Protein AF-0000000087552714 (afdb_homodimer)

Foldseek 3Di:
DPPPPDAFEEEEEDPDLLDFAFVQFVLFFLLVLQVCVVRHAYEYEYELVVLCVQAVVCNVVSVVSSLLVLLVSVLSPHDLVRHAYAYVVLVVVLLVLLLVLLVVQDDLVLLVVLLCVAPNVVDDQVRCVVSNGDSDDDPCSSRCVQRSVLSLCQLVLGAEYTDHPSVVSNLVSNVSSQVSLCVQFVPRDRYHHDYDDGPHTQAFLVRHGDDDVRGGGLQDALVVLLVSLVSRDDVVNLCRQCVSLVNNCVPVPDPPPPDPVVSSVVSSVSSNVSSVSSNPDDDDPVVSVVSNVVNSPVSNVSSVVSSVCCCCRRVVHD/DPPPPDAFEEEEEDPDLLDFAFVQFVLQFLLVLQVCVVRHAYEYEYELVVLCVQAVVCNVVSVVSSLLVLLVSVLSPHDLVRHAYAYVVLVVVLLVLLLVLLVVQDDLVLLVVLLCVAPNVVDDQVRCVVSNGDSDDDPCSSRCVQRRVLSLCQLVLGAEYTDHPNVVSNLVSNVSSQVSLCVQFVPRDRDHHDYDDGPHTQAFLVRHGDDDVRGGGLQDALVVLLVSLVSRDDVVNLCRQCVSLVNNCVPVPDPPPPDSVVSSVVSSVSSNVSSVSSNPDDDDPVVSVVSNVVNSPVSNVSSVVSSVCCCCRRVVHD

pLDDT: mean 87.22, std 11.02, range [27.22, 97.94]

Nearest PDB structures (foldseek):
  2g36-assembly1_A-2  TM=8.167E-01  e=4.643E-13  Thermotoga maritima
  2a4m-assembly2_B  TM=8.431E-01  e=6.402E-12  Deinococcus radiodurans
  3tze-assembly1_B  TM=7.444E-01  e=7.853E-08  Encephalitozoon cuniculi GB-M1
  1r6u-assembly1_B  TM=7.475E-01  e=2.087E-07  Homo sapiens
  3hzr-assembly3_F  TM=6.653E-01  e=6.814E-07  Entamoeba histolytica

Organism: NCBI:txid2305228

InterPro domains:
  IPR002305 Aminoacyl-tRNA synthetase, class Ic [PF00579] (23-236)
  IPR014729 Rossmann-like alpha/beta/alpha sandwich fold [G3DSA:3.40.50.620] (18-231)

Radius of gyration: 29.82 Å; Cα contacts (8 Å, |Δi|>4): 933; chains: 2; bounding box: 66×97×72 Å

Solvent-accessible surface area (backbone atoms only — not comparable to full-atom values): 34413 Å² total; per-residue (Å²): 132,77,84,70,74,81,55,50,28,30,32,36,60,46,72,64,49,73,63,83,61,26,53,46,49,41,65,49,24,50,52,63,50,44,66,42,45,86,62,23,50,34,36,42,33,41,34,49,45,60,35,28,67,58,27,34,92,43,26,70,60,40,57,54,44,53,51,50,53,54,48,47,42,43,57,71,58,44,56,71,86,83,34,44,49,41,56,43,59,84,42,44,59,61,51,40,43,43,30,52,58,49,25,53,38,36,47,31,68,59,48,50,51,50,39,52,72,30,74,75,50,58,51,50,72,68,55,28,50,73,64,50,38,63,93,63,58,23,40,31,64,66,42,43,78,59,31,46,60,38,38,54,38,57,43,68,51,34,27,36,45,38,42,60,78,63,46,58,57,34,44,52,47,44,52,48,31,48,54,48,45,28,75,72,24,74,83,57,73,76,66,70,65,43,66,68,92,70,93,70,80,46,61,13,58,80,61,41,78,46,48,82,91,35,51,54,48,45,57,53,53,62,68,56,53,46,54,54,56,66,64,49,82,49,67,68,37,53,52,50,49,36,38,64,72,70,44,55,61,57,60,73,74,34,60,89,78,54,51,68,65,54,55,46,52,51,48,42,55,51,49,52,58,71,32,38,47,48,58,69,61,81,77,54,67,67,60,53,48,49,56,44,56,71,33,42,66,66,53,48,51,39,44,51,51,42,48,48,48,48,33,43,60,45,42,67,41,134,128,77,85,69,78,83,54,51,30,30,34,38,63,46,72,63,48,74,62,82,62,28,52,47,50,41,66,50,24,48,52,63,50,46,66,42,45,85,61,22,52,35,35,42,33,40,36,48,45,61,34,29,67,58,27,34,91,43,26,70,58,40,57,53,45,52,52,50,52,54,48,47,42,42,56,70,59,44,55,71,86,83,36,44,50,41,56,43,59,83,41,43,58,60,50,41,44,43,31,52,60,48,25,53,40,36,47,32,68,59,48,50,50,50,40,50,72,29,74,75,51,58,52,48,73,67,55,27,52,72,63,52,39,64,92,63,60,24,40,30,64,68,42,43,78,61,31,45,61,37,38,54,38,57,42,68,50,34,27,36,46,38,41,60,76,63,46,58,57,35,45,52,47,42,52,47,33,48,55,48,44,28,75,71,24,71,84,56,73,74,67,69,65,42,68,68,91,71,94,70,82,48,62,13,60,80,63,41,79,47,49,81,91,34,53,54,47,45,58,52,54,63,68,56,54,47,55,55,56,67,64,48,82,50,69,67,40,54,52,50,50,35,37,65,72,70,44,53,62,58,61,74,73,34,60,89,80,52,51,68,64,54,56,46,53,52,49,43,55,51,50,52,57,72,33,40,46,49,57,69,61,79,78,54,65,66,60,54,48,49,55,44,56,72,32,42,63,66,52,47,50,38,45,52,51,41,49,50,50,47,32,41,60,45,41,67,43,133

Structure (mmCIF, N/CA/C/O backbone):
data_AF-0000000087552714-model_v1
#
loop_
_entity.id
_entity.type
_entity.pdbx_description
1 polymer 'Uncharacterized protein'
#
loop_
_atom_site.group_PDB
_atom_site.id
_atom_site.type_symbol
_atom_site.label_atom_id
_atom_site.label_alt_id
_atom_site.label_comp_id
_atom_site.label_asym_id
_atom_site.label_entity_id
_atom_site.label_seq_id
_atom_site.pdbx_PDB_ins_code
_atom_site.Cartn_x
_atom_site.Cartn_y
_atom_site.Cartn_z
_atom_site.occupancy
_atom_site.B_iso_or_equiv
_atom_site.auth_seq_id
_atom_site.auth_comp_id
_atom_site.auth_asym_id
_atom_site.auth_atom_id
_atom_site.pdbx_PDB_model_num
ATOM 1 N N . MET A 1 1 ? -31.031 20.359 31.125 1 28.09 1 MET A N 1
ATOM 2 C CA . MET A 1 1 ? -31.156 19.625 29.859 1 28.09 1 MET A CA 1
ATOM 3 C C . MET A 1 1 ? -29.812 19.578 29.141 1 28.09 1 MET A C 1
ATOM 5 O O . MET A 1 1 ? -29.281 20.609 28.75 1 28.09 1 MET A O 1
ATOM 9 N N . GLU A 1 2 ? -28.875 18.766 29.531 1 33.41 2 GLU A N 1
ATOM 10 C CA . GLU A 1 2 ? -27.453 18.641 29.234 1 33.41 2 GLU A CA 1
ATOM 11 C C . GLU A 1 2 ? -27.219 18.484 27.734 1 33.41 2 GLU A C 1
ATOM 13 O O . GLU A 1 2 ? -27.891 17.688 27.078 1 33.41 2 GLU A O 1
ATOM 18 N N . ASP A 1 3 ? -27.094 19.641 26.984 1 37.34 3 ASP A N 1
ATOM 19 C CA . ASP A 1 3 ? -27.109 19.797 25.531 1 37.34 3 ASP A CA 1
ATOM 20 C C . ASP A 1 3 ? -26.453 18.594 24.859 1 37.34 3 ASP A C 1
ATOM 22 O O . ASP A 1 3 ? -25.234 18.406 24.984 1 37.34 3 ASP A O 1
ATOM 26 N N . ASN A 1 4 ? -27.125 17.406 24.953 1 36.06 4 ASN A N 1
ATOM 27 C CA . ASN A 1 4 ? -26.953 16.062 24.406 1 36.06 4 ASN A CA 1
ATOM 28 C C . ASN A 1 4 ? -26.484 16.125 22.953 1 36.06 4 ASN A C 1
ATOM 30 O O . ASN A 1 4 ? -26.656 15.156 22.203 1 36.06 4 ASN A O 1
ATOM 34 N N . ARG A 1 5 ? -26.828 17.375 22.312 1 38.31 5 ARG A N 1
ATOM 35 C CA . ARG A 1 5 ? -26.547 17.406 20.891 1 38.31 5 ARG A CA 1
ATOM 36 C C . ARG A 1 5 ? -25.281 16.594 20.562 1 38.31 5 ARG A C 1
ATOM 38 O O . ARG A 1 5 ? -24.281 16.703 21.281 1 38.31 5 ARG A O 1
ATOM 45 N N . TYR A 1 6 ? -25.422 15.594 19.797 1 47.47 6 TYR A N 1
ATOM 46 C CA . TYR A 1 6 ? -24.703 14.602 19 1 47.47 6 TYR A CA 1
ATOM 47 C C . TYR A 1 6 ? -23.359 15.156 18.516 1 47.47 6 TYR A C 1
ATOM 49 O O . TYR A 1 6 ? -23.328 16.031 17.641 1 47.47 6 TYR A O 1
ATOM 57 N N . LYS A 1 7 ? -22.188 15.289 19.234 1 67.44 7 LYS A N 1
ATOM 58 C CA . LYS A 1 7 ? -20.766 15.625 19.156 1 67.44 7 LYS A CA 1
ATOM 59 C C . LYS A 1 7 ? -20.109 14.953 17.953 1 67.44 7 LYS A C 1
ATOM 61 O O . LYS A 1 7 ? -20.016 13.727 17.906 1 67.44 7 LYS A O 1
ATOM 66 N N . LEU A 1 8 ? -20.312 15.727 16.719 1 85.12 8 LEU A N 1
ATOM 67 C CA . LEU A 1 8 ? -19.578 15.219 15.578 1 85.12 8 LEU A CA 1
ATOM 68 C C . LEU A 1 8 ? -18.109 14.953 15.945 1 85.12 8 LEU A C 1
ATOM 70 O O . LEU A 1 8 ? -17.609 15.508 16.922 1 85.12 8 LEU A O 1
ATOM 74 N N . LYS A 1 9 ? -17.656 13.984 15.273 1 92.44 9 LYS A N 1
ATOM 75 C CA . LYS A 1 9 ? -16.203 13.805 15.336 1 92.44 9 LYS A CA 1
ATOM 76 C C . LYS A 1 9 ? -15.5 14.609 14.25 1 92.44 9 LYS A C 1
ATOM 78 O O . LYS A 1 9 ? -15.812 14.477 13.07 1 92.44 9 LYS A O 1
ATOM 83 N N . GLN A 1 10 ? -14.648 15.484 14.742 1 91.81 10 GLN A N 1
ATOM 84 C CA . GLN A 1 10 ? -13.883 16.234 13.75 1 91.81 10 GLN A CA 1
ATOM 85 C C . GLN A 1 10 ? -12.43 15.781 13.711 1 91.81 10 GLN A C 1
ATOM 87 O O . GLN A 1 10 ? -11.898 15.305 14.719 1 91.81 10 GLN A O 1
ATOM 92 N N . VAL A 1 11 ? -11.859 16.031 12.531 1 91.62 11 VAL A N 1
ATOM 93 C CA . VAL A 1 11 ? -10.453 15.672 12.375 1 91.62 11 VAL A CA 1
ATOM 94 C C . VAL A 1 11 ? -9.711 16.797 11.664 1 91.62 11 VAL A C 1
ATOM 96 O O . VAL A 1 11 ? -10.258 17.422 10.75 1 91.62 11 VAL A O 1
ATOM 99 N N . CYS A 1 12 ? -8.57 17.109 12.172 1 88.69 12 CYS A N 1
ATOM 100 C CA . CYS A 1 12 ? -7.613 17.984 11.508 1 88.69 12 CYS A CA 1
ATOM 101 C C . CYS A 1 12 ? -6.332 17.234 11.164 1 88.69 12 CYS A C 1
ATOM 103 O O . CYS A 1 12 ? -5.66 16.703 12.047 1 88.69 12 CYS A O 1
ATOM 105 N N . VAL A 1 13 ? -6.047 17.266 9.875 1 81.38 13 VAL A N 1
ATOM 106 C CA . VAL A 1 13 ? -4.887 16.5 9.406 1 81.38 13 VAL A CA 1
ATOM 107 C C . VAL A 1 13 ? -3.742 17.453 9.086 1 81.38 13 VAL A C 1
ATOM 109 O O . VAL A 1 13 ? -3.908 18.406 8.312 1 81.38 13 VAL A O 1
ATOM 112 N N . GLN A 1 14 ? -2.721 17.266 9.773 1 77 14 GLN A N 1
ATOM 113 C CA . GLN A 1 14 ? -1.506 18.031 9.5 1 77 14 GLN A CA 1
ATOM 114 C C . GLN A 1 14 ? -0.555 17.25 8.602 1 77 14 GLN A C 1
ATOM 116 O O . GLN A 1 14 ? 0.186 16.375 9.078 1 77 14 GLN A O 1
ATOM 121 N N . ASN A 1 15 ? -0.75 17.438 7.352 1 70.88 15 ASN A N 1
ATOM 122 C CA . ASN A 1 15 ? 0.059 16.781 6.336 1 70.88 15 ASN A CA 1
ATOM 123 C C . ASN A 1 15 ? 0.396 17.719 5.184 1 70.88 15 ASN A C 1
ATOM 125 O O . ASN A 1 15 ? -0.394 18.609 4.852 1 70.88 15 ASN A O 1
ATOM 129 N N . PRO A 1 16 ? 1.573 17.703 4.938 1 66.69 16 PRO A N 1
ATOM 130 C CA . PRO A 1 16 ? 2.785 16.984 5.336 1 66.69 16 PRO A CA 1
ATOM 131 C C . PRO A 1 16 ? 3.619 17.75 6.359 1 66.69 16 PRO A C 1
ATOM 133 O O . PRO A 1 16 ? 3.518 18.984 6.441 1 66.69 16 PRO A O 1
ATOM 136 N N . ILE A 1 17 ? 4.309 17.094 7.191 1 80.38 17 ILE A N 1
ATOM 137 C CA . ILE A 1 17 ? 5.16 17.766 8.164 1 80.38 17 ILE A CA 1
ATOM 138 C C . ILE A 1 17 ? 6.535 18.031 7.555 1 80.38 17 ILE A C 1
ATOM 140 O O . ILE A 1 17 ? 7.559 17.656 8.133 1 80.38 17 ILE A O 1
ATOM 144 N N . PHE A 1 18 ? 6.508 18.719 6.348 1 74 18 PHE A N 1
ATOM 145 C CA . PHE A 1 18 ? 7.746 18.969 5.621 1 74 18 PHE A CA 1
ATOM 146 C C . PHE A 1 18 ? 8.469 20.188 6.188 1 74 18 PHE A C 1
ATOM 148 O O . PHE A 1 18 ? 9.664 20.375 5.949 1 74 18 PHE A O 1
ATOM 155 N N . GLY A 1 19 ? 7.781 21.016 6.969 1 77.69 19 GLY A N 1
ATOM 156 C CA . GLY A 1 19 ? 8.375 22.219 7.535 1 77.69 19 GLY A CA 1
ATOM 157 C C . GLY A 1 19 ? 7.59 22.766 8.711 1 77.69 19 GLY A C 1
ATOM 158 O O . GLY A 1 19 ? 6.59 22.172 9.125 1 77.69 19 GLY A O 1
ATOM 159 N N . PRO A 1 20 ? 8.125 23.891 9.219 1 86.38 20 PRO A N 1
ATOM 160 C CA . PRO A 1 20 ? 7.414 24.516 10.336 1 86.38 20 PRO A CA 1
ATOM 161 C C . PRO A 1 20 ? 6.051 25.078 9.93 1 86.38 20 PRO A C 1
ATOM 163 O O . PRO A 1 20 ? 5.836 25.406 8.758 1 86.38 20 PRO A O 1
ATOM 166 N N . ARG A 1 21 ? 5.211 25.141 10.922 1 91.06 21 ARG A N 1
ATOM 167 C CA . ARG A 1 21 ? 3.9 25.719 10.656 1 91.06 21 ARG A CA 1
ATOM 168 C C . ARG A 1 21 ? 3.988 27.234 10.516 1 91.06 21 ARG A C 1
ATOM 170 O O . ARG A 1 21 ? 4.77 27.891 11.211 1 91.06 21 ARG A O 1
ATOM 177 N N . ASN A 1 22 ? 3.215 27.719 9.633 1 93.25 22 ASN A N 1
ATOM 178 C CA . ASN A 1 22 ? 3.182 29.156 9.359 1 93.25 22 ASN A CA 1
ATOM 179 C C . ASN A 1 22 ? 1.766 29.719 9.477 1 93.25 22 ASN A C 1
ATOM 181 O O . ASN A 1 22 ? 0.841 29 9.867 1 93.25 22 ASN A O 1
ATOM 185 N N . LEU A 1 23 ? 1.607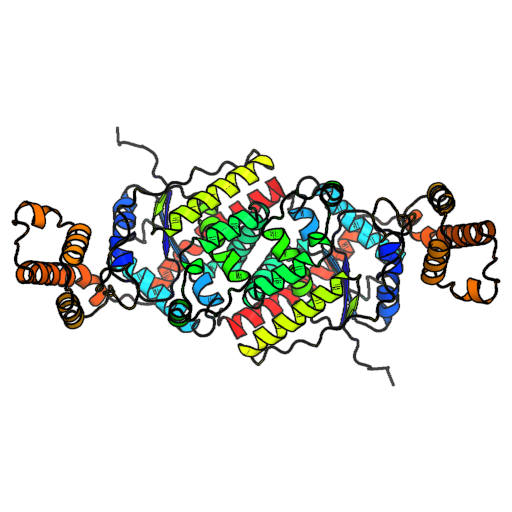 30.953 9.125 1 94.25 23 LEU A N 1
ATOM 186 C CA . LEU A 1 23 ? 0.33 31.641 9.273 1 94.25 23 LEU A CA 1
ATOM 187 C C . LEU A 1 23 ? -0.724 31.031 8.352 1 94.25 23 LEU A C 1
ATOM 189 O O . LEU A 1 23 ? -1.923 31.125 8.625 1 94.25 23 LEU A O 1
ATOM 193 N N . GLY A 1 24 ? -0.328 30.438 7.254 1 89.38 24 GLY A N 1
ATOM 194 C CA . GLY A 1 24 ? -1.266 29.75 6.391 1 89.38 24 GLY A CA 1
ATOM 195 C C . GLY A 1 24 ? -1.949 28.578 7.07 1 89.38 24 GLY A C 1
ATOM 196 O O . GLY A 1 24 ? -3.162 28.391 6.941 1 89.38 24 GLY A O 1
ATOM 197 N N . HIS A 1 25 ? -1.227 27.844 7.824 1 88.62 25 HIS A N 1
ATOM 198 C CA . HIS A 1 25 ? -1.786 26.75 8.602 1 88.62 25 HIS A CA 1
ATOM 199 C C . HIS A 1 25 ? -2.684 27.266 9.719 1 88.62 25 HIS A C 1
ATOM 201 O O . HIS A 1 25 ? -3.775 26.734 9.945 1 88.62 25 HIS A O 1
ATOM 207 N N . TYR A 1 26 ? -2.137 28.266 10.336 1 91.5 26 TYR A N 1
ATOM 208 C CA . TYR A 1 26 ? -2.795 28.828 11.508 1 91.5 26 TYR A CA 1
ATOM 209 C C . TYR A 1 26 ? -4.18 29.359 11.156 1 91.5 26 TYR A C 1
ATOM 211 O O . TYR A 1 26 ? -5.18 28.938 11.742 1 91.5 26 TYR A O 1
ATOM 219 N N . TRP A 1 27 ? -4.223 30.188 10.188 1 90.06 27 TRP A N 1
ATOM 220 C CA . TRP A 1 27 ? -5.477 30.812 9.805 1 90.06 27 TRP A CA 1
ATOM 221 C C . TRP A 1 27 ? -6.297 29.906 8.898 1 90.06 27 TRP A C 1
ATOM 223 O O . TRP A 1 27 ? -7.52 30.047 8.812 1 90.06 27 TRP A O 1
ATOM 233 N N . GLY A 1 28 ? -5.68 29.016 8.312 1 84.69 28 GLY A N 1
ATOM 234 C CA . GLY A 1 28 ? -6.363 28.172 7.348 1 84.69 28 GLY A CA 1
ATOM 235 C C . GLY A 1 28 ? -7.164 27.047 7.992 1 84.69 28 GLY A C 1
ATOM 236 O O . GLY A 1 28 ? -8.234 26.688 7.504 1 84.69 28 GLY A O 1
ATOM 237 N N . SER A 1 29 ? -6.656 26.484 9.102 1 85.94 29 SER A N 1
ATOM 238 C CA . SER A 1 29 ? -7.387 25.328 9.617 1 85.94 29 SER A CA 1
ATOM 239 C C . SER A 1 29 ? -7.227 25.203 11.133 1 85.94 29 SER A C 1
ATOM 241 O O . SER A 1 29 ? -8.156 24.797 11.828 1 85.94 29 SER A O 1
ATOM 243 N N . MET A 1 30 ? -6.117 25.609 11.633 1 90.81 30 MET A N 1
ATOM 244 C CA . MET A 1 30 ? -5.809 25.344 13.031 1 90.81 30 MET A CA 1
ATOM 245 C C . MET A 1 30 ? -6.793 26.062 13.953 1 90.81 30 MET A C 1
ATOM 247 O O . MET A 1 30 ? -7.344 25.453 14.875 1 90.81 30 MET A O 1
ATOM 251 N N . LYS A 1 31 ? -7 27.297 13.719 1 89.31 31 LYS A N 1
ATOM 252 C CA . LYS A 1 31 ? -7.824 28.109 14.609 1 89.31 31 LYS A CA 1
ATOM 253 C C . LYS A 1 31 ? -9.25 27.578 14.672 1 89.31 31 LYS A C 1
ATOM 255 O O . LYS A 1 31 ? -9.805 27.406 15.758 1 89.31 31 LYS A O 1
ATOM 260 N N . ASP A 1 32 ? -9.828 27.328 13.516 1 87.06 32 ASP A N 1
ATOM 261 C CA . ASP A 1 32 ? -11.203 26.844 13.477 1 87.06 32 ASP A CA 1
ATOM 262 C C . ASP A 1 32 ? -11.32 25.453 14.117 1 87.06 32 ASP A C 1
ATOM 264 O O . ASP A 1 32 ? -12.281 25.188 14.836 1 87.06 32 ASP A O 1
ATOM 268 N N . PHE A 1 33 ? -10.414 24.625 13.875 1 92.06 33 PHE A N 1
ATOM 269 C CA . PHE A 1 33 ? -10.375 23.281 14.469 1 92.06 33 PHE A CA 1
ATOM 270 C C . PHE A 1 33 ? -10.367 23.375 15.992 1 92.06 33 PHE A C 1
ATOM 272 O O . PHE A 1 33 ? -11.141 22.688 16.656 1 92.06 33 PHE A O 1
ATOM 279 N N . ILE A 1 34 ? -9.516 24.219 16.469 1 93.19 34 ILE A N 1
ATOM 280 C CA . ILE A 1 34 ? -9.336 24.344 17.906 1 93.19 34 ILE A CA 1
ATOM 281 C C . ILE A 1 34 ? -10.578 24.984 18.531 1 93.19 34 ILE A C 1
ATOM 283 O O . ILE A 1 34 ? -11.047 24.547 19.578 1 93.19 34 ILE A O 1
ATOM 287 N N . LYS A 1 35 ? -11.07 25.953 17.844 1 89.94 35 LYS A N 1
ATOM 288 C CA . LYS A 1 35 ? -12.281 26.609 18.328 1 89.94 35 LYS A CA 1
ATOM 289 C C . LYS A 1 35 ? -13.43 25.609 18.453 1 89.94 35 LYS A C 1
ATOM 291 O O . LYS A 1 35 ? -14.203 25.656 19.406 1 89.94 35 LYS A O 1
ATOM 296 N N . ASN A 1 36 ? -13.523 24.688 17.562 1 90.94 36 ASN A N 1
ATOM 297 C CA . ASN A 1 36 ? -14.641 23.75 17.484 1 90.94 36 ASN A CA 1
ATOM 298 C C . ASN A 1 36 ? -14.43 22.547 18.391 1 90.94 36 ASN A C 1
ATOM 300 O O . ASN A 1 36 ? -15.336 21.734 18.547 1 90.94 36 ASN A O 1
ATOM 304 N N . GLN A 1 37 ? -13.312 22.469 19.094 1 93.62 37 GLN A N 1
ATOM 305 C CA . GLN A 1 37 ? -13.016 21.312 19.906 1 93.62 37 GLN A CA 1
ATOM 306 C C . GLN A 1 37 ? -13.984 21.188 21.078 1 93.62 37 GLN A C 1
ATOM 308 O O . GLN A 1 37 ? -14.148 20.109 21.656 1 93.62 37 GLN A O 1
ATOM 313 N N . HIS A 1 38 ? -14.664 22.25 21.406 1 92.12 38 HIS A N 1
ATOM 314 C CA . HIS A 1 38 ? -15.609 22.266 22.516 1 92.12 38 HIS A CA 1
ATOM 315 C C . HIS A 1 38 ? -16.969 21.719 22.094 1 92.12 38 HIS A C 1
ATOM 317 O O . HIS A 1 38 ? -17.781 21.344 22.938 1 92.12 38 HIS A O 1
ATOM 323 N N . LYS A 1 39 ? -17.203 21.562 20.797 1 90.69 39 LYS A N 1
ATOM 324 C CA . LYS A 1 39 ? -18.469 21.078 20.25 1 90.69 39 LYS A CA 1
ATOM 325 C C . LYS A 1 39 ? -18.312 19.656 19.703 1 90.69 39 LYS A C 1
ATOM 327 O O . LYS A 1 39 ? -19.297 18.922 19.625 1 90.69 39 LYS A O 1
ATOM 332 N N . HIS A 1 40 ? -17.094 19.359 19.391 1 91 40 HIS A N 1
ATOM 333 C CA . HIS A 1 40 ? -16.844 18.109 18.672 1 91 40 HIS A CA 1
ATOM 334 C C . HIS A 1 40 ? -15.766 17.281 19.375 1 91 40 HIS A C 1
ATOM 336 O O . HIS A 1 40 ? -14.844 17.844 19.969 1 91 40 HIS A O 1
ATOM 342 N N . GLU A 1 41 ? -15.961 15.938 19.312 1 93.5 41 GLU A N 1
ATOM 343 C CA . GLU A 1 41 ? -14.797 15.102 19.594 1 93.5 41 GLU A CA 1
ATOM 344 C C . GLU A 1 41 ? -13.711 15.305 18.531 1 93.5 41 GLU A C 1
ATOM 346 O O . GLU A 1 41 ? -13.953 15.102 17.344 1 93.5 41 GLU A O 1
ATOM 351 N N . SER A 1 42 ? -12.523 15.711 19.016 1 95.62 42 SER A N 1
ATOM 352 C CA . SER A 1 42 ? -11.539 16.203 18.047 1 95.62 42 SER A CA 1
ATOM 353 C C . SER A 1 42 ? -10.32 15.297 18 1 95.62 42 SER A C 1
ATOM 355 O O . SER A 1 42 ? -9.82 14.844 19.031 1 95.62 42 SER A O 1
ATOM 357 N N . TYR A 1 43 ? -9.898 15.039 16.781 1 96.25 43 TYR A N 1
ATOM 358 C CA . TYR A 1 43 ? -8.703 14.266 16.484 1 96.25 43 TYR A CA 1
ATOM 359 C C . TYR A 1 43 ? -7.676 15.102 15.734 1 96.25 43 TYR A C 1
ATOM 361 O O . TYR A 1 43 ? -7.898 15.469 14.578 1 96.25 43 TYR A O 1
ATOM 369 N N . LEU A 1 44 ? -6.582 15.391 16.391 1 96.12 44 LEU A N 1
ATOM 370 C CA . LEU A 1 44 ? -5.434 15.961 15.688 1 96.12 44 LEU A CA 1
ATOM 371 C C . LEU A 1 44 ? -4.547 14.852 15.117 1 96.12 44 LEU A C 1
ATOM 373 O O . LEU A 1 44 ? -3.906 14.117 15.867 1 96.12 44 LEU A O 1
ATOM 377 N N . VAL A 1 45 ? -4.496 14.781 13.805 1 94.44 45 VAL A N 1
ATOM 378 C CA . VAL A 1 45 ? -3.689 13.766 13.141 1 94.44 45 VAL A CA 1
ATOM 379 C C . VAL A 1 45 ? -2.41 14.391 12.594 1 94.44 45 VAL A C 1
ATOM 381 O O . VAL A 1 45 ? -2.461 15.25 11.703 1 94.44 45 VAL A O 1
ATOM 384 N N . ILE A 1 46 ? -1.331 13.984 13.148 1 93.56 46 ILE A N 1
ATOM 385 C CA . ILE A 1 46 ? -0.018 14.383 12.648 1 93.56 46 ILE A CA 1
ATOM 386 C C . ILE A 1 46 ? 0.549 13.281 11.758 1 93.56 46 ILE A C 1
ATOM 388 O O . ILE A 1 46 ? 0.932 12.211 12.242 1 93.56 46 ILE A O 1
ATOM 392 N N . ASP A 1 47 ? 0.568 13.586 10.5 1 91.31 47 ASP A N 1
ATOM 393 C CA . ASP A 1 47 ? 0.969 12.578 9.531 1 91.31 47 ASP A CA 1
ATOM 394 C C . ASP A 1 47 ? 2.473 12.633 9.273 1 91.31 47 ASP A C 1
ATOM 396 O O . ASP A 1 47 ? 2.916 13.242 8.297 1 91.31 47 ASP A O 1
ATOM 400 N N . ASP A 1 48 ? 3.203 11.883 10.023 1 90.25 48 ASP A N 1
ATOM 401 C CA . ASP A 1 48 ? 4.652 11.867 9.852 1 90.25 48 ASP A CA 1
ATOM 402 C C . ASP A 1 48 ? 5.09 10.719 8.953 1 90.25 48 ASP A C 1
ATOM 404 O O . ASP A 1 48 ? 6.254 10.633 8.555 1 90.25 48 ASP A O 1
ATOM 408 N N . ILE A 1 49 ? 4.191 9.844 8.562 1 89.25 49 ILE A N 1
ATOM 409 C CA . ILE A 1 49 ? 4.516 8.758 7.641 1 89.25 49 ILE A CA 1
ATOM 410 C C . ILE A 1 49 ? 4.934 9.344 6.293 1 89.25 49 ILE A C 1
ATOM 412 O O . ILE A 1 49 ? 5.98 8.984 5.75 1 89.25 49 ILE A O 1
ATOM 416 N N . MET A 1 50 ? 4.141 10.156 5.832 1 86.25 50 MET A N 1
ATOM 417 C CA . MET A 1 50 ? 4.395 10.734 4.52 1 86.25 50 MET A CA 1
ATOM 418 C C . MET A 1 50 ? 5.746 11.438 4.488 1 86.25 50 MET A C 1
ATOM 420 O O . MET A 1 50 ? 6.535 11.242 3.562 1 86.25 50 MET A O 1
ATOM 424 N N . ALA A 1 51 ? 5.953 12.242 5.473 1 85.19 51 ALA A N 1
ATOM 425 C CA . ALA A 1 51 ? 7.195 13.008 5.527 1 85.19 51 ALA A CA 1
ATOM 426 C C . ALA A 1 51 ? 8.406 12.086 5.602 1 85.19 51 ALA A C 1
ATOM 428 O O . ALA A 1 51 ? 9.406 12.305 4.91 1 85.19 51 ALA A O 1
ATOM 429 N N . ILE A 1 52 ? 8.312 11.055 6.363 1 84.69 52 ILE A N 1
ATOM 430 C CA . ILE A 1 52 ? 9.43 10.141 6.586 1 84.69 52 ILE A CA 1
ATOM 431 C C . ILE A 1 52 ? 9.688 9.328 5.32 1 84.69 52 ILE A C 1
ATOM 433 O O . ILE A 1 52 ? 10.836 9.195 4.887 1 84.69 52 ILE A O 1
ATOM 437 N N . LEU A 1 53 ? 8.664 8.828 4.734 1 82.44 53 LEU A N 1
ATOM 438 C CA . LEU A 1 53 ? 8.82 7.93 3.596 1 82.44 53 LEU A CA 1
ATOM 439 C C . LEU A 1 53 ? 9.234 8.703 2.348 1 82.44 53 LEU A C 1
ATOM 441 O O . LEU A 1 53 ? 9.977 8.188 1.508 1 82.44 53 LEU A O 1
ATOM 445 N N . MET A 1 54 ? 8.812 9.859 2.281 1 80.62 54 MET A N 1
ATOM 446 C CA . MET A 1 54 ? 9.133 10.633 1.083 1 80.62 54 MET A CA 1
ATOM 447 C C . MET A 1 54 ? 10.484 11.328 1.226 1 80.62 54 MET A C 1
ATOM 449 O O . MET A 1 54 ? 11.078 11.75 0.231 1 80.62 54 MET A O 1
ATOM 453 N N . ASN A 1 55 ? 10.922 11.516 2.445 1 79.38 55 ASN A N 1
ATOM 454 C CA . ASN A 1 55 ? 12.219 12.133 2.699 1 79.38 55 ASN A CA 1
ATOM 455 C C . ASN A 1 55 ? 12.984 11.406 3.803 1 79.38 55 ASN A C 1
ATOM 457 O O . ASN A 1 55 ? 13.281 11.992 4.844 1 79.38 55 ASN A O 1
ATOM 461 N N . PRO A 1 56 ? 13.422 10.211 3.422 1 75.81 56 PRO A N 1
ATOM 462 C CA . PRO A 1 56 ? 14.031 9.398 4.48 1 75.81 56 PRO A CA 1
ATOM 463 C C . PRO A 1 56 ? 15.32 10.016 5.027 1 75.81 56 PRO A C 1
ATOM 465 O O . PRO A 1 56 ? 15.672 9.781 6.188 1 75.81 56 PRO A O 1
ATOM 468 N N . LYS A 1 57 ? 15.992 10.859 4.328 1 77.25 57 LYS A N 1
ATOM 469 C CA . LYS A 1 57 ? 17.234 11.492 4.766 1 77.25 57 LYS A CA 1
ATOM 470 C C . LYS A 1 57 ? 16.969 12.453 5.922 1 77.25 57 LYS A C 1
ATOM 472 O O . LYS A 1 57 ? 17.875 12.75 6.707 1 77.25 57 LYS A O 1
ATOM 477 N N . GLU A 1 58 ? 15.75 12.844 6.039 1 79.19 58 GLU A N 1
ATOM 478 C CA . GLU A 1 58 ? 15.398 13.82 7.066 1 79.19 58 GLU A CA 1
ATOM 479 C C . GLU A 1 58 ? 14.602 13.172 8.195 1 79.19 58 GLU A C 1
ATOM 481 O O . GLU A 1 58 ? 13.906 13.867 8.953 1 79.19 58 GLU A O 1
ATOM 486 N N . ALA A 1 59 ? 14.703 11.883 8.289 1 77.88 59 ALA A N 1
ATOM 487 C CA . ALA A 1 59 ? 13.867 11.148 9.227 1 77.88 59 ALA A CA 1
ATOM 488 C C . ALA A 1 59 ? 14.016 11.695 10.641 1 77.88 59 ALA A C 1
ATOM 490 O O . ALA A 1 59 ? 13.023 11.898 11.344 1 77.88 59 ALA A O 1
ATOM 491 N N . HIS A 1 60 ? 15.18 12 11.094 1 79.75 60 HIS A N 1
ATOM 492 C CA . HIS A 1 60 ? 15.406 12.531 12.438 1 79.75 60 HIS A CA 1
ATOM 493 C C . HIS A 1 60 ? 14.797 13.922 12.586 1 79.75 60 HIS A C 1
ATOM 495 O O . HIS A 1 60 ? 14.164 14.219 13.609 1 79.75 60 HIS A O 1
ATOM 501 N N . ALA A 1 61 ? 14.953 14.719 11.633 1 83.31 61 ALA A N 1
ATOM 502 C CA . ALA A 1 61 ? 14.391 16.062 11.656 1 83.31 61 ALA A CA 1
ATOM 503 C C . ALA A 1 61 ? 12.859 16.016 11.703 1 83.31 61 ALA A C 1
ATOM 505 O O . ALA A 1 61 ? 12.227 16.844 12.352 1 83.31 61 ALA A O 1
ATOM 506 N N . ILE A 1 62 ? 12.344 15.039 11.07 1 84.38 62 ILE A N 1
ATOM 507 C CA . ILE A 1 62 ? 10.891 14.914 10.992 1 84.38 62 ILE A CA 1
ATOM 508 C C . ILE A 1 62 ? 10.336 14.57 12.375 1 84.38 62 ILE A C 1
ATOM 510 O O . ILE A 1 62 ? 9.273 15.062 12.758 1 84.38 62 ILE A O 1
ATOM 514 N N . LYS A 1 63 ? 11.023 13.758 13.094 1 82.81 63 LYS A N 1
ATOM 515 C CA . LYS A 1 63 ? 10.594 13.453 14.461 1 82.81 63 LYS A CA 1
ATOM 516 C C . LYS A 1 63 ? 10.508 14.727 15.305 1 82.81 63 LYS A C 1
ATOM 518 O O . LYS A 1 63 ? 9.531 14.93 16.031 1 82.81 63 LYS A O 1
ATOM 523 N N . ASN A 1 64 ? 11.453 15.531 15.203 1 87.38 64 ASN A N 1
ATOM 524 C CA . ASN A 1 64 ? 11.445 16.797 15.922 1 87.38 64 ASN A CA 1
ATOM 525 C C . ASN A 1 64 ? 10.305 17.703 15.461 1 87.38 64 ASN A C 1
ATOM 527 O O . ASN A 1 64 ? 9.664 18.375 16.281 1 87.38 64 ASN A O 1
ATOM 531 N N . ARG A 1 65 ? 10.094 17.703 14.242 1 88.62 65 ARG A N 1
ATOM 532 C CA . ARG A 1 65 ? 9.031 18.531 13.688 1 88.62 65 ARG A CA 1
ATOM 533 C C . ARG A 1 65 ? 7.664 18.094 14.203 1 88.62 65 ARG A C 1
ATOM 535 O O . ARG A 1 65 ? 6.777 18.922 14.406 1 88.62 65 ARG A O 1
ATOM 542 N N . THR A 1 66 ? 7.566 16.828 14.383 1 91 66 THR A N 1
ATOM 543 C CA . THR A 1 66 ? 6.312 16.297 14.914 1 91 66 THR A CA 1
ATOM 544 C C . THR A 1 66 ? 6.02 16.891 16.281 1 91 66 THR A C 1
ATOM 546 O O . THR A 1 66 ? 4.879 17.266 16.578 1 91 66 THR A O 1
ATOM 549 N N . TYR A 1 67 ? 6.996 17.062 17.094 1 92.56 67 TYR A N 1
ATOM 550 C CA . TYR A 1 67 ? 6.828 17.656 18.422 1 92.56 67 TYR A CA 1
ATOM 551 C C . TYR A 1 67 ? 6.496 19.141 18.312 1 92.56 67 TYR A C 1
ATOM 553 O O . TYR A 1 67 ? 5.672 19.641 19.078 1 92.56 67 TYR A O 1
ATOM 561 N N . PHE A 1 68 ? 7.102 19.734 17.375 1 92.75 68 PHE A N 1
ATOM 562 C CA . PHE A 1 68 ? 6.832 21.156 17.188 1 92.75 68 PHE A CA 1
ATOM 563 C C . PHE A 1 68 ? 5.387 21.375 16.75 1 92.75 68 PHE A C 1
ATOM 565 O O . PHE A 1 68 ? 4.738 22.328 17.203 1 92.75 68 PHE A O 1
ATOM 572 N N . VAL A 1 69 ? 4.922 20.547 15.906 1 94.25 69 VAL A N 1
ATOM 573 C CA . VAL A 1 69 ? 3.541 20.672 15.453 1 94.25 69 VAL A CA 1
ATOM 574 C C . VAL A 1 69 ? 2.588 20.484 16.625 1 94.25 69 VAL A C 1
ATOM 576 O O . VAL A 1 69 ? 1.662 21.266 16.828 1 94.25 69 VAL A O 1
ATOM 579 N N . LEU A 1 70 ? 2.828 19.438 17.406 1 95.69 70 LEU A N 1
ATOM 580 C CA . LEU A 1 70 ? 1.986 19.203 18.578 1 95.69 70 LEU A CA 1
ATOM 581 C C . LEU A 1 70 ? 2.045 20.375 19.547 1 95.69 70 LEU A C 1
ATOM 583 O O . LEU A 1 70 ? 1.01 20.828 20.031 1 95.69 70 LEU A O 1
ATOM 587 N N . GLN A 1 71 ? 3.234 20.859 19.797 1 96.44 71 GLN A N 1
ATOM 588 C CA . GLN A 1 71 ? 3.412 22.016 20.656 1 96.44 71 GLN A CA 1
ATOM 589 C C . GLN A 1 71 ? 2.635 23.219 20.125 1 96.44 71 GLN A C 1
ATOM 591 O O . GLN A 1 71 ? 1.996 23.938 20.906 1 96.44 71 GLN A O 1
ATOM 596 N N . ASP A 1 72 ? 2.691 23.438 18.844 1 96 72 ASP A N 1
ATOM 597 C CA . ASP A 1 72 ? 1.99 24.562 18.234 1 96 72 ASP A CA 1
ATOM 598 C C . ASP A 1 72 ? 0.485 24.453 18.469 1 96 72 ASP A C 1
ATOM 600 O O . ASP A 1 72 ? -0.168 25.469 18.766 1 96 72 ASP A O 1
ATOM 604 N N . PHE A 1 73 ? -0.05 23.328 18.375 1 96.5 73 PHE A N 1
ATOM 605 C CA . PHE A 1 73 ? -1.48 23.141 18.594 1 96.5 73 PHE A CA 1
ATOM 606 C C . PHE A 1 73 ? -1.836 23.391 20.062 1 96.5 73 PHE A C 1
ATOM 608 O O . PHE A 1 73 ? -2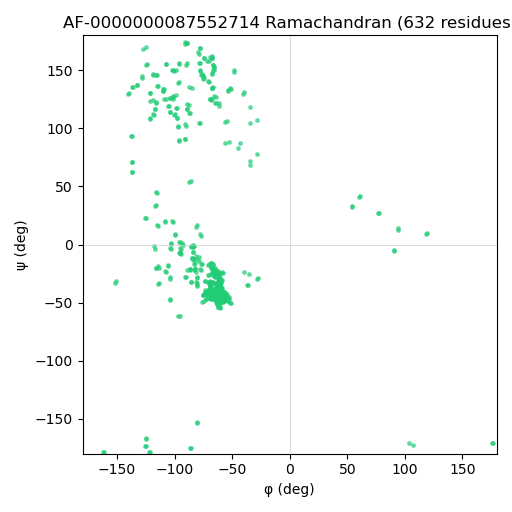.844 24.031 20.359 1 96.5 73 PHE A O 1
ATOM 615 N N . ILE A 1 74 ? -0.997 22.875 20.953 1 97 74 ILE A N 1
ATOM 616 C CA . ILE A 1 74 ? -1.229 23.094 22.375 1 97 74 ILE A CA 1
ATOM 617 C C . ILE A 1 74 ? -1.151 24.578 22.688 1 97 74 ILE A C 1
ATOM 619 O O . ILE A 1 74 ? -2.021 25.125 23.375 1 97 74 ILE A O 1
ATOM 623 N N . ASN A 1 75 ? -0.125 25.219 22.125 1 96 75 ASN A N 1
ATOM 624 C CA . ASN A 1 75 ? 0.058 26.656 22.344 1 96 75 ASN A CA 1
ATOM 625 C C . ASN A 1 75 ? -1.091 27.469 21.766 1 96 75 ASN A C 1
ATOM 627 O O . ASN A 1 75 ? -1.359 28.578 22.203 1 96 75 ASN A O 1
ATOM 631 N N . CYS A 1 76 ? -1.743 26.906 20.781 1 94.31 76 CYS A N 1
ATOM 632 C CA . CYS A 1 76 ? -2.889 27.562 20.156 1 94.31 76 CYS A CA 1
ATOM 633 C C . CYS A 1 76 ? -4.168 27.266 20.938 1 94.31 76 CYS A C 1
ATOM 635 O O . CYS A 1 76 ? -5.223 27.828 20.625 1 94.31 76 CYS A O 1
ATOM 637 N N . GLY A 1 77 ? -4.129 26.328 21.859 1 95.44 77 GLY A N 1
ATOM 638 C CA . GLY A 1 77 ? -5.273 26.125 22.734 1 95.44 77 GLY A CA 1
ATOM 639 C C . GLY A 1 77 ? -5.879 24.75 22.625 1 95.44 77 GLY A C 1
ATOM 640 O O . GLY A 1 77 ? -6.957 24.484 23.156 1 95.44 77 GLY A O 1
ATOM 641 N N . TYR A 1 78 ? -5.254 23.859 21.953 1 96.56 78 TYR A N 1
ATOM 642 C CA . TYR A 1 78 ? -5.773 22.5 21.844 1 96.56 78 TYR A CA 1
ATOM 643 C C . TYR A 1 78 ? -5.695 21.781 23.188 1 96.56 78 TYR A C 1
ATOM 645 O O . TYR A 1 78 ? -4.625 21.703 23.797 1 96.56 78 TYR A O 1
ATOM 653 N N . ASP A 1 79 ? -6.801 21.297 23.625 1 96.69 79 ASP A N 1
ATOM 654 C CA . ASP A 1 79 ? -6.875 20.609 24.922 1 96.69 79 ASP A CA 1
ATOM 655 C C . ASP A 1 79 ? -6.629 19.125 24.766 1 96.69 79 ASP A C 1
ATOM 657 O O . ASP A 1 79 ? -7.539 18.359 24.406 1 96.69 79 ASP A O 1
ATOM 661 N N . THR A 1 80 ? -5.422 18.656 25.109 1 96 80 THR A N 1
ATOM 662 C CA . THR A 1 80 ? -5.027 17.266 24.891 1 96 80 THR A CA 1
ATOM 663 C C . THR A 1 80 ? -5.605 16.359 25.953 1 96 80 THR A C 1
ATOM 665 O O . THR A 1 80 ? -5.543 15.125 25.844 1 96 80 THR A O 1
ATOM 668 N N . GLU A 1 81 ? -6.133 16.859 26.938 1 94.62 81 GLU A N 1
ATOM 669 C CA . GLU A 1 81 ? -6.777 16.047 27.969 1 94.62 81 GLU A CA 1
ATOM 670 C C . GLU A 1 81 ? -8.18 15.625 27.547 1 94.62 81 GLU A C 1
ATOM 672 O O . GLU A 1 81 ? -8.664 14.57 27.953 1 94.62 81 GLU A O 1
ATOM 677 N N . LYS A 1 82 ? -8.781 16.453 26.734 1 94.44 82 LYS A N 1
ATOM 678 C CA . LYS A 1 82 ? -10.172 16.203 26.344 1 94.44 82 LYS A CA 1
ATOM 679 C C . LYS A 1 82 ? -10.25 15.688 24.906 1 94.44 82 LYS A C 1
ATOM 681 O O . LYS A 1 82 ? -11.297 15.18 24.484 1 94.44 82 LYS A O 1
ATOM 686 N N . ASN A 1 83 ? -9.227 15.891 24.188 1 95.81 83 ASN A N 1
ATOM 687 C CA . ASN A 1 83 ? -9.211 15.539 22.781 1 95.81 83 ASN A CA 1
ATOM 688 C C . ASN A 1 83 ? -8.086 14.555 22.453 1 95.81 83 ASN A C 1
ATOM 690 O O . ASN A 1 83 ? -7.406 14.07 23.359 1 95.81 83 ASN A O 1
ATOM 694 N N . HIS A 1 84 ? -7.961 14.188 21.188 1 96.69 84 HIS A N 1
ATOM 695 C CA . HIS A 1 84 ? -7.074 13.086 20.828 1 96.69 84 HIS A CA 1
ATOM 696 C C . HIS A 1 84 ? -5.977 13.547 19.891 1 96.69 84 HIS A C 1
ATOM 698 O O . HIS A 1 84 ? -6.188 14.461 19.078 1 96.69 84 HIS A O 1
ATOM 704 N N . VAL A 1 85 ? -4.809 12.922 20.047 1 96.88 85 VAL A N 1
ATOM 705 C CA . VAL A 1 85 ? -3.678 13.141 19.156 1 96.88 85 VAL A CA 1
ATOM 706 C C . VAL A 1 85 ? -3.26 11.812 18.516 1 96.88 85 VAL A C 1
ATOM 708 O O . VAL A 1 85 ? -3.096 10.812 19.219 1 96.88 85 VAL A O 1
ATOM 711 N N . VAL A 1 86 ? -3.125 11.852 17.234 1 96.19 86 VAL A N 1
ATOM 712 C CA . VAL A 1 86 ? -2.746 10.656 16.484 1 96.19 86 VAL A CA 1
ATOM 713 C C . VAL A 1 86 ? -1.453 10.914 15.719 1 96.19 86 VAL A C 1
ATOM 715 O O . VAL A 1 86 ? -1.44 11.688 14.758 1 96.19 86 VAL A O 1
ATOM 718 N N . LEU A 1 87 ? -0.409 10.328 16.156 1 95.5 87 LEU A N 1
ATOM 719 C CA . LEU A 1 87 ? 0.803 10.273 15.352 1 95.5 87 LEU A CA 1
ATOM 720 C C . LEU A 1 87 ? 0.8 9.047 14.453 1 95.5 87 LEU A C 1
ATOM 722 O O . LEU A 1 87 ? 0.914 7.914 14.93 1 95.5 87 LEU A O 1
ATOM 726 N N . THR A 1 88 ? 0.791 9.203 13.156 1 94 88 THR A N 1
ATOM 727 C CA . THR A 1 88 ? 0.456 8.133 12.234 1 94 88 THR A CA 1
ATOM 728 C C . THR A 1 88 ? 1.541 7.059 12.234 1 94 88 THR A C 1
ATOM 730 O O . THR A 1 88 ? 1.246 5.867 12.094 1 94 88 THR A O 1
ATOM 733 N N . SER A 1 89 ? 2.812 7.445 12.398 1 91.25 89 SER A N 1
ATOM 734 C CA . SER A 1 89 ? 3.896 6.469 12.352 1 91.25 89 SER A CA 1
ATOM 735 C C . SER A 1 89 ? 3.764 5.438 13.461 1 91.25 89 SER A C 1
ATOM 737 O O . SER A 1 89 ? 4.23 4.305 13.328 1 91.25 89 SER A O 1
ATOM 739 N N . SER A 1 90 ? 3.078 5.805 14.547 1 92.81 90 SER A N 1
ATOM 740 C CA . SER A 1 90 ? 2.852 4.887 15.664 1 92.81 90 SER A CA 1
ATOM 741 C C . SER A 1 90 ? 1.918 3.752 15.258 1 92.81 90 SER A C 1
ATOM 743 O O . SER A 1 90 ? 1.854 2.725 15.938 1 92.81 90 SER A O 1
ATOM 745 N N . TYR A 1 91 ? 1.236 3.924 14.172 1 94.88 91 TYR A N 1
ATOM 746 C CA . TYR A 1 91 ? 0.211 2.973 13.75 1 94.88 91 TYR A CA 1
ATOM 747 C C . TYR A 1 91 ? 0.469 2.479 12.336 1 94.88 91 TYR A C 1
ATOM 749 O O . TYR A 1 91 ? -0.456 2.045 11.641 1 94.88 91 TYR A O 1
ATOM 757 N N . LEU A 1 92 ? 1.69 2.561 11.898 1 92.38 92 LEU A N 1
ATOM 758 C CA . LEU A 1 92 ? 2.102 2.367 10.516 1 92.38 92 LEU A CA 1
ATOM 759 C C . LEU A 1 92 ? 1.551 1.058 9.961 1 92.38 92 LEU A C 1
ATOM 761 O O . LEU A 1 92 ? 0.896 1.047 8.914 1 92.38 92 LEU A O 1
ATOM 765 N N . PRO A 1 93 ? 1.697 -0.135 10.641 1 91.31 93 PRO A N 1
ATOM 766 C CA . PRO A 1 93 ? 1.22 -1.389 10.055 1 91.31 93 PRO A CA 1
ATOM 767 C C . PRO A 1 93 ? -0.292 -1.401 9.836 1 91.31 93 PRO A C 1
ATOM 769 O O . PRO A 1 93 ? -0.772 -1.933 8.836 1 91.31 93 PRO A O 1
ATOM 772 N N . TYR A 1 94 ? -1.034 -0.792 10.75 1 95.44 94 TYR A N 1
ATOM 773 C CA . TYR A 1 94 ? -2.49 -0.779 10.656 1 95.44 94 TYR A CA 1
ATOM 774 C C . TYR A 1 94 ? -2.955 0.15 9.539 1 95.44 94 TYR A C 1
ATOM 776 O O . TYR A 1 94 ? -3.836 -0.206 8.758 1 95.44 94 TYR A O 1
ATOM 784 N N . ILE A 1 95 ? -2.326 1.298 9.469 1 95 95 ILE A N 1
ATOM 785 C CA . ILE A 1 95 ? -2.699 2.285 8.461 1 95 95 ILE A CA 1
ATOM 786 C C . ILE A 1 95 ? -2.396 1.742 7.066 1 95 95 ILE A C 1
ATOM 788 O O . ILE A 1 95 ? -3.213 1.871 6.152 1 95 95 ILE A O 1
ATOM 792 N N . MET A 1 96 ? -1.283 1.083 6.914 1 92.81 96 MET A N 1
ATOM 793 C CA . MET A 1 96 ? -0.903 0.547 5.609 1 92.81 96 MET A CA 1
ATOM 794 C C . MET A 1 96 ? -1.875 -0.54 5.164 1 92.81 96 MET A C 1
ATOM 796 O O . MET A 1 96 ? -2.211 -0.632 3.98 1 92.81 96 MET A O 1
ATOM 800 N N . GLU A 1 97 ? -2.266 -1.351 6.066 1 92.62 97 GLU A N 1
ATOM 801 C CA . GLU A 1 97 ? -3.254 -2.373 5.734 1 92.62 97 GLU A CA 1
ATOM 802 C C . GLU A 1 97 ? -4.555 -1.744 5.246 1 92.62 97 GLU A C 1
ATOM 804 O O . GLU A 1 97 ? -5.121 -2.178 4.238 1 92.62 97 GLU A O 1
ATOM 809 N N . ILE A 1 98 ? -5 -0.725 5.91 1 95 98 ILE A N 1
ATOM 810 C CA . ILE A 1 98 ? -6.234 -0.05 5.531 1 95 98 ILE A CA 1
ATOM 811 C C . ILE A 1 98 ? -6.066 0.607 4.164 1 95 98 ILE A C 1
ATOM 813 O O . ILE A 1 98 ? -6.961 0.542 3.318 1 95 98 ILE A O 1
ATOM 817 N N . VAL A 1 99 ? -4.934 1.237 3.99 1 94.31 99 VAL A N 1
ATOM 818 C CA . VAL A 1 99 ? -4.652 1.905 2.725 1 94.31 99 VAL A CA 1
ATOM 819 C C . VAL A 1 99 ? -4.754 0.903 1.577 1 94.31 99 VAL A C 1
ATOM 821 O O . VAL A 1 99 ? -5.363 1.192 0.544 1 94.31 99 VAL A O 1
ATOM 824 N N . ILE A 1 100 ? -4.23 -0.253 1.745 1 91.12 100 ILE A N 1
ATOM 825 C CA . ILE A 1 100 ? -4.238 -1.257 0.686 1 91.12 100 ILE A CA 1
ATOM 826 C C . ILE A 1 100 ? -5.664 -1.752 0.455 1 91.12 100 ILE A C 1
ATOM 828 O O . ILE A 1 100 ? -6.082 -1.944 -0.689 1 91.12 100 ILE A O 1
ATOM 832 N N . PHE A 1 101 ? -6.418 -1.979 1.521 1 91.69 101 PHE A N 1
ATOM 833 C CA . PHE A 1 101 ? -7.816 -2.355 1.362 1 91.69 101 PHE A CA 1
ATOM 834 C C . PHE A 1 101 ? -8.578 -1.296 0.569 1 91.69 101 PHE A C 1
ATOM 836 O O . PHE A 1 101 ? -9.312 -1.621 -0.36 1 91.69 101 PHE A O 1
ATOM 843 N N . TYR A 1 102 ? -8.336 -0.07 0.893 1 92.44 102 TYR A N 1
ATOM 844 C CA . TYR A 1 102 ? -9.039 1.021 0.23 1 92.44 102 TYR A CA 1
ATOM 845 C C . TYR A 1 102 ? -8.594 1.151 -1.224 1 92.44 102 TYR A C 1
ATOM 847 O O . TYR A 1 102 ? -9.383 1.559 -2.082 1 92.44 102 TYR A O 1
ATOM 855 N N . ALA A 1 103 ? -7.367 0.829 -1.449 1 91.62 103 ALA A N 1
ATOM 856 C CA . ALA A 1 103 ? -6.84 0.892 -2.809 1 91.62 103 ALA A CA 1
ATOM 857 C C . ALA A 1 103 ? -7.648 0.007 -3.754 1 91.62 103 ALA A C 1
ATOM 859 O O . ALA A 1 103 ? -7.676 0.239 -4.965 1 91.62 103 ALA A O 1
ATOM 860 N N . ASP A 1 104 ? -8.289 -0.974 -3.232 1 89.38 104 ASP A N 1
ATOM 861 C CA . ASP A 1 104 ? -9.117 -1.875 -4.035 1 89.38 104 ASP A CA 1
ATOM 862 C C . ASP A 1 104 ? -10.438 -1.218 -4.41 1 89.38 104 ASP A C 1
ATOM 864 O O . ASP A 1 104 ? -11.148 -1.701 -5.293 1 89.38 104 ASP A O 1
ATOM 868 N N . PHE A 1 105 ? -10.82 -0.168 -3.76 1 90.62 105 PHE A N 1
ATOM 869 C CA . PHE A 1 105 ? -12.156 0.393 -3.914 1 90.62 105 PHE A CA 1
ATOM 870 C C . PHE A 1 105 ? -12.086 1.785 -4.531 1 90.62 105 PHE A C 1
ATOM 872 O O . PHE A 1 105 ? -13.047 2.559 -4.43 1 90.62 105 PHE A O 1
ATOM 879 N N . ILE A 1 106 ? -11.031 2.082 -5.074 1 91 106 ILE A N 1
ATOM 880 C CA . ILE A 1 106 ? -10.93 3.338 -5.809 1 91 106 ILE A CA 1
ATOM 881 C C . ILE A 1 106 ? -10.289 3.088 -7.172 1 91 106 ILE A C 1
ATOM 883 O O . ILE A 1 106 ? -9.312 2.34 -7.273 1 91 106 ILE A O 1
ATOM 887 N N . ASP A 1 107 ? -10.852 3.717 -8.125 1 89.81 107 ASP A N 1
ATOM 888 C CA . ASP A 1 107 ? -10.367 3.605 -9.5 1 89.81 107 ASP A CA 1
ATOM 889 C C . ASP A 1 107 ? -9.031 4.32 -9.664 1 89.81 107 ASP A C 1
ATOM 891 O O . ASP A 1 107 ? -8.844 5.426 -9.156 1 89.81 107 ASP A O 1
ATOM 895 N N . TYR A 1 108 ? -8.211 3.67 -10.438 1 87.12 108 TYR A N 1
ATOM 896 C CA . TYR A 1 108 ? -6.871 4.215 -10.617 1 87.12 108 TYR A CA 1
ATOM 897 C C . TYR A 1 108 ? -6.926 5.559 -11.336 1 87.12 108 TYR A C 1
ATOM 899 O O . TYR A 1 108 ? -6.227 6.504 -10.961 1 87.12 108 TYR A O 1
ATOM 907 N N . LYS A 1 109 ? -7.625 5.629 -12.359 1 85.56 109 LYS A N 1
ATOM 908 C CA . LYS A 1 109 ? -7.695 6.863 -13.141 1 85.56 109 LYS A CA 1
ATOM 909 C C . LYS A 1 109 ? -8.25 8.008 -12.297 1 85.56 109 LYS A C 1
ATOM 911 O O . LYS A 1 109 ? -7.777 9.148 -12.398 1 85.56 109 LYS A O 1
ATOM 916 N N . PHE A 1 110 ? -9.227 7.672 -11.523 1 88.12 110 PHE A N 1
ATOM 917 C CA . PHE A 1 110 ? -9.812 8.672 -10.633 1 88.12 110 PHE A CA 1
ATOM 918 C C . PHE A 1 110 ? -8.789 9.148 -9.609 1 88.12 110 PHE A C 1
ATOM 920 O O . PHE A 1 110 ? -8.656 10.352 -9.367 1 88.12 110 PHE A O 1
ATOM 927 N N . CYS A 1 111 ? -8.109 8.227 -9.07 1 86.75 111 CYS A N 1
ATOM 928 C CA . CYS A 1 111 ? -7.094 8.562 -8.078 1 86.75 111 CYS A CA 1
ATOM 929 C C . CYS A 1 111 ? -5.984 9.406 -8.695 1 86.75 111 CYS A C 1
ATOM 931 O O . CYS A 1 111 ? -5.523 10.375 -8.094 1 86.75 111 CYS A O 1
ATOM 933 N N . ASN A 1 112 ? -5.59 9.031 -9.844 1 84.94 112 ASN A N 1
ATOM 934 C CA . ASN A 1 112 ? -4.562 9.781 -10.555 1 84.94 112 ASN A CA 1
ATOM 935 C C . ASN A 1 112 ? -5.027 11.203 -10.867 1 84.94 112 ASN A C 1
ATOM 937 O O . ASN A 1 112 ? -4.246 12.156 -10.75 1 84.94 112 ASN A O 1
ATOM 941 N N . TYR A 1 113 ? -6.215 11.297 -11.227 1 87.75 113 TYR A N 1
ATOM 942 C CA . TYR A 1 113 ? -6.797 12.609 -11.484 1 87.75 113 TYR A CA 1
ATOM 943 C C . TYR A 1 113 ? -6.758 13.477 -10.234 1 87.75 113 TYR A C 1
ATOM 945 O O . TYR A 1 113 ? -6.363 14.648 -10.289 1 87.75 113 TYR A O 1
ATOM 953 N N . LEU A 1 114 ? -7.145 12.938 -9.164 1 84.12 114 LEU A N 1
ATOM 954 C CA . LEU A 1 114 ? -7.141 13.68 -7.906 1 84.12 114 LEU A CA 1
ATOM 955 C C . LEU A 1 114 ? -5.723 14.062 -7.5 1 84.12 114 LEU A C 1
ATOM 957 O O . LEU A 1 114 ? -5.492 15.164 -7.004 1 84.12 114 LEU A O 1
ATOM 961 N N . TYR A 1 115 ? -4.82 13.172 -7.734 1 84.12 115 TYR A N 1
ATOM 962 C CA . TYR A 1 115 ? -3.422 13.453 -7.438 1 84.12 115 TYR A CA 1
ATOM 963 C C . TYR A 1 115 ? -2.912 14.617 -8.281 1 84.12 115 TYR A C 1
ATOM 965 O O . TYR A 1 115 ? -2.305 15.555 -7.75 1 84.12 115 TYR A O 1
ATOM 973 N N . GLU A 1 116 ? -3.172 14.555 -9.477 1 84.44 116 GLU A N 1
ATOM 974 C CA . GLU A 1 116 ? -2.686 15.578 -10.391 1 84.44 116 GLU A CA 1
ATOM 975 C C . GLU A 1 116 ? -3.248 16.953 -10.031 1 84.44 116 GLU A C 1
ATOM 977 O O . GLU A 1 116 ? -2.605 17.984 -10.273 1 84.44 116 GLU A O 1
ATOM 982 N N . ASN A 1 117 ? -4.387 16.906 -9.438 1 81.31 117 ASN A N 1
ATOM 983 C CA . ASN A 1 117 ? -5.031 18.172 -9.07 1 81.31 117 ASN A CA 1
ATOM 984 C C . ASN A 1 117 ? -4.816 18.5 -7.602 1 81.31 117 ASN A C 1
ATOM 986 O O . ASN A 1 117 ? -5.445 19.422 -7.074 1 81.31 117 ASN A O 1
ATOM 990 N N . SER A 1 118 ? -4.012 17.766 -7.027 1 78.69 118 SER A N 1
ATOM 991 C CA . SER A 1 118 ? -3.682 18.016 -5.629 1 78.69 118 SER A CA 1
ATOM 992 C C . SER A 1 118 ? -2.473 18.938 -5.508 1 78.69 118 SER A C 1
ATOM 994 O O . SER A 1 118 ? -1.858 19.297 -6.512 1 78.69 118 SER A O 1
ATOM 996 N N . PHE A 1 119 ? -2.217 19.344 -4.223 1 73.25 119 PHE A N 1
ATOM 997 C CA . PHE A 1 119 ? -1.046 20.156 -3.92 1 73.25 119 PHE A CA 1
ATOM 998 C C . PHE A 1 119 ? 0.23 19.469 -4.383 1 73.25 119 PHE A C 1
ATOM 1000 O O . PHE A 1 119 ? 1.049 20.062 -5.082 1 73.25 119 PHE A O 1
ATOM 1007 N N . LEU A 1 120 ? 0.399 18.219 -4.219 1 77.69 120 LEU A N 1
ATOM 1008 C CA . LEU A 1 120 ? 1.612 17.484 -4.539 1 77.69 120 LEU A CA 1
ATOM 1009 C C . LEU A 1 120 ? 1.754 17.297 -6.047 1 77.69 120 LEU A C 1
ATOM 1011 O O . LEU A 1 120 ? 2.854 17.422 -6.594 1 77.69 120 LEU A O 1
ATOM 1015 N N . GLY A 1 121 ? 0.734 17 -6.629 1 80.62 121 GLY A N 1
ATOM 1016 C CA . GLY A 1 121 ? 0.753 16.781 -8.062 1 80.62 121 GLY A CA 1
ATOM 1017 C C . GLY A 1 121 ? 1.042 18.047 -8.852 1 80.62 121 GLY A C 1
ATOM 1018 O O . GLY A 1 121 ? 1.534 17.984 -9.984 1 80.62 121 GLY A O 1
ATOM 1019 N N . GLY A 1 122 ? 0.713 19.156 -8.219 1 78.81 122 GLY A N 1
ATOM 1020 C CA . GLY A 1 122 ? 0.877 20.438 -8.898 1 78.81 122 GLY A CA 1
ATOM 1021 C C . GLY A 1 122 ? 2.211 21.094 -8.602 1 78.81 122 GLY A C 1
ATOM 1022 O O . GLY A 1 122 ? 2.504 22.172 -9.133 1 78.81 122 GLY A O 1
ATOM 1023 N N . LEU A 1 123 ? 2.979 20.406 -7.824 1 80.44 123 LEU A N 1
ATOM 1024 C CA . LEU A 1 123 ? 4.258 21 -7.461 1 80.44 123 LEU A CA 1
ATOM 1025 C C . LEU A 1 123 ? 5.18 21.094 -8.672 1 80.44 123 LEU A C 1
ATOM 1027 O O . LEU A 1 123 ? 5.266 20.156 -9.461 1 80.44 123 LEU A O 1
ATOM 1031 N N . LYS A 1 124 ? 5.82 22.328 -8.766 1 80.69 124 LYS A N 1
ATOM 1032 C CA . LYS A 1 124 ? 6.875 22.5 -9.758 1 80.69 124 LYS A CA 1
ATOM 1033 C C . LYS A 1 124 ? 8.188 21.891 -9.281 1 80.69 124 LYS A C 1
ATOM 1035 O O . LYS A 1 124 ? 8.336 21.562 -8.102 1 80.69 124 LYS A O 1
ATOM 1040 N N . SER A 1 125 ? 9.102 21.688 -10.156 1 81.81 125 SER A N 1
ATOM 1041 C CA . SER A 1 125 ? 10.375 21.031 -9.867 1 81.81 125 SER A CA 1
ATOM 1042 C C . SER A 1 125 ? 11.086 21.688 -8.695 1 81.81 125 SER A C 1
ATOM 1044 O O . SER A 1 125 ? 11.57 21 -7.789 1 81.81 125 SER A O 1
ATOM 1046 N N . TYR A 1 126 ? 11.109 22.969 -8.703 1 80.81 126 TYR A N 1
ATOM 1047 C CA . TYR A 1 126 ? 11.836 23.672 -7.656 1 80.81 126 TYR A CA 1
ATOM 1048 C C . TYR A 1 126 ? 11.133 23.531 -6.312 1 80.81 126 TYR A C 1
ATOM 1050 O O . TYR A 1 126 ? 11.789 23.469 -5.266 1 80.81 126 TYR A O 1
ATOM 1058 N N . GLN A 1 127 ? 9.805 23.469 -6.273 1 77.38 127 GLN A N 1
ATOM 1059 C CA . GLN A 1 127 ? 9.031 23.266 -5.055 1 77.38 127 GLN A CA 1
ATOM 1060 C C . GLN A 1 127 ? 9.273 21.875 -4.477 1 77.38 127 GLN A C 1
ATOM 1062 O O . GLN A 1 127 ? 9.367 21.703 -3.258 1 77.38 127 GLN A O 1
ATOM 1067 N N . ARG A 1 128 ? 9.352 20.938 -5.398 1 79.81 128 ARG A N 1
ATOM 1068 C CA . ARG A 1 128 ? 9.656 19.578 -4.957 1 79.81 128 ARG A CA 1
ATOM 1069 C C . ARG A 1 128 ? 11.031 19.5 -4.297 1 79.81 128 ARG A C 1
ATOM 1071 O O . ARG A 1 128 ? 11.188 18.891 -3.244 1 79.81 128 ARG A O 1
ATOM 1078 N N . GLU A 1 129 ? 11.922 20.203 -4.906 1 79 129 GLU A N 1
ATOM 1079 C CA . GLU A 1 129 ? 13.266 20.266 -4.34 1 79 129 GLU A CA 1
ATOM 1080 C C . GLU A 1 129 ? 13.258 20.922 -2.965 1 79 129 GLU A C 1
ATOM 1082 O O . GLU A 1 129 ? 13.898 20.438 -2.031 1 79 129 GLU A O 1
ATOM 1087 N N . GLU A 1 130 ? 12.523 21.969 -2.898 1 74.94 130 GLU A N 1
ATOM 1088 C CA . GLU A 1 130 ? 12.414 22.688 -1.639 1 74.94 130 GLU A CA 1
ATOM 1089 C C . GLU A 1 130 ? 11.859 21.797 -0.53 1 74.94 130 GLU A C 1
ATOM 1091 O O . GLU A 1 130 ? 12.234 21.938 0.635 1 74.94 130 GLU A O 1
ATOM 1096 N N . LEU A 1 131 ? 11.07 20.938 -0.969 1 73.94 131 LEU A N 1
ATOM 1097 C CA . LEU A 1 131 ? 10.422 20.062 0.005 1 73.94 131 LEU A CA 1
ATOM 1098 C C . LEU A 1 131 ? 11.195 18.766 0.178 1 73.94 131 LEU A C 1
ATOM 1100 O O . LEU A 1 131 ? 10.789 17.891 0.953 1 73.94 131 LEU A O 1
ATOM 1104 N N . GLY A 1 132 ? 12.297 18.625 -0.659 1 74.06 132 GLY A N 1
ATOM 1105 C CA . GLY A 1 132 ? 13.125 17.438 -0.556 1 74.06 132 GLY A CA 1
ATOM 1106 C C . GLY A 1 132 ? 12.508 16.219 -1.214 1 74.06 132 GLY A C 1
ATOM 1107 O O . GLY A 1 132 ? 12.773 15.078 -0.807 1 74.06 132 GLY A O 1
ATOM 1108 N N . LEU A 1 133 ? 11.695 16.453 -2.182 1 77.62 133 LEU A N 1
ATOM 1109 C CA . LEU A 1 133 ? 11.016 15.367 -2.875 1 77.62 133 LEU A CA 1
ATOM 1110 C C . LEU A 1 133 ? 11.758 14.984 -4.148 1 77.62 133 LEU A C 1
ATOM 1112 O O . LEU A 1 133 ? 12.492 15.797 -4.711 1 77.62 133 LEU A O 1
ATOM 1116 N N . ASN A 1 134 ? 11.523 13.742 -4.555 1 77.94 134 ASN A N 1
ATOM 1117 C CA . ASN A 1 134 ? 12.078 13.297 -5.832 1 77.94 134 ASN A CA 1
ATOM 1118 C C . ASN A 1 134 ? 11.445 14.039 -7.004 1 77.94 134 ASN A C 1
ATOM 1120 O O . ASN A 1 134 ? 10.289 14.469 -6.926 1 77.94 134 ASN A O 1
ATOM 1124 N N . LEU A 1 135 ? 12.312 14.141 -8.031 1 78.31 135 LEU A N 1
ATOM 1125 C CA . LEU A 1 135 ? 11.844 14.82 -9.234 1 78.31 135 LEU A CA 1
ATOM 1126 C C . LEU A 1 135 ? 10.664 14.07 -9.852 1 78.31 135 LEU A C 1
ATOM 1128 O O . LEU A 1 135 ? 9.703 14.695 -10.32 1 78.31 135 LEU A O 1
ATOM 1132 N N . TYR A 1 136 ? 10.797 12.719 -9.781 1 82 136 TYR A N 1
ATOM 1133 C CA . TYR A 1 136 ? 9.711 11.898 -10.305 1 82 136 TYR A CA 1
ATOM 1134 C C . TYR A 1 136 ? 8.961 11.195 -9.18 1 82 136 TYR A C 1
ATOM 1136 O O . TYR A 1 136 ? 9.57 10.641 -8.266 1 82 136 TYR A O 1
ATOM 1144 N N . PRO A 1 137 ? 7.609 11.273 -9.297 1 87.25 137 PRO A N 1
ATOM 1145 C CA . PRO A 1 137 ? 6.824 10.688 -8.211 1 87.25 137 PRO A CA 1
ATOM 1146 C C . PRO A 1 137 ? 6.945 9.164 -8.156 1 87.25 137 PRO A C 1
ATOM 1148 O O . PRO A 1 137 ? 6.953 8.5 -9.195 1 87.25 137 PRO A O 1
ATOM 1151 N N . SER A 1 138 ? 7.129 8.711 -6.977 1 89.75 138 SER A N 1
ATOM 1152 C CA . SER A 1 138 ? 7.105 7.273 -6.742 1 89.75 138 SER A CA 1
ATOM 1153 C C . SER A 1 138 ? 5.676 6.742 -6.695 1 89.75 138 SER A C 1
ATOM 1155 O O . SER A 1 138 ? 4.719 7.52 -6.66 1 89.75 138 SER A O 1
ATOM 1157 N N . VAL A 1 139 ? 5.547 5.445 -6.707 1 89.81 139 VAL A N 1
ATOM 1158 C CA . VAL A 1 139 ? 4.238 4.82 -6.539 1 89.81 139 VAL A CA 1
ATOM 1159 C C . VAL A 1 139 ? 3.652 5.207 -5.184 1 89.81 139 VAL A C 1
ATOM 1161 O O . VAL A 1 139 ? 2.449 5.445 -5.066 1 89.81 139 VAL A O 1
ATOM 1164 N N . PHE A 1 140 ? 4.473 5.371 -4.199 1 91 140 PHE A N 1
ATOM 1165 C CA . PHE A 1 140 ? 4.043 5.77 -2.865 1 91 140 PHE A CA 1
ATOM 1166 C C . PHE A 1 140 ? 3.357 7.133 -2.904 1 91 140 PHE A C 1
ATOM 1168 O O . PHE A 1 140 ? 2.33 7.336 -2.254 1 91 140 PHE A O 1
ATOM 1175 N N . GLU A 1 141 ? 3.896 7.996 -3.617 1 88.25 141 GLU A N 1
ATOM 1176 C CA . GLU A 1 141 ? 3.385 9.359 -3.688 1 88.25 141 GLU A CA 1
ATOM 1177 C C . GLU A 1 141 ? 1.99 9.398 -4.305 1 88.25 141 GLU A C 1
ATOM 1179 O O . GLU A 1 141 ? 1.188 10.273 -3.992 1 88.25 141 GLU A O 1
ATOM 1184 N N . LEU A 1 142 ? 1.704 8.5 -5.105 1 84.88 142 LEU A N 1
ATOM 1185 C CA . LEU A 1 142 ? 0.377 8.422 -5.707 1 84.88 142 LEU A CA 1
ATOM 1186 C C . LEU A 1 142 ? -0.613 7.75 -4.762 1 84.88 142 LEU A C 1
ATOM 1188 O O . LEU A 1 142 ? -1.824 7.945 -4.883 1 84.88 142 LEU A O 1
ATOM 1192 N N . LEU A 1 143 ? -0.097 7.008 -3.928 1 89.38 143 LEU A N 1
ATOM 1193 C CA . LEU A 1 143 ? -0.936 6.16 -3.084 1 89.38 143 LEU A CA 1
ATOM 1194 C C . LEU A 1 143 ? -1.214 6.836 -1.745 1 89.38 143 LEU A C 1
ATOM 1196 O O . LEU A 1 143 ? -2.33 7.297 -1.498 1 89.38 143 LEU A O 1
ATOM 1200 N N . TYR A 1 144 ? -0.266 7.086 -1.021 1 88.94 144 TYR A N 1
ATOM 1201 C CA . TYR A 1 144 ? -0.427 7.367 0.401 1 88.94 144 TYR A CA 1
ATOM 1202 C C . TYR A 1 144 ? -0.987 8.766 0.62 1 88.94 144 TYR A C 1
ATOM 1204 O O . TYR A 1 144 ? -1.894 8.961 1.434 1 88.94 144 TYR A O 1
ATOM 1212 N N . PRO A 1 145 ? -0.503 9.719 -0.078 1 86.5 145 PRO A N 1
ATOM 1213 C CA . PRO A 1 145 ? -1.06 11.047 0.177 1 86.5 145 PRO A CA 1
ATOM 1214 C C . PRO A 1 145 ? -2.561 11.117 -0.089 1 86.5 145 PRO A C 1
ATOM 1216 O O . PRO A 1 145 ? -3.264 11.922 0.531 1 86.5 145 PRO A O 1
ATOM 1219 N N . GLN A 1 146 ? -2.99 10.258 -0.921 1 87.88 146 GLN A N 1
ATOM 1220 C CA . GLN A 1 146 ? -4.406 10.273 -1.277 1 87.88 146 GLN A CA 1
ATOM 1221 C C . GLN A 1 146 ? -5.219 9.383 -0.341 1 87.88 146 GLN A C 1
ATOM 1223 O O . GLN A 1 146 ? -6.395 9.648 -0.092 1 87.88 146 GLN A O 1
ATOM 1228 N N . LEU A 1 147 ? -4.566 8.422 0.151 1 91.94 147 LEU A N 1
ATOM 1229 C CA . LEU A 1 147 ? -5.375 7.41 0.828 1 91.94 147 LEU A CA 1
ATOM 1230 C C . LEU A 1 147 ? -5.039 7.352 2.314 1 91.94 147 LEU A C 1
ATOM 1232 O O . LEU A 1 147 ? -5.812 6.809 3.107 1 91.94 147 LEU A O 1
ATOM 1236 N N . GLY A 1 148 ? -3.893 7.836 2.715 1 91.19 148 GLY A N 1
ATOM 1237 C CA . GLY A 1 148 ? -3.455 7.734 4.098 1 91.19 148 GLY A CA 1
ATOM 1238 C C . GLY A 1 148 ? -4.391 8.43 5.07 1 91.19 148 GLY A C 1
ATOM 1239 O O . GLY A 1 148 ? -4.902 7.801 6 1 91.19 148 GLY A O 1
ATOM 1240 N N . MET A 1 149 ? -4.703 9.656 4.766 1 88.44 149 MET A N 1
ATOM 1241 C CA . MET A 1 149 ? -5.555 10.445 5.648 1 88.44 149 MET A CA 1
ATOM 1242 C C . MET A 1 149 ? -6.996 9.961 5.594 1 88.44 149 MET A C 1
ATOM 1244 O O . MET A 1 149 ? -7.648 9.812 6.629 1 88.44 149 MET A O 1
ATOM 1248 N N . PRO A 1 150 ? -7.414 9.664 4.414 1 90.5 150 PRO A N 1
ATOM 1249 C CA . PRO A 1 150 ? -8.742 9.047 4.352 1 90.5 150 PRO A CA 1
ATOM 1250 C C . PRO A 1 150 ? -8.828 7.75 5.152 1 90.5 150 PRO A C 1
ATOM 1252 O O . PRO A 1 150 ? -9.844 7.492 5.809 1 90.5 150 PRO A O 1
ATOM 1255 N N . ALA A 1 151 ? -7.82 6.945 5.098 1 92.31 151 ALA A N 1
ATOM 1256 C CA . ALA A 1 151 ? -7.801 5.676 5.82 1 92.31 151 ALA A CA 1
ATOM 1257 C C . ALA A 1 151 ? -7.945 5.898 7.324 1 92.31 151 ALA A C 1
ATOM 1259 O O . ALA A 1 151 ? -8.773 5.266 7.977 1 92.31 151 ALA A O 1
ATOM 1260 N N . VAL A 1 152 ? -7.184 6.824 7.859 1 93.38 152 VAL A N 1
ATOM 1261 C CA . VAL A 1 152 ? -7.207 7.109 9.289 1 93.38 152 VAL A CA 1
ATOM 1262 C C . VAL A 1 152 ? -8.547 7.738 9.672 1 93.38 152 VAL A C 1
ATOM 1264 O O . VAL A 1 152 ? -9.18 7.32 10.641 1 93.38 152 VAL A O 1
ATOM 1267 N N . SER A 1 153 ? -9.016 8.633 8.914 1 92.31 153 SER A N 1
ATOM 1268 C CA . SER A 1 153 ? -10.227 9.391 9.227 1 92.31 153 SER A CA 1
ATOM 1269 C C . SER A 1 153 ? -11.469 8.508 9.172 1 92.31 153 SER A C 1
ATOM 1271 O O . SER A 1 153 ? -12.328 8.586 10.055 1 92.31 153 SER A O 1
ATOM 1273 N N . LEU A 1 154 ? -11.555 7.699 8.18 1 91.5 154 LEU A N 1
ATOM 1274 C CA . LEU A 1 154 ? -12.695 6.801 8.07 1 91.5 154 LEU A CA 1
ATOM 1275 C C . LEU A 1 154 ? -12.695 5.773 9.203 1 91.5 154 LEU A C 1
ATOM 1277 O O . LEU A 1 154 ? -13.75 5.441 9.75 1 91.5 154 LEU A O 1
ATOM 1281 N N . ALA A 1 155 ? -11.508 5.277 9.516 1 94 155 ALA A N 1
ATOM 1282 C CA . ALA A 1 155 ? -11.406 4.312 10.602 1 94 155 ALA A CA 1
ATOM 1283 C C . ALA A 1 155 ? -11.828 4.938 11.93 1 94 155 ALA A C 1
ATOM 1285 O O . ALA A 1 155 ? -12.375 4.254 12.797 1 94 155 ALA A O 1
ATOM 1286 N N . LEU A 1 156 ? -11.555 6.234 12.094 1 94.12 156 LEU A N 1
ATOM 1287 C CA . LEU A 1 156 ? -11.93 6.953 13.305 1 94.12 156 LEU A CA 1
ATOM 1288 C C . LEU A 1 156 ? -13.375 7.426 13.234 1 94.12 156 LEU A C 1
ATOM 1290 O O . LEU A 1 156 ? -13.891 8.016 14.188 1 94.12 156 LEU A O 1
ATOM 1294 N N . GLU A 1 157 ? -14.023 7.25 12.055 1 92.5 157 GLU A N 1
ATOM 1295 C CA . GLU A 1 157 ? -15.414 7.617 11.812 1 92.5 157 GLU A CA 1
ATOM 1296 C C . GLU A 1 157 ? -15.633 9.117 12.008 1 92.5 157 GLU A C 1
ATOM 1298 O O . GLU A 1 157 ? -16.578 9.531 12.664 1 92.5 157 GLU A O 1
ATOM 1303 N N . THR A 1 158 ? -14.664 9.828 11.5 1 91.25 158 THR A N 1
ATOM 1304 C CA . THR A 1 158 ? -14.773 11.281 11.586 1 91.25 158 THR A CA 1
ATOM 1305 C C . THR A 1 158 ? -15.742 11.805 10.531 1 91.25 158 THR A C 1
ATOM 1307 O O . THR A 1 158 ? -15.852 11.242 9.438 1 91.25 158 THR A O 1
ATOM 1310 N N . GLU A 1 159 ? -16.375 12.875 10.875 1 90.38 159 GLU A N 1
ATOM 1311 C CA . GLU A 1 159 ? -17.438 13.414 10.031 1 90.38 159 GLU A CA 1
ATOM 1312 C C . GLU A 1 159 ? -17.031 14.766 9.438 1 90.38 159 GLU A C 1
ATOM 1314 O O . GLU A 1 159 ? -17.422 15.094 8.32 1 90.38 159 GLU A O 1
ATOM 1319 N N . LEU A 1 160 ? -16.266 15.492 10.195 1 89.5 160 LEU A N 1
ATOM 1320 C CA . LEU A 1 160 ? -15.891 16.844 9.781 1 89.5 160 LEU A CA 1
ATOM 1321 C C . LEU A 1 160 ? -14.383 16.938 9.594 1 89.5 160 LEU A C 1
ATOM 1323 O O . LEU A 1 160 ? -13.617 16.766 10.547 1 89.5 160 LEU A O 1
ATOM 1327 N N . PHE A 1 161 ? -14 17.188 8.406 1 87.94 161 PHE A N 1
ATOM 1328 C CA . PHE A 1 161 ? -12.594 17.312 8.062 1 87.94 161 PHE A CA 1
ATOM 1329 C C . PHE A 1 161 ? -12.172 18.781 8.016 1 87.94 161 PHE A C 1
ATOM 1331 O O . PHE A 1 161 ? -12.703 19.562 7.211 1 87.94 161 PHE A O 1
ATOM 1338 N N . GLN A 1 162 ? -11.25 19.078 8.914 1 84.94 162 GLN A N 1
ATOM 1339 C CA . GLN A 1 162 ? -10.703 20.422 8.953 1 84.94 162 GLN A CA 1
ATOM 1340 C C . GLN A 1 162 ? -9.328 20.484 8.281 1 84.94 162 GLN A C 1
ATOM 1342 O O . GLN A 1 162 ? -8.484 19.625 8.516 1 84.94 162 GLN A O 1
ATOM 1347 N N . GLY A 1 163 ? -9.156 21.344 7.371 1 79.25 163 GLY A N 1
ATOM 1348 C CA . GLY A 1 163 ? -7.883 21.484 6.68 1 79.25 163 GLY A CA 1
ATOM 1349 C C . GLY A 1 163 ? -7.93 22.5 5.547 1 79.25 163 GLY A C 1
ATOM 1350 O O . GLY A 1 163 ? -8.875 23.281 5.449 1 79.25 163 GLY A O 1
ATOM 1351 N N . GLY A 1 164 ? -6.832 22.484 4.805 1 73.88 164 GLY A N 1
ATOM 1352 C CA . GLY A 1 164 ? -6.789 23.359 3.641 1 73.88 164 GLY A CA 1
ATOM 1353 C C . GLY A 1 164 ? -7.523 22.781 2.441 1 73.88 164 GLY A C 1
ATOM 1354 O O . GLY A 1 164 ? -8.484 22.031 2.598 1 73.88 164 GLY A O 1
ATOM 1355 N N . GLU A 1 165 ? -7.125 23.172 1.262 1 69.88 165 GLU A N 1
ATOM 1356 C CA . GLU A 1 165 ? -7.805 22.812 0.02 1 69.88 165 GLU A CA 1
ATOM 1357 C C . GLU A 1 165 ? -7.707 21.312 -0.25 1 69.88 165 GLU A C 1
ATOM 1359 O O . GLU A 1 165 ? -8.586 20.734 -0.889 1 69.88 165 GLU A O 1
ATOM 1364 N N . GLU A 1 166 ? -6.738 20.672 0.341 1 74.31 166 GLU A N 1
ATOM 1365 C CA . GLU A 1 166 ? -6.535 19.25 0.072 1 74.31 166 GLU A CA 1
ATOM 1366 C C . GLU A 1 166 ? -7.684 18.422 0.63 1 74.31 166 GLU A C 1
ATOM 1368 O O . GLU A 1 166 ? -7.926 17.297 0.165 1 74.31 166 GLU A O 1
ATOM 1373 N N . ILE A 1 167 ? -8.43 18.938 1.549 1 80.25 167 ILE A N 1
ATOM 1374 C CA . ILE A 1 167 ? -9.477 18.156 2.219 1 80.25 167 ILE A CA 1
ATOM 1375 C C . ILE A 1 167 ? -10.617 17.891 1.246 1 80.25 167 ILE A C 1
ATOM 1377 O O . ILE A 1 167 ? -11.352 16.906 1.406 1 80.25 167 ILE A O 1
ATOM 1381 N N . ILE A 1 168 ? -10.719 18.828 0.271 1 81.56 168 ILE A N 1
ATOM 1382 C CA . ILE A 1 168 ? -11.758 18.609 -0.736 1 81.56 168 ILE A CA 1
ATOM 1383 C C . ILE A 1 168 ? -11.523 17.266 -1.44 1 81.56 168 ILE A C 1
ATOM 1385 O O . ILE A 1 168 ? -12.438 16.453 -1.546 1 81.56 168 ILE A O 1
ATOM 1389 N N . GLY A 1 169 ? -10.281 17.031 -1.834 1 83.88 169 GLY A N 1
ATOM 1390 C CA . GLY A 1 169 ? -9.93 15.766 -2.447 1 83.88 169 GLY A CA 1
ATOM 1391 C C . GLY A 1 169 ? -10.125 14.586 -1.518 1 83.88 169 GLY A C 1
ATOM 1392 O O . GLY A 1 169 ? -10.641 13.539 -1.931 1 83.88 169 GLY A O 1
ATOM 1393 N N . TYR A 1 170 ? -9.836 14.758 -0.276 1 87.44 170 TYR A N 1
ATOM 1394 C CA . TYR A 1 170 ? -9.984 13.688 0.708 1 87.44 170 TYR A CA 1
ATOM 1395 C C . TYR A 1 170 ? -11.445 13.312 0.9 1 87.44 170 TYR A C 1
ATOM 1397 O O . TYR A 1 170 ? -11.789 12.133 1.013 1 87.44 170 TYR A O 1
ATOM 1405 N N . THR A 1 171 ? -12.242 14.344 0.922 1 88.62 171 THR A N 1
ATOM 1406 C CA . THR A 1 171 ? -13.664 14.086 1.124 1 88.62 171 THR A CA 1
ATOM 1407 C C . THR A 1 171 ? -14.25 13.312 -0.056 1 88.62 171 THR A C 1
ATOM 1409 O O . THR A 1 171 ? -15.031 12.375 0.132 1 88.62 171 THR A O 1
ATOM 1412 N N . TYR A 1 172 ? -13.812 13.656 -1.27 1 87.75 172 TYR A N 1
ATOM 1413 C CA . TYR A 1 172 ? -14.258 12.938 -2.457 1 87.75 172 TYR A CA 1
ATOM 1414 C C . TYR A 1 172 ? -13.781 11.492 -2.428 1 87.75 172 TYR A C 1
ATOM 1416 O O . TYR A 1 172 ? -14.562 10.57 -2.701 1 87.75 172 TYR A O 1
ATOM 1424 N N . ILE A 1 173 ? -12.594 11.312 -2.033 1 90.62 173 ILE A N 1
ATOM 1425 C CA . ILE A 1 173 ? -12 9.977 -1.985 1 90.62 173 ILE A CA 1
ATOM 1426 C C . ILE A 1 173 ? -12.734 9.125 -0.947 1 90.62 173 ILE A C 1
ATOM 1428 O O . ILE A 1 173 ? -13.109 7.988 -1.224 1 90.62 173 ILE A O 1
ATOM 1432 N N . MET A 1 174 ? -12.953 9.68 0.188 1 91.38 174 MET A N 1
ATOM 1433 C CA . MET A 1 174 ? -13.594 8.938 1.271 1 91.38 174 MET A CA 1
ATOM 1434 C C . MET A 1 174 ? -15.016 8.555 0.899 1 91.38 174 MET A C 1
ATOM 1436 O O . MET A 1 174 ? -15.438 7.418 1.105 1 91.38 174 MET A O 1
ATOM 1440 N N . ASN A 1 175 ? -15.719 9.492 0.323 1 90.31 175 ASN A N 1
ATOM 1441 C CA . ASN A 1 175 ? -17.094 9.188 -0.075 1 90.31 175 ASN A CA 1
ATOM 1442 C C . ASN A 1 175 ? -17.125 8.156 -1.202 1 90.31 175 ASN A C 1
ATOM 1444 O O . ASN A 1 175 ? -18 7.281 -1.217 1 90.31 175 ASN A O 1
ATOM 1448 N N . ASN A 1 176 ? -16.203 8.289 -2.121 1 90.75 176 ASN A N 1
ATOM 1449 C CA . ASN A 1 176 ? -16.109 7.309 -3.199 1 90.75 176 ASN A CA 1
ATOM 1450 C C . ASN A 1 176 ? -15.812 5.91 -2.662 1 90.75 176 ASN A C 1
ATOM 1452 O O . ASN A 1 176 ? -16.484 4.945 -3.039 1 90.75 176 ASN A O 1
ATOM 1456 N N . ILE A 1 177 ? -14.906 5.797 -1.79 1 92 177 ILE A N 1
ATOM 1457 C CA . ILE A 1 177 ? -14.516 4.52 -1.207 1 92 177 ILE A CA 1
ATOM 1458 C C . ILE A 1 177 ? -15.68 3.936 -0.41 1 92 177 ILE A C 1
ATOM 1460 O O . ILE A 1 177 ? -16 2.752 -0.543 1 92 177 ILE A O 1
ATOM 1464 N N . LYS A 1 178 ? -16.281 4.781 0.352 1 91.12 178 LYS A N 1
ATOM 1465 C CA . LYS A 1 178 ? -17.438 4.348 1.13 1 91.12 178 LYS A CA 1
ATOM 1466 C C . LYS A 1 178 ? -18.531 3.771 0.225 1 91.12 178 LYS A C 1
ATOM 1468 O O . LYS A 1 178 ? -19.078 2.701 0.504 1 91.12 178 LYS A O 1
ATOM 1473 N N . ASN A 1 179 ? -18.844 4.449 -0.786 1 90.56 179 ASN A N 1
ATOM 1474 C CA . ASN A 1 179 ? -19.875 4.016 -1.723 1 90.56 179 ASN A CA 1
ATOM 1475 C C . ASN A 1 179 ? -19.5 2.693 -2.389 1 90.56 179 ASN A C 1
ATOM 1477 O O . ASN A 1 179 ? -20.359 1.818 -2.557 1 90.56 179 ASN A O 1
ATOM 1481 N N . ASN A 1 180 ? -18.281 2.57 -2.777 1 88.38 180 ASN A N 1
ATOM 1482 C CA . ASN A 1 180 ? -17.844 1.352 -3.447 1 88.38 180 ASN A CA 1
ATOM 1483 C C . ASN A 1 180 ? -17.828 0.162 -2.492 1 88.38 180 ASN A C 1
ATOM 1485 O O . ASN A 1 180 ? -18.156 -0.958 -2.883 1 88.38 180 ASN A O 1
ATOM 1489 N N . ILE A 1 181 ? -17.438 0.389 -1.259 1 89.44 181 ILE A N 1
ATOM 1490 C CA . ILE A 1 181 ? -17.453 -0.672 -0.258 1 89.44 181 ILE A CA 1
ATOM 1491 C C . ILE A 1 181 ? -18.891 -1.107 0.013 1 89.44 181 ILE A C 1
ATOM 1493 O O . ILE A 1 181 ? -19.172 -2.303 0.131 1 89.44 181 ILE A O 1
ATOM 1497 N N . LYS A 1 182 ? -19.734 -0.166 0.089 1 89 182 LYS A N 1
ATOM 1498 C CA . LYS A 1 182 ? -21.141 -0.454 0.362 1 89 182 LYS A CA 1
ATOM 1499 C C . LYS A 1 182 ? -21.734 -1.372 -0.704 1 89 182 LYS A C 1
ATOM 1501 O O . LYS A 1 182 ? -22.625 -2.178 -0.414 1 89 182 LYS A O 1
ATOM 1506 N N . LYS A 1 183 ? -21.281 -1.306 -1.879 1 84.88 183 LYS A N 1
ATOM 1507 C CA . LYS A 1 183 ? -21.766 -2.137 -2.979 1 84.88 183 LYS A CA 1
ATOM 1508 C C . LYS A 1 183 ? -21.469 -3.611 -2.725 1 84.88 183 LYS A C 1
ATOM 1510 O O . LYS A 1 183 ? -22.188 -4.488 -3.207 1 84.88 183 LYS A O 1
ATOM 1515 N N . VAL A 1 184 ? -20.469 -3.881 -1.956 1 83.31 184 VAL A N 1
ATOM 1516 C CA . VAL A 1 184 ? -20.062 -5.273 -1.788 1 83.31 184 VAL A CA 1
ATOM 1517 C C . VAL A 1 184 ? -20.328 -5.715 -0.347 1 83.31 184 VAL A C 1
ATOM 1519 O O . VAL A 1 184 ? -20.359 -6.91 -0.055 1 83.31 184 VAL A O 1
ATOM 1522 N N . TYR A 1 185 ? -20.453 -4.754 0.501 1 87.25 185 TYR A N 1
ATOM 1523 C CA . TYR A 1 185 ? -20.75 -4.977 1.913 1 87.25 185 TYR A CA 1
ATOM 1524 C C . TYR A 1 185 ? -21.781 -3.99 2.422 1 87.25 185 TYR A C 1
ATOM 1526 O O . TYR A 1 185 ? -21.438 -2.953 2.994 1 87.25 185 TYR A O 1
ATOM 1534 N N . ASP A 1 186 ? -22.906 -4.363 2.371 1 87.06 186 ASP A N 1
ATOM 1535 C CA . ASP A 1 186 ? -24.047 -3.482 2.605 1 87.06 186 ASP A CA 1
ATOM 1536 C C . ASP A 1 186 ? -24.047 -2.949 4.035 1 87.06 186 ASP A C 1
ATOM 1538 O O . ASP A 1 186 ? -24.516 -1.841 4.293 1 87.06 186 ASP A O 1
ATOM 1542 N N . ASP A 1 187 ? -23.438 -3.689 4.902 1 87.56 187 ASP A N 1
ATOM 1543 C CA . ASP A 1 187 ? -23.469 -3.303 6.309 1 87.56 187 ASP A CA 1
ATOM 1544 C C . ASP A 1 187 ? -22.391 -2.279 6.625 1 87.56 187 ASP A C 1
ATOM 1546 O O . ASP A 1 187 ? -22.297 -1.779 7.75 1 87.56 187 ASP A O 1
ATOM 1550 N N . TYR A 1 188 ? -21.625 -1.966 5.617 1 87.81 188 TYR A N 1
ATOM 1551 C CA . TYR A 1 188 ? -20.625 -0.922 5.805 1 87.81 188 TYR A CA 1
ATOM 1552 C C . TYR A 1 188 ? -21.266 0.461 5.75 1 87.81 188 TYR A C 1
ATOM 1554 O O . TYR A 1 188 ? -21.594 0.953 4.668 1 87.81 188 TYR A O 1
ATOM 1562 N N . ASN A 1 189 ? -21.453 1.132 6.914 1 84.94 189 ASN A N 1
ATOM 1563 C CA . ASN A 1 189 ? -22.219 2.375 6.977 1 84.94 189 ASN A CA 1
ATOM 1564 C C . ASN A 1 189 ? -21.531 3.408 7.863 1 84.94 189 ASN A C 1
ATOM 1566 O O . ASN A 1 189 ? -22.125 3.895 8.828 1 84.94 189 ASN A O 1
ATOM 1570 N N . PRO A 1 190 ? -20.328 3.826 7.48 1 84.19 190 PRO A N 1
ATOM 1571 C CA . PRO A 1 190 ? -19.75 4.957 8.203 1 84.19 190 PRO A CA 1
ATOM 1572 C C . PRO A 1 190 ? -20.5 6.262 7.977 1 84.19 190 PRO A C 1
ATOM 1574 O O . PRO A 1 190 ? -21.266 6.379 7.012 1 84.19 190 PRO A O 1
ATOM 1577 N N . PRO A 1 191 ? -20.297 7.238 8.891 1 84.56 191 PRO A N 1
ATOM 1578 C CA . PRO A 1 191 ? -21 8.508 8.719 1 84.56 191 PRO A CA 1
ATOM 1579 C C . PRO A 1 191 ? -20.531 9.289 7.492 1 84.56 191 PRO A C 1
ATOM 1581 O O . PRO A 1 191 ? -19.422 9.055 6.996 1 84.56 191 PRO A O 1
ATOM 1584 N N . PRO A 1 192 ? -21.344 10.203 7.059 1 80.25 192 PRO A N 1
ATOM 1585 C CA . PRO A 1 192 ? -20.906 11.062 5.957 1 80.25 192 PRO A CA 1
ATOM 1586 C C . PRO A 1 192 ? -19.734 11.969 6.34 1 80.25 192 PRO A C 1
ATOM 1588 O O . PRO A 1 192 ? -19.547 12.281 7.52 1 80.25 192 PRO A O 1
ATOM 1591 N N . VAL A 1 193 ? -19 12.305 5.398 1 85.12 193 VAL A N 1
ATOM 1592 C CA . VAL A 1 193 ? -17.844 13.164 5.609 1 85.12 193 VAL A CA 1
ATOM 1593 C C . VAL A 1 193 ? -18.094 14.531 4.984 1 85.12 193 VAL A C 1
ATOM 1595 O O . VAL A 1 193 ? -18.5 14.625 3.824 1 85.12 193 VAL A O 1
ATOM 1598 N N . TYR A 1 194 ? -17.797 15.57 5.82 1 82.44 194 TYR A N 1
ATOM 1599 C CA . TYR A 1 194 ? -18.031 16.953 5.391 1 82.44 194 TYR A CA 1
ATOM 1600 C C . TYR A 1 194 ? -16.766 17.781 5.5 1 82.44 194 TYR A C 1
ATOM 1602 O O . TYR A 1 194 ? -15.805 17.375 6.172 1 82.44 194 TYR A O 1
ATOM 1610 N N . GLU A 1 195 ? -16.734 18.781 4.699 1 79.06 195 GLU A N 1
ATOM 1611 C CA . GLU A 1 195 ? -15.727 19.828 4.883 1 79.06 195 GLU A CA 1
ATOM 1612 C C . GLU A 1 195 ? -16.359 21.156 5.246 1 79.06 195 GLU A C 1
ATOM 1614 O O . GLU A 1 195 ? -17.5 21.438 4.852 1 79.06 195 GLU A O 1
ATOM 1619 N N . PRO A 1 196 ? -15.602 21.875 6.078 1 71.94 196 PRO A N 1
ATOM 1620 C CA . PRO A 1 196 ? -16.156 23.188 6.395 1 71.94 196 PRO A CA 1
ATOM 1621 C C . PRO A 1 196 ? -16.078 24.156 5.211 1 71.94 196 PRO A C 1
ATOM 1623 O O . PRO A 1 196 ? -15.344 23.906 4.25 1 71.94 196 PRO A O 1
ATOM 1626 N N . SER A 1 197 ? -16.984 25.141 5.359 1 63.5 197 SER A N 1
ATOM 1627 C CA . SER A 1 197 ? -16.891 26.203 4.379 1 63.5 197 SER A CA 1
ATOM 1628 C C . SER A 1 197 ? -15.547 26.906 4.457 1 63.5 197 SER A C 1
ATOM 1630 O O . SER A 1 197 ? -15.016 27.125 5.551 1 63.5 197 SER A O 1
ATOM 1632 N N . ARG A 1 198 ? -14.836 26.891 3.334 1 64.19 198 ARG A N 1
ATOM 1633 C CA . ARG A 1 198 ? -13.508 27.5 3.314 1 64.19 198 ARG A CA 1
ATOM 1634 C C . ARG A 1 198 ? -13.547 28.875 2.656 1 64.19 198 ARG A C 1
ATOM 1636 O O . ARG A 1 198 ? -14.32 29.094 1.724 1 64.19 198 ARG A O 1
ATOM 1643 N N . ASN A 1 199 ? -13.039 29.875 3.291 1 57.97 199 ASN A N 1
ATOM 1644 C CA . ASN A 1 199 ? -12.977 31.203 2.668 1 57.97 199 ASN A CA 1
ATOM 1645 C C . ASN A 1 199 ? -11.789 31.312 1.718 1 57.97 199 ASN A C 1
ATOM 1647 O O . ASN A 1 199 ? -11.406 32.406 1.323 1 57.97 199 ASN A O 1
ATOM 1651 N N . GLY A 1 200 ? -11.148 30.234 1.257 1 64.19 200 GLY A N 1
ATOM 1652 C CA . GLY A 1 200 ? -10.039 30.344 0.323 1 64.19 200 GLY A CA 1
ATOM 1653 C C . GLY A 1 200 ? -8.688 30.141 0.976 1 64.19 200 GLY A C 1
ATOM 1654 O O . GLY A 1 200 ? -8.609 29.656 2.107 1 64.19 200 GLY A O 1
ATOM 1655 N N . TYR A 1 201 ? -7.586 30.406 0.223 1 76.88 201 TYR A N 1
ATOM 1656 C CA . TYR A 1 201 ? -6.207 30.297 0.695 1 76.88 201 TYR A CA 1
ATOM 1657 C C . TYR A 1 201 ? -5.746 31.609 1.31 1 76.88 201 TYR A C 1
ATOM 1659 O O . TYR A 1 201 ? -6.352 32.656 1.075 1 76.88 201 TYR A O 1
ATOM 1667 N N . VAL A 1 202 ? -4.797 31.531 2.146 1 88.56 202 VAL A N 1
ATOM 1668 C CA . VAL A 1 202 ? -4.172 32.719 2.734 1 88.56 202 VAL A CA 1
ATOM 1669 C C . VAL A 1 202 ? -3.041 33.188 1.833 1 88.56 202 VAL A C 1
ATOM 1671 O O . VAL A 1 202 ? -2.232 32.406 1.354 1 88.56 202 VAL A O 1
ATOM 1674 N N . LEU A 1 203 ? -3.033 34.531 1.636 1 92.5 203 LEU A N 1
ATOM 1675 C CA . LEU A 1 203 ? -2.002 35.094 0.771 1 92.5 203 LEU A CA 1
ATOM 1676 C C . LEU A 1 203 ? -0.656 35.125 1.488 1 92.5 203 LEU A C 1
ATOM 1678 O O . LEU A 1 203 ? -0.596 35.406 2.688 1 92.5 203 LEU A O 1
ATOM 1682 N N . GLY A 1 204 ? 0.343 34.906 0.663 1 94.75 204 GLY A N 1
ATOM 1683 C CA . GLY A 1 204 ? 1.689 35.094 1.184 1 94.75 204 GLY A CA 1
ATOM 1684 C C . GLY A 1 204 ? 2.189 36.5 1.086 1 94.75 204 GLY A C 1
ATOM 1685 O O . GLY A 1 204 ? 1.455 37.406 0.66 1 94.75 204 GLY A O 1
ATOM 1686 N N . LEU A 1 205 ? 3.465 36.688 1.468 1 96.69 205 LEU A N 1
ATOM 1687 C CA . LEU A 1 205 ? 4.105 38 1.477 1 96.69 205 LEU A CA 1
ATOM 1688 C C . LEU A 1 205 ? 4.18 38.562 0.068 1 96.69 205 LEU A C 1
ATOM 1690 O O . LEU A 1 205 ? 4.277 39.781 -0.103 1 96.69 205 LEU A O 1
ATOM 1694 N N . ASP A 1 206 ? 4.129 37.688 -0.921 1 94.62 206 ASP A N 1
ATOM 1695 C CA . ASP A 1 206 ? 4.246 38.094 -2.314 1 94.62 206 ASP A CA 1
ATOM 1696 C C . ASP A 1 206 ? 2.881 38.094 -3 1 94.62 206 ASP A C 1
ATOM 1698 O O . ASP A 1 206 ? 2.789 38.344 -4.211 1 94.62 206 ASP A O 1
ATOM 1702 N N . GLY A 1 207 ? 1.875 37.781 -2.283 1 92.62 207 GLY A N 1
ATOM 1703 C CA . GLY A 1 207 ? 0.529 37.844 -2.834 1 92.62 207 GLY A CA 1
ATOM 1704 C C . GLY A 1 207 ? 0.098 36.531 -3.459 1 92.62 207 GLY A C 1
ATOM 1705 O O . GLY A 1 207 ? -1.051 36.375 -3.883 1 92.62 207 GLY A O 1
ATOM 1706 N N . GLU A 1 208 ? 1.038 35.625 -3.488 1 88.81 208 GLU A N 1
ATOM 1707 C CA . GLU A 1 208 ? 0.706 34.312 -3.967 1 88.81 208 GLU A CA 1
ATOM 1708 C C . GLU A 1 208 ? 0.216 33.406 -2.826 1 88.81 208 GLU A C 1
ATOM 1710 O O . GLU A 1 208 ? 0.167 33.844 -1.674 1 88.81 208 GLU A O 1
ATOM 1715 N N . TYR A 1 209 ? -0.224 32.25 -3.229 1 83.69 209 TYR A N 1
ATOM 1716 C CA . TYR A 1 209 ? -0.578 31.266 -2.201 1 83.69 209 TYR A CA 1
ATOM 1717 C C . TYR A 1 209 ? 0.555 31.094 -1.196 1 83.69 209 TYR A C 1
ATOM 1719 O O . TYR A 1 209 ? 1.725 31.031 -1.577 1 83.69 209 TYR A O 1
ATOM 1727 N N . MET A 1 210 ? 0.238 31.094 0.089 1 86.31 210 MET A N 1
ATOM 1728 C CA . MET A 1 210 ? 1.268 31.047 1.124 1 86.31 210 MET A CA 1
ATOM 1729 C C . MET A 1 210 ? 1.963 29.688 1.137 1 86.31 210 MET A C 1
ATOM 1731 O O . MET A 1 210 ? 1.304 28.656 1.208 1 86.31 210 MET A O 1
ATOM 1735 N N . PHE A 1 211 ? 3.27 29.766 1.018 1 82.75 211 PHE A N 1
ATOM 1736 C CA . PHE A 1 211 ? 4.191 28.641 1.154 1 82.75 211 PHE A CA 1
ATOM 1737 C C . PHE A 1 211 ? 5.246 28.938 2.217 1 82.75 211 PHE A C 1
ATOM 1739 O O . PHE A 1 211 ? 5.07 29.844 3.041 1 82.75 211 PHE A O 1
ATOM 1746 N N . GLN A 1 212 ? 6.266 28.141 2.225 1 84.75 212 GLN A N 1
ATOM 1747 C CA . GLN A 1 212 ? 7.277 28.312 3.262 1 84.75 212 GLN A CA 1
ATOM 1748 C C . GLN A 1 212 ? 8.094 29.578 3.029 1 84.75 212 GLN A C 1
ATOM 1750 O O . GLN A 1 212 ? 8.359 30.328 3.967 1 84.75 212 GLN A O 1
ATOM 1755 N N . HIS A 1 213 ? 8.438 29.875 1.798 1 87.75 213 HIS A N 1
ATOM 1756 C CA . HIS A 1 213 ? 9.375 30.953 1.499 1 87.75 213 HIS A CA 1
ATOM 1757 C C . HIS A 1 213 ? 8.695 32.312 1.604 1 87.75 213 HIS A C 1
ATOM 1759 O O . HIS A 1 213 ? 9.367 33.344 1.732 1 87.75 213 HIS A O 1
ATOM 1765 N N . ASN A 1 214 ? 7.43 32.375 1.52 1 93.06 214 ASN A N 1
ATOM 1766 C CA . ASN A 1 214 ? 6.711 33.656 1.524 1 93.06 214 ASN A CA 1
ATOM 1767 C C . ASN A 1 214 ? 5.785 33.781 2.73 1 93.06 214 ASN A C 1
ATOM 1769 O O . ASN A 1 214 ? 4.688 34.312 2.627 1 93.06 214 ASN A O 1
ATOM 1773 N N . SER A 1 215 ? 6.207 33.188 3.828 1 94.56 215 SER A N 1
ATOM 1774 C CA . SER A 1 215 ? 5.324 33.094 4.984 1 94.56 215 SER A CA 1
ATOM 1775 C C . SER A 1 215 ? 5.996 33.688 6.234 1 94.56 215 SER A C 1
ATOM 1777 O O . SER A 1 215 ? 7.152 34.094 6.191 1 94.56 215 SER A O 1
ATOM 1779 N N . ILE A 1 216 ? 5.238 33.844 7.27 1 97.12 216 ILE A N 1
ATOM 1780 C CA . ILE A 1 216 ? 5.703 34.031 8.641 1 97.12 216 ILE A CA 1
ATOM 1781 C C . ILE A 1 216 ? 5.406 32.781 9.453 1 97.12 216 ILE A C 1
ATOM 1783 O O . ILE A 1 216 ? 4.254 32.344 9.539 1 97.12 216 ILE A O 1
ATOM 1787 N N . PHE A 1 217 ? 6.445 32.25 10.062 1 95.5 217 PHE A N 1
ATOM 1788 C CA . PHE A 1 217 ? 6.285 31.031 10.867 1 95.5 217 PHE A CA 1
ATOM 1789 C C . PHE A 1 217 ? 5.684 31.359 12.227 1 95.5 217 PHE A C 1
ATOM 1791 O O . PHE A 1 217 ? 5.84 32.5 12.719 1 95.5 217 PHE A O 1
ATOM 1798 N N . LEU A 1 218 ? 5.066 30.422 12.828 1 96 218 LEU A N 1
ATOM 1799 C CA . LEU A 1 218 ? 4.34 30.656 14.07 1 96 218 LEU A CA 1
ATOM 1800 C C . LEU A 1 218 ? 5.301 31.016 15.203 1 96 218 LEU A C 1
ATOM 1802 O O . LEU A 1 218 ? 4.961 31.812 16.078 1 96 218 LEU A O 1
ATOM 1806 N N . SER A 1 219 ? 6.492 30.453 15.141 1 94.56 219 SER A N 1
ATOM 1807 C CA . SER A 1 219 ? 7.453 30.688 16.219 1 94.56 219 SER A CA 1
ATOM 1808 C C . SER A 1 219 ? 8.5 31.703 15.805 1 94.56 219 SER A C 1
ATOM 1810 O O . SER A 1 219 ? 9.586 31.766 16.391 1 94.56 219 SER A O 1
ATOM 1812 N N . GLU A 1 220 ? 8.203 32.438 14.867 1 94.94 220 GLU A N 1
ATOM 1813 C CA . GLU A 1 220 ? 9.148 33.438 14.375 1 94.94 220 GLU A CA 1
ATOM 1814 C C . GLU A 1 220 ? 9.375 34.531 15.414 1 94.94 220 GLU A C 1
ATOM 1816 O O . GLU A 1 220 ? 8.445 34.938 16.125 1 94.94 220 GLU A O 1
ATOM 1821 N N . ASP A 1 221 ? 10.648 35.062 15.398 1 96.06 221 ASP A N 1
ATOM 1822 C CA . ASP A 1 221 ? 10.945 36.094 16.375 1 96.06 221 ASP A CA 1
ATOM 1823 C C . ASP A 1 221 ? 10.289 37.438 15.977 1 96.06 221 ASP A C 1
ATOM 1825 O O . ASP A 1 221 ? 9.984 37.656 14.805 1 96.06 221 ASP A O 1
ATOM 1829 N N . GLU A 1 222 ? 10.141 38.312 16.953 1 96.94 222 GLU A N 1
ATOM 1830 C CA . GLU A 1 222 ? 9.422 39.594 16.781 1 96.94 222 GLU A CA 1
ATOM 1831 C C . GLU A 1 222 ? 10.055 40.438 15.672 1 96.94 222 GLU A C 1
ATOM 1833 O O . GLU A 1 222 ? 9.352 40.969 14.812 1 96.94 222 GLU A O 1
ATOM 1838 N N . ASP A 1 223 ? 11.398 40.531 15.703 1 97.62 223 ASP A N 1
ATOM 1839 C CA . ASP A 1 223 ? 12.094 41.344 14.727 1 97.62 223 ASP A CA 1
ATOM 1840 C C . ASP A 1 223 ? 11.867 40.844 13.305 1 97.62 223 ASP A C 1
ATOM 1842 O O . ASP A 1 223 ? 11.641 41.625 12.383 1 97.62 223 ASP A O 1
ATOM 1846 N N . SER A 1 224 ? 11.906 39.625 13.227 1 97.5 224 SER A N 1
ATOM 1847 C CA . SER A 1 224 ? 11.703 39 11.922 1 97.5 224 SER A CA 1
ATOM 1848 C C . SER A 1 224 ? 10.281 39.25 11.414 1 97.5 224 SER A C 1
ATOM 1850 O O . SER A 1 224 ? 10.078 39.531 10.234 1 97.5 224 SER A O 1
ATOM 1852 N N . ILE A 1 225 ? 9.273 39.062 12.258 1 97.94 225 ILE A N 1
ATOM 1853 C CA . ILE A 1 225 ? 7.879 39.312 11.914 1 97.94 225 ILE A CA 1
ATOM 1854 C C . ILE A 1 225 ? 7.723 40.75 11.383 1 97.94 225 ILE A C 1
ATOM 1856 O O . ILE A 1 225 ? 7.148 40.969 10.312 1 97.94 225 ILE A O 1
ATOM 1860 N N . ILE A 1 226 ? 8.305 41.656 12.07 1 97.56 226 ILE A N 1
ATOM 1861 C CA . ILE A 1 226 ? 8.188 43.094 11.742 1 97.56 226 ILE A CA 1
ATOM 1862 C C . ILE A 1 226 ? 8.852 43.344 10.391 1 97.56 226 ILE A C 1
ATOM 1864 O O . ILE A 1 226 ? 8.273 44.031 9.531 1 97.56 226 ILE A O 1
ATOM 1868 N N . GLU A 1 227 ? 10.047 42.812 10.219 1 97.62 227 GLU A N 1
ATOM 1869 C CA . GLU A 1 227 ? 10.781 43 8.969 1 97.62 227 GLU A CA 1
ATOM 1870 C C . GLU A 1 227 ? 10.008 42.438 7.777 1 97.62 227 GLU A C 1
ATOM 1872 O O . GLU A 1 227 ? 9.93 43.094 6.73 1 97.62 227 GLU A O 1
ATOM 1877 N N . LYS A 1 228 ? 9.43 41.312 7.945 1 97.81 228 LYS A N 1
ATOM 1878 C CA . LYS A 1 228 ? 8.703 40.688 6.844 1 97.81 228 LYS A CA 1
ATOM 1879 C C . LYS A 1 228 ? 7.426 41.469 6.516 1 97.81 228 LYS A C 1
ATOM 1881 O O . LYS A 1 228 ? 7.078 41.625 5.344 1 97.81 228 LYS A O 1
ATOM 1886 N N . ILE A 1 229 ? 6.723 41.906 7.496 1 97.06 229 ILE A N 1
ATOM 1887 C CA . ILE A 1 229 ? 5.508 42.688 7.258 1 97.06 229 ILE A CA 1
ATOM 1888 C C . ILE A 1 229 ? 5.852 43.969 6.488 1 97.06 229 ILE A C 1
ATOM 1890 O O . ILE A 1 229 ? 5.086 44.406 5.621 1 97.06 229 ILE A O 1
ATOM 1894 N N . GLU A 1 230 ? 7.055 44.5 6.695 1 95.94 230 GLU A N 1
ATOM 1895 C CA . GLU A 1 230 ? 7.488 45.719 6.016 1 95.94 230 GLU A CA 1
ATOM 1896 C C . GLU A 1 230 ? 7.656 45.469 4.52 1 95.94 230 GLU A C 1
ATOM 1898 O O . GLU A 1 230 ? 7.539 46.406 3.721 1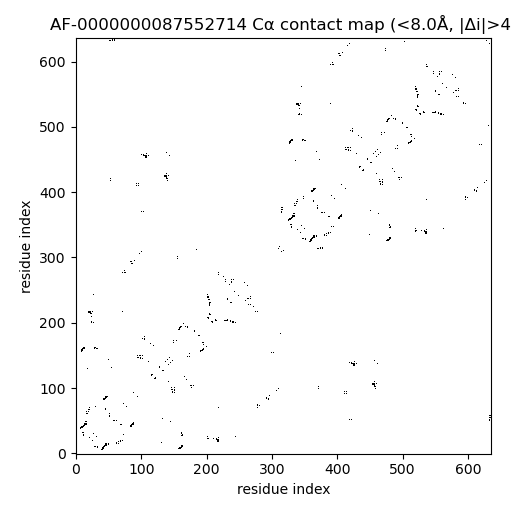 95.94 230 GLU A O 1
ATOM 1903 N N . THR A 1 231 ? 7.887 44.281 4.18 1 95.81 231 THR A N 1
ATOM 1904 C CA . THR A 1 231 ? 8.141 43.969 2.777 1 95.81 231 THR A CA 1
ATOM 1905 C C . THR A 1 231 ? 6.832 43.906 1.994 1 95.81 231 THR A C 1
ATOM 1907 O O . THR A 1 231 ? 6.844 43.844 0.763 1 95.81 231 THR A O 1
ATOM 1910 N N . ILE A 1 232 ? 5.691 43.844 2.701 1 95.38 232 ILE A N 1
ATOM 1911 C CA . ILE A 1 232 ? 4.41 43.75 2.014 1 95.38 232 ILE A CA 1
ATOM 1912 C C . ILE A 1 232 ? 4.156 45 1.192 1 95.38 232 ILE A C 1
ATOM 1914 O O . ILE A 1 232 ? 4.211 46.125 1.721 1 95.38 232 ILE A O 1
ATOM 1918 N N . GLU A 1 233 ? 3.855 44.781 -0.098 1 90 233 GLU A N 1
ATOM 1919 C CA . GLU A 1 233 ? 3.695 45.906 -0.996 1 90 233 GLU A CA 1
ATOM 1920 C C . GLU A 1 233 ? 2.277 46 -1.558 1 90 233 GLU A C 1
ATOM 1922 O O . GLU A 1 233 ? 1.931 46.938 -2.271 1 90 233 GLU A O 1
ATOM 1927 N N . ASN A 1 234 ? 1.476 45.062 -1.232 1 89.81 234 ASN A N 1
ATOM 1928 C CA . ASN A 1 234 ? 0.132 44.938 -1.79 1 89.81 234 ASN A CA 1
ATOM 1929 C C . ASN A 1 234 ? -0.935 45.031 -0.702 1 89.81 234 ASN A C 1
ATOM 1931 O O . ASN A 1 234 ? -0.94 44.219 0.226 1 89.81 234 ASN A O 1
ATOM 1935 N N . LYS A 1 235 ? -1.814 45.938 -0.877 1 88.62 235 LYS A N 1
ATOM 1936 C CA . LYS A 1 235 ? -2.85 46.156 0.126 1 88.62 235 LYS A CA 1
ATOM 1937 C C . LYS A 1 235 ? -3.766 44.938 0.255 1 88.62 235 LYS A C 1
ATOM 1939 O O . LYS A 1 235 ? -4.367 44.719 1.309 1 88.62 235 LYS A O 1
ATOM 1944 N N . ASN A 1 236 ? -3.871 44.25 -0.776 1 91 236 ASN A N 1
ATOM 1945 C CA . ASN A 1 236 ? -4.703 43.031 -0.743 1 91 236 ASN A CA 1
ATOM 1946 C C . ASN A 1 236 ? -4.18 42.031 0.268 1 91 236 ASN A C 1
ATOM 1948 O O . ASN A 1 236 ? -4.961 41.281 0.875 1 91 236 ASN A O 1
ATOM 1952 N N . ILE A 1 237 ? -2.908 41.969 0.433 1 94.38 237 ILE A N 1
ATOM 1953 C CA . ILE A 1 237 ? -2.301 41.062 1.399 1 94.38 237 ILE A CA 1
ATOM 1954 C C . ILE A 1 237 ? -2.664 41.5 2.816 1 94.38 237 ILE A C 1
ATOM 1956 O O . ILE A 1 237 ? -3.051 40.656 3.646 1 94.38 237 ILE A O 1
ATOM 1960 N N . LEU A 1 238 ? -2.594 42.781 3.004 1 92.69 238 LEU A N 1
ATOM 1961 C CA . LEU A 1 238 ? -2.932 43.312 4.32 1 92.69 238 LEU A CA 1
ATOM 1962 C C . LEU A 1 238 ? -4.402 43.094 4.645 1 92.69 238 LEU A C 1
ATOM 1964 O O . LEU A 1 238 ? -4.746 42.75 5.777 1 92.69 238 LEU A O 1
ATOM 1968 N N . LYS A 1 239 ? -5.203 43.281 3.686 1 90.69 239 LYS A N 1
ATOM 1969 C CA . LYS A 1 239 ? -6.629 43 3.871 1 90.69 239 LYS A CA 1
ATOM 1970 C C . LYS A 1 239 ? -6.879 41.562 4.207 1 90.69 239 LYS A C 1
ATOM 1972 O O . LYS A 1 239 ? -7.633 41.25 5.133 1 90.69 239 LYS A O 1
ATOM 1977 N N . ASP A 1 240 ? -6.273 40.688 3.484 1 92.44 240 ASP A N 1
ATOM 1978 C CA . ASP A 1 240 ? -6.41 39.25 3.711 1 92.44 240 ASP A CA 1
ATOM 1979 C C . ASP A 1 240 ? -5.934 38.875 5.109 1 92.44 240 ASP A C 1
ATOM 1981 O O . ASP A 1 240 ? -6.621 38.156 5.828 1 92.44 240 ASP A O 1
ATOM 1985 N N . TRP A 1 241 ? -4.816 39.406 5.508 1 94.56 241 TRP A N 1
ATOM 1986 C CA . TRP A 1 241 ? -4.207 39.031 6.777 1 94.56 241 TRP A CA 1
ATOM 1987 C C . TRP A 1 241 ? -4.996 39.594 7.949 1 94.56 241 TRP A C 1
ATOM 1989 O O . TRP A 1 241 ? -5.227 38.906 8.945 1 94.56 241 TRP A O 1
ATOM 1999 N N . LEU A 1 242 ? -5.406 40.812 7.828 1 92.94 242 LEU A N 1
ATOM 2000 C CA . LEU A 1 242 ? -6.191 41.438 8.898 1 92.94 242 LEU A CA 1
ATOM 2001 C C . LEU A 1 242 ? -7.547 40.75 9.031 1 92.94 242 LEU A C 1
ATOM 2003 O O . LEU A 1 242 ? -8.039 40.531 10.148 1 92.94 242 LEU A O 1
ATOM 2007 N N . THR A 1 243 ? -8.117 40.375 7.957 1 91 243 THR A N 1
ATOM 2008 C CA . THR A 1 243 ? -9.359 39.625 7.988 1 91 243 THR A CA 1
ATOM 2009 C C . THR A 1 243 ? -9.141 38.25 8.656 1 91 243 THR A C 1
ATOM 2011 O O . THR A 1 243 ? -9.93 37.844 9.516 1 91 243 THR A O 1
ATOM 2014 N N . SER A 1 244 ? -8.094 37.562 8.289 1 91.12 244 SER A N 1
ATOM 2015 C CA . SER A 1 244 ? -7.762 36.281 8.852 1 91.12 244 SER A CA 1
ATOM 2016 C C . SER A 1 244 ? -7.504 36.375 10.352 1 91.12 244 SER A C 1
ATOM 2018 O O . SER A 1 244 ? -7.789 35.438 11.094 1 91.12 244 SER A O 1
ATOM 2020 N N . ALA A 1 245 ? -7.004 37.562 10.758 1 92.06 245 ALA A N 1
ATOM 2021 C CA . ALA A 1 245 ? -6.707 37.781 12.164 1 92.06 245 ALA A CA 1
ATOM 2022 C C . ALA A 1 245 ? -7.953 38.219 12.93 1 92.06 245 ALA A C 1
ATOM 2024 O O . ALA A 1 245 ? -7.895 38.469 14.133 1 92.06 245 ALA A O 1
ATOM 2025 N N . GLY A 1 246 ? -9.078 38.344 12.18 1 88.69 246 GLY A N 1
ATOM 2026 C CA . GLY A 1 246 ? -10.336 38.656 12.836 1 88.69 246 GLY A CA 1
ATOM 2027 C C . GLY A 1 246 ? -10.625 40.156 12.852 1 88.69 246 GLY A C 1
ATOM 2028 O O . GLY A 1 246 ? -11.461 40.625 13.633 1 88.69 246 GLY A O 1
ATOM 2029 N N . HIS A 1 247 ? -9.883 40.906 12.031 1 88.94 247 HIS A N 1
ATOM 2030 C CA . HIS A 1 247 ? -10.039 42.375 12.047 1 88.94 247 HIS A CA 1
ATOM 2031 C C . HIS A 1 247 ? -10.562 42.875 10.711 1 88.94 247 HIS A C 1
ATOM 2033 O O . HIS A 1 247 ? -10.047 43.844 10.164 1 88.94 247 HIS A O 1
ATOM 2039 N N . LYS A 1 248 ? -11.516 42.219 10.227 1 83.81 248 LYS A N 1
ATOM 2040 C CA . LYS A 1 248 ? -12.125 42.625 8.953 1 83.81 248 LYS A CA 1
ATOM 2041 C C . LYS A 1 248 ? -12.719 44 9.023 1 83.81 248 LYS A C 1
ATOM 2043 O O . LYS A 1 248 ? -12.734 44.75 8.031 1 83.81 248 LYS A O 1
ATOM 2048 N N . ASN A 1 249 ? -13.125 44.406 10.172 1 82.62 249 ASN A N 1
ATOM 2049 C CA . ASN A 1 249 ? -13.852 45.656 10.383 1 82.62 249 ASN A CA 1
ATOM 2050 C C . ASN A 1 249 ? -12.953 46.875 10.188 1 82.62 249 ASN A C 1
ATOM 2052 O O . ASN A 1 249 ? -13.445 48 10.023 1 82.62 249 ASN A O 1
ATOM 2056 N N . VAL A 1 250 ? -11.688 46.656 10.219 1 82.12 250 VAL A N 1
ATOM 2057 C CA . VAL A 1 250 ? -10.742 47.75 10.07 1 82.12 250 VAL A CA 1
ATOM 2058 C C . VAL A 1 250 ? -10.938 48.438 8.719 1 82.12 250 VAL A C 1
ATOM 2060 O O . VAL A 1 250 ? -10.75 49.625 8.586 1 82.12 250 VAL A O 1
ATOM 2063 N N . PHE A 1 251 ? -11.383 47.719 7.754 1 78.38 251 PHE A N 1
ATOM 2064 C CA . PHE A 1 251 ? -11.523 48.25 6.402 1 78.38 251 PHE A CA 1
ATOM 2065 C C . PHE A 1 251 ? -12.883 48.938 6.227 1 78.38 251 PHE A C 1
ATOM 2067 O O . PHE A 1 251 ? -13.094 49.656 5.258 1 78.38 251 PHE A O 1
ATOM 2074 N N . GLU A 1 252 ? -13.797 48.594 7.066 1 73.56 252 GLU A N 1
ATOM 2075 C CA . GLU A 1 252 ? -15.086 49.25 7.031 1 73.56 252 GLU A CA 1
ATOM 2076 C C . GLU A 1 252 ? -14.977 50.688 7.578 1 73.56 252 GLU A C 1
ATOM 2078 O O . GLU A 1 252 ? -15.711 51.562 7.156 1 73.56 252 GLU A O 1
ATOM 2083 N N . PHE A 1 253 ? -14.258 50.844 8.578 1 66.69 253 PHE A N 1
ATOM 2084 C CA . PHE A 1 253 ? -14.164 52.125 9.266 1 66.69 253 PHE A CA 1
ATOM 2085 C C . PHE A 1 253 ? -13.125 53 8.609 1 66.69 253 PHE A C 1
ATOM 2087 O O . PHE A 1 253 ? -13.211 54.25 8.688 1 66.69 253 PHE A O 1
ATOM 2094 N N . TYR A 1 254 ? -12.188 52.312 8.133 1 59.06 254 TYR A N 1
ATOM 2095 C CA . TYR A 1 254 ? -11.117 53.125 7.578 1 59.06 254 TYR A CA 1
ATOM 2096 C C . TYR A 1 254 ? -11.227 53.219 6.059 1 59.06 254 TYR A C 1
ATOM 2098 O O . TYR A 1 254 ? -11.531 52.219 5.402 1 59.06 254 TYR A O 1
ATOM 2106 N N . SER A 1 255 ? -11.523 54.344 5.527 1 55.38 255 SER A N 1
ATOM 2107 C CA . SER A 1 255 ? -11.539 54.562 4.082 1 55.38 255 SER A CA 1
ATOM 2108 C C . SER A 1 255 ? -10.367 53.875 3.408 1 55.38 255 SER A C 1
ATOM 2110 O O . SER A 1 255 ? -9.312 53.656 4.023 1 55.38 255 SER A O 1
ATOM 2112 N N . ILE A 1 256 ? -10.609 53.062 2.318 1 52.34 256 ILE A N 1
ATOM 2113 C CA . ILE A 1 256 ? -9.688 52.344 1.444 1 52.34 256 ILE A CA 1
ATOM 2114 C C . ILE A 1 256 ? -8.344 53.062 1.395 1 52.34 256 ILE A C 1
ATOM 2116 O O . ILE A 1 256 ? -7.312 52.469 1.108 1 52.34 256 ILE A O 1
ATOM 2120 N N . ASP A 1 257 ? -8.477 54.375 1.59 1 55.25 257 ASP A N 1
ATOM 2121 C CA . ASP A 1 257 ? -7.246 55.156 1.51 1 55.25 257 ASP A CA 1
ATOM 2122 C C . ASP A 1 257 ? -6.418 55 2.785 1 55.25 257 ASP A C 1
ATOM 2124 O O . ASP A 1 257 ? -5.605 55.875 3.107 1 55.25 257 ASP A O 1
ATOM 2128 N N . THR A 1 258 ? -6.883 54.125 3.566 1 60.03 258 THR A N 1
ATOM 2129 C CA . THR A 1 258 ? -6.113 53.938 4.793 1 60.03 258 THR A CA 1
ATOM 2130 C C . THR A 1 258 ? -4.645 53.656 4.473 1 60.03 258 THR A C 1
ATOM 2132 O O . THR A 1 258 ? -4.328 52.875 3.588 1 60.03 258 THR A O 1
ATOM 2135 N N . ASP A 1 259 ? -3.742 54.406 5.195 1 78.25 259 ASP A N 1
ATOM 2136 C CA . ASP A 1 259 ? -2.287 54.469 5.137 1 78.25 259 ASP A CA 1
ATOM 2137 C C . ASP A 1 259 ? -1.647 53.094 5.293 1 78.25 259 ASP A C 1
ATOM 2139 O O . ASP A 1 259 ? -1.913 52.406 6.266 1 78.25 259 ASP A O 1
ATOM 2143 N N . PHE A 1 260 ? -1.223 52.75 4.164 1 85.5 260 PHE A N 1
ATOM 2144 C CA . PHE A 1 260 ? -0.45 51.5 4.066 1 85.5 260 PHE A CA 1
ATOM 2145 C C . PHE A 1 260 ? 0.442 51.344 5.289 1 85.5 260 PHE A C 1
ATOM 2147 O O . PHE A 1 260 ? 0.53 50.25 5.844 1 85.5 260 PHE A O 1
ATOM 2154 N N . THR A 1 261 ? 0.905 52.406 5.738 1 87.81 261 THR A N 1
ATOM 2155 C CA . THR A 1 261 ? 1.811 52.406 6.879 1 87.81 261 THR A CA 1
ATOM 2156 C C . THR A 1 261 ? 1.052 52.094 8.164 1 87.81 261 THR A C 1
ATOM 2158 O O . THR A 1 261 ? 1.535 51.344 9.008 1 87.81 261 THR A O 1
ATOM 2161 N N . TYR A 1 262 ? -0.049 52.656 8.281 1 88.62 262 TYR A N 1
ATOM 2162 C CA . TYR A 1 262 ? -0.868 52.406 9.461 1 88.62 262 TYR A CA 1
ATOM 2163 C C . TYR A 1 262 ? -1.288 50.938 9.523 1 88.62 262 TYR A C 1
ATOM 2165 O O . TYR A 1 262 ? -1.213 50.312 10.586 1 88.62 262 TYR A O 1
ATOM 2173 N N . LEU A 1 263 ? -1.802 50.438 8.453 1 91.62 263 LEU A N 1
ATOM 2174 C CA . LEU A 1 263 ? -2.256 49.031 8.406 1 91.62 263 LEU A CA 1
ATOM 2175 C C . LEU A 1 263 ? -1.118 48.094 8.758 1 91.62 263 LEU A C 1
ATOM 2177 O O . LEU A 1 263 ? -1.329 47.094 9.453 1 91.62 263 LEU A O 1
ATOM 2181 N N . LYS A 1 264 ? 0.059 48.375 8.273 1 94.19 264 LYS A N 1
ATOM 2182 C CA . LYS A 1 264 ? 1.219 47.531 8.586 1 94.19 264 LYS A CA 1
ATOM 2183 C C . LYS A 1 264 ? 1.537 47.562 10.078 1 94.19 264 LYS A C 1
ATOM 2185 O O . LYS A 1 264 ? 1.825 46.531 10.688 1 94.19 264 LYS A O 1
ATOM 2190 N N . THR A 1 265 ? 1.513 48.75 10.578 1 94.06 265 THR A N 1
ATOM 2191 C CA . THR A 1 265 ? 1.795 48.906 12.008 1 94.06 265 THR A CA 1
ATOM 2192 C C . THR A 1 265 ? 0.782 48.125 12.844 1 94.06 265 THR A C 1
ATOM 2194 O O . THR A 1 265 ? 1.152 47.438 13.789 1 94.06 265 THR A O 1
ATOM 2197 N N . LEU A 1 266 ? -0.48 48.312 12.469 1 93.75 266 LEU A N 1
ATOM 2198 C CA . LEU A 1 266 ? -1.536 47.562 13.156 1 93.75 266 LEU A CA 1
ATOM 2199 C C . LEU A 1 266 ? -1.301 46.062 13.055 1 93.75 266 LEU A C 1
ATOM 2201 O O . LEU A 1 266 ? -1.418 45.344 14.047 1 93.75 266 LEU A O 1
ATOM 2205 N N . LEU A 1 267 ? -1.038 45.594 11.914 1 95.88 267 LEU A N 1
ATOM 2206 C CA . LEU A 1 267 ? -0.805 44.188 11.688 1 95.88 267 LEU A CA 1
ATOM 2207 C C . LEU A 1 267 ? 0.382 43.688 12.508 1 95.88 267 LEU A C 1
ATOM 2209 O O . LEU A 1 267 ? 0.343 42.594 13.07 1 95.88 267 LEU A O 1
ATOM 2213 N N . LYS A 1 268 ? 1.512 44.5 12.547 1 97.31 268 LYS A N 1
ATOM 2214 C CA . LYS A 1 268 ? 2.676 44.125 13.352 1 97.31 268 LYS A CA 1
ATOM 2215 C C . LYS A 1 268 ? 2.285 43.906 14.812 1 97.31 268 LYS A C 1
ATOM 2217 O O . LYS A 1 268 ? 2.643 42.875 15.398 1 97.31 268 LYS A O 1
ATOM 2222 N N . ASP A 1 269 ? 1.524 44.781 15.32 1 96.62 269 ASP A N 1
ATOM 2223 C CA . ASP A 1 269 ? 1.109 44.688 16.719 1 96.62 269 ASP A CA 1
ATOM 2224 C C . ASP A 1 269 ? 0.255 43.438 16.953 1 96.62 269 ASP A C 1
ATOM 2226 O O . ASP A 1 269 ? 0.466 42.719 17.922 1 96.62 269 ASP A O 1
ATOM 2230 N N . ILE A 1 270 ? -0.672 43.25 16.094 1 96.31 270 ILE A N 1
ATOM 2231 C CA . ILE A 1 270 ? -1.583 42.125 16.219 1 96.31 270 ILE A CA 1
ATOM 2232 C C . ILE A 1 270 ? -0.791 40.812 16.172 1 96.31 270 ILE A C 1
ATOM 2234 O O . ILE A 1 270 ? -0.939 39.969 17.047 1 96.31 270 ILE A O 1
ATOM 2238 N N . LEU A 1 271 ? 0.085 40.625 15.211 1 97.44 271 LEU A N 1
ATOM 2239 C CA . LEU A 1 271 ? 0.768 39.375 14.977 1 97.44 271 LEU A CA 1
ATOM 2240 C C . LEU A 1 271 ? 1.817 39.094 16.047 1 97.44 271 LEU A C 1
ATOM 2242 O O . LEU A 1 271 ? 2.002 37.969 16.484 1 97.44 271 LEU A O 1
ATOM 2246 N N . VAL A 1 272 ? 2.58 40.156 16.453 1 97.44 272 VAL A N 1
ATOM 2247 C CA . VAL A 1 272 ? 3.576 40 17.5 1 97.44 272 VAL A CA 1
ATOM 2248 C C . VAL A 1 272 ? 2.902 39.469 18.781 1 97.44 272 VAL A C 1
ATOM 2250 O O . VAL A 1 272 ? 3.43 38.594 19.453 1 97.44 272 VAL A O 1
ATOM 2253 N N . ASN A 1 273 ? 1.743 40.031 19.047 1 96.62 273 ASN A N 1
ATOM 2254 C CA . ASN A 1 273 ? 1.021 39.625 20.25 1 96.62 273 ASN A CA 1
ATOM 2255 C C . ASN A 1 273 ? 0.399 38.25 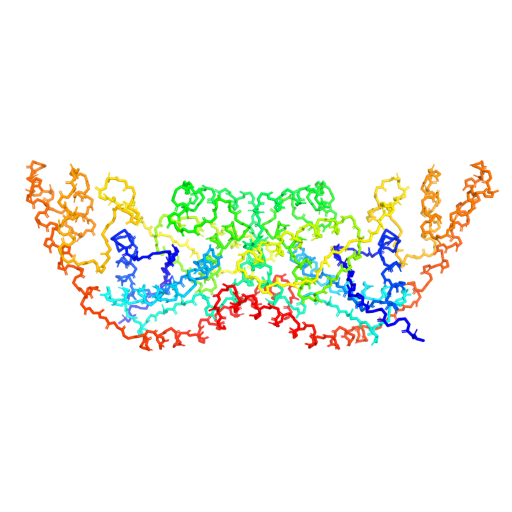20.078 1 96.62 273 ASN A C 1
ATOM 2257 O O . ASN A 1 273 ? 0.494 37.406 20.969 1 96.62 273 ASN A O 1
ATOM 2261 N N . GLU A 1 274 ? -0.274 38 19.016 1 95.44 274 GLU A N 1
ATOM 2262 C CA . GLU A 1 274 ? -0.984 36.75 18.781 1 95.44 274 GLU A CA 1
ATOM 2263 C C . GLU A 1 274 ? -0.021 35.562 18.75 1 95.44 274 GLU A C 1
ATOM 2265 O O . GLU A 1 274 ? -0.374 34.469 19.156 1 95.44 274 GLU A O 1
ATOM 2270 N N . LEU A 1 275 ? 1.226 35.75 18.297 1 97.06 275 LEU A N 1
ATOM 2271 C CA . LEU A 1 275 ? 2.156 34.656 18.109 1 97.06 275 LEU A CA 1
ATOM 2272 C C . LEU A 1 275 ? 3.074 34.5 19.312 1 97.06 275 LEU A C 1
ATOM 2274 O O . LEU A 1 275 ? 3.914 33.594 19.344 1 97.06 275 LEU A O 1
ATOM 2278 N N . LYS A 1 276 ? 2.873 35.312 20.312 1 96.5 276 LYS A N 1
ATOM 2279 C CA . LYS A 1 276 ? 3.713 35.312 21.5 1 96.5 276 LYS A CA 1
ATOM 2280 C C . LYS A 1 276 ? 3.756 33.938 22.156 1 96.5 276 LYS A C 1
ATOM 2282 O O . LYS A 1 276 ? 4.832 33.406 22.484 1 96.5 276 LYS A O 1
ATOM 2287 N N . PRO A 1 277 ? 2.613 33.219 22.297 1 95.5 277 PRO A N 1
ATOM 2288 C CA . PRO A 1 277 ? 2.662 31.922 22.953 1 95.5 277 PRO A CA 1
ATOM 2289 C C . PRO A 1 277 ? 3.537 30.922 22.203 1 95.5 277 PRO A C 1
ATOM 2291 O O . PRO A 1 277 ? 4.168 30.062 22.812 1 95.5 277 PRO A O 1
ATOM 2294 N N . PHE A 1 278 ? 3.562 30.969 20.922 1 96.19 278 PHE A N 1
ATOM 2295 C CA . PHE A 1 278 ? 4.363 30.047 20.125 1 96.19 278 PHE A CA 1
ATOM 2296 C C . PHE A 1 278 ? 5.852 30.281 20.359 1 96.19 278 PHE A C 1
ATOM 2298 O O . PHE A 1 278 ? 6.648 29.328 20.297 1 96.19 278 PHE A O 1
ATOM 2305 N N . ARG A 1 279 ? 6.223 31.516 20.594 1 93.56 279 ARG A N 1
ATOM 2306 C CA . ARG A 1 279 ? 7.617 31.891 20.797 1 93.56 279 ARG A CA 1
ATOM 2307 C C . ARG A 1 279 ? 8.062 31.594 22.234 1 93.56 279 ARG A C 1
ATOM 2309 O O . ARG A 1 279 ? 9.203 31.188 22.469 1 93.56 279 ARG A O 1
ATOM 2316 N N . GLU A 1 280 ? 7.211 31.703 23.156 1 94.25 280 GLU A N 1
ATOM 2317 C CA . GLU A 1 280 ? 7.633 31.734 24.547 1 94.25 280 GLU A CA 1
ATOM 2318 C C . GLU A 1 280 ? 7.363 30.406 25.25 1 94.25 280 GLU A C 1
ATOM 2320 O O . GLU A 1 280 ? 8.023 30.062 26.234 1 94.25 280 GLU A O 1
ATOM 2325 N N . ASN A 1 281 ? 6.406 29.703 24.812 1 93.81 281 ASN A N 1
ATOM 2326 C CA . ASN A 1 281 ? 6.031 28.469 25.5 1 93.81 281 ASN A CA 1
ATOM 2327 C C . ASN A 1 281 ? 6.652 27.25 24.844 1 93.81 281 ASN A C 1
ATOM 2329 O O . ASN A 1 281 ? 6.129 26.734 23.859 1 93.81 281 ASN A O 1
ATOM 2333 N N . GLN A 1 282 ? 7.684 26.812 25.469 1 93.19 282 GLN A N 1
ATOM 2334 C CA . GLN A 1 282 ? 8.352 25.594 25.016 1 93.19 282 GLN A CA 1
ATOM 2335 C C . GLN A 1 282 ? 8.008 24.406 25.922 1 93.19 282 GLN A C 1
ATOM 2337 O O . GLN A 1 282 ? 8.211 24.469 27.141 1 93.19 282 GLN A O 1
ATOM 2342 N N . LEU A 1 283 ? 7.547 23.406 25.281 1 95.69 283 LEU A N 1
ATOM 2343 C CA . LEU A 1 283 ? 7.152 22.219 26.031 1 95.69 283 LEU A CA 1
ATOM 2344 C C . LEU A 1 283 ? 8.211 21.125 25.922 1 95.69 283 LEU A C 1
ATOM 2346 O O . LEU A 1 283 ? 8.867 21 24.875 1 95.69 283 LEU A O 1
ATOM 2350 N N . GLY A 1 284 ? 8.336 20.297 26.922 1 94.75 284 GLY A N 1
ATOM 2351 C CA . GLY A 1 284 ? 9.305 19.219 26.938 1 94.75 284 GLY A CA 1
ATOM 2352 C C . GLY A 1 284 ? 8.898 18.031 26.094 1 94.75 284 GLY A C 1
ATOM 2353 O O . GLY A 1 284 ? 7.723 17.688 26.031 1 94.75 284 GLY A O 1
ATOM 2354 N N . ILE A 1 285 ? 9.93 17.469 25.562 1 94.06 285 ILE A N 1
ATOM 2355 C CA . ILE A 1 285 ? 9.719 16.328 24.672 1 94.06 285 ILE A CA 1
ATOM 2356 C C . ILE A 1 285 ? 9.031 15.203 25.438 1 94.06 285 ILE A C 1
ATOM 2358 O O . ILE A 1 285 ? 8.133 14.539 24.906 1 94.06 285 ILE A O 1
ATOM 2362 N N . ASP A 1 286 ? 9.414 14.969 26.625 1 95.62 286 ASP A N 1
ATOM 2363 C CA . ASP A 1 286 ? 8.82 13.906 27.438 1 95.62 286 ASP A CA 1
ATOM 2364 C C . ASP A 1 286 ? 7.324 14.133 27.625 1 95.62 286 ASP A C 1
ATOM 2366 O O . ASP A 1 286 ? 6.539 13.18 27.578 1 95.62 286 ASP A O 1
ATOM 2370 N N . TYR A 1 287 ? 7.039 15.328 27.906 1 96.69 287 TYR A N 1
ATOM 2371 C CA . TYR A 1 287 ? 5.633 15.68 28.062 1 96.69 287 TYR A CA 1
ATOM 2372 C C . TYR A 1 287 ? 4.855 15.438 26.781 1 96.69 287 TYR A C 1
ATOM 2374 O O . TYR A 1 287 ? 3.797 14.797 26.797 1 96.69 287 TYR A O 1
ATOM 2382 N N . LEU A 1 288 ? 5.395 15.883 25.703 1 96.62 288 LEU A N 1
ATOM 2383 C CA . LEU A 1 288 ? 4.75 15.711 24.406 1 96.62 288 LEU A CA 1
ATOM 2384 C C . LEU A 1 288 ? 4.617 14.234 24.062 1 96.62 288 LEU A C 1
ATOM 2386 O O . LEU A 1 288 ? 3.578 13.797 23.562 1 96.62 288 LEU A O 1
ATOM 2390 N N . ASP A 1 289 ? 5.613 13.477 24.344 1 94.88 289 ASP A N 1
ATOM 2391 C CA . ASP A 1 289 ? 5.582 12.031 24.125 1 94.88 289 ASP A CA 1
ATOM 2392 C C . ASP A 1 289 ? 4.484 11.375 24.953 1 94.88 289 ASP A C 1
ATOM 2394 O O . ASP A 1 289 ? 3.824 10.438 24.484 1 94.88 289 ASP A O 1
ATOM 2398 N N . SER A 1 290 ? 4.395 11.805 26.109 1 96.88 290 SER A N 1
ATOM 2399 C CA . SER A 1 290 ? 3.387 11.219 27 1 96.88 290 SER A CA 1
ATOM 2400 C C . SER A 1 290 ? 1.98 11.438 26.453 1 96.88 290 SER A C 1
ATOM 2402 O O . SER A 1 290 ? 1.107 10.578 26.609 1 96.88 290 SER A O 1
ATOM 2404 N N . ILE A 1 291 ? 1.753 12.578 25.828 1 96.38 291 ILE A N 1
ATOM 2405 C CA . ILE A 1 291 ? 0.458 12.875 25.234 1 96.38 291 ILE A CA 1
ATOM 2406 C C . ILE A 1 291 ? 0.193 11.906 24.078 1 96.38 291 ILE A C 1
ATOM 2408 O O . ILE A 1 291 ? -0.893 11.328 23.984 1 96.38 291 ILE A O 1
ATOM 2412 N N . ILE A 1 292 ? 1.186 11.703 23.266 1 95.12 292 ILE A N 1
ATOM 2413 C CA . ILE A 1 292 ? 1.073 10.805 22.125 1 95.12 292 ILE A CA 1
ATOM 2414 C C . ILE A 1 292 ? 0.804 9.383 22.609 1 95.12 292 ILE A C 1
ATOM 2416 O O . ILE A 1 292 ? -0.098 8.703 22.094 1 95.12 292 ILE A O 1
ATOM 2420 N N . LEU A 1 293 ? 1.508 8.961 23.609 1 95.44 293 LEU A N 1
ATOM 2421 C CA . LEU A 1 293 ? 1.428 7.602 24.125 1 95.44 293 LEU A CA 1
ATOM 2422 C C . LEU A 1 293 ? 0.084 7.355 24.812 1 95.44 293 LEU A C 1
ATOM 2424 O O . LEU A 1 293 ? -0.446 6.242 24.75 1 95.44 293 LEU A O 1
ATOM 2428 N N . SER A 1 294 ? -0.404 8.352 25.406 1 96.12 294 SER A N 1
ATOM 2429 C CA . SER A 1 294 ? -1.647 8.203 26.156 1 96.12 294 SER A CA 1
ATOM 2430 C C . SER A 1 294 ? -2.814 7.879 25.234 1 96.12 294 SER A C 1
ATOM 2432 O O . SER A 1 294 ? -3.834 7.344 25.672 1 96.12 294 SER A O 1
ATOM 2434 N N . ASN A 1 295 ? -2.688 8.188 23.969 1 95.5 295 ASN A N 1
ATOM 2435 C CA . ASN A 1 295 ? -3.754 7.965 22.984 1 95.5 295 ASN A CA 1
ATOM 2436 C C . ASN A 1 295 ? -3.582 6.637 22.266 1 95.5 295 ASN A C 1
ATOM 2438 O O . ASN A 1 295 ? -4.496 6.176 21.578 1 95.5 295 ASN A O 1
ATOM 2442 N N . TYR A 1 296 ? -2.543 5.977 22.453 1 96.31 296 TYR A N 1
ATOM 2443 C CA . TYR A 1 296 ? -2.098 4.887 21.594 1 96.31 296 TYR A CA 1
ATOM 2444 C C . TYR A 1 296 ? -3.107 3.746 21.594 1 96.31 296 TYR A C 1
ATOM 2446 O O . TYR A 1 296 ? -3.57 3.322 20.531 1 96.31 296 TYR A O 1
ATOM 2454 N N . GLU A 1 297 ? -3.463 3.248 22.734 1 97.19 297 GLU A N 1
ATOM 2455 C CA . GLU A 1 297 ? -4.297 2.051 22.812 1 97.19 297 GLU A CA 1
ATOM 2456 C C . GLU A 1 297 ? -5.684 2.305 22.234 1 97.19 297 GLU A C 1
ATOM 2458 O O . GLU A 1 297 ? -6.215 1.47 21.5 1 97.19 297 GLU A O 1
ATOM 2463 N N . LYS A 1 298 ? -6.223 3.406 22.578 1 95.44 298 LYS A N 1
ATOM 2464 C CA . LYS A 1 298 ? -7.562 3.74 22.094 1 95.44 298 LYS A CA 1
ATOM 2465 C C . LYS A 1 298 ? -7.594 3.816 20.578 1 95.44 298 LYS A C 1
ATOM 2467 O O . LYS A 1 298 ? -8.484 3.248 19.938 1 95.44 298 LYS A O 1
ATOM 2472 N N . ILE A 1 299 ? -6.641 4.516 20 1 97.12 299 ILE A N 1
ATOM 2473 C CA . ILE A 1 299 ? -6.574 4.691 18.547 1 97.12 299 ILE A CA 1
ATOM 2474 C C . ILE A 1 299 ? -6.285 3.352 17.875 1 97.12 299 ILE A C 1
ATOM 2476 O O . ILE A 1 299 ? -6.918 3.004 16.875 1 97.12 299 ILE A O 1
ATOM 2480 N N . LYS A 1 300 ? -5.352 2.635 18.406 1 97.5 300 LYS A N 1
ATOM 2481 C CA . LYS A 1 300 ? -5.035 1.307 17.891 1 97.5 300 LYS A CA 1
ATOM 2482 C C . LYS A 1 300 ? -6.285 0.43 17.828 1 97.5 300 LYS A C 1
ATOM 2484 O O . LYS A 1 300 ? -6.543 -0.219 16.812 1 97.5 300 LYS A O 1
ATOM 2489 N N . ASP A 1 301 ? -7.004 0.404 18.875 1 97.5 301 ASP A N 1
ATOM 2490 C CA . ASP A 1 301 ? -8.203 -0.422 18.953 1 97.5 301 ASP A CA 1
ATOM 2491 C C . ASP A 1 301 ? -9.195 -0.04 17.844 1 97.5 301 ASP A C 1
ATOM 2493 O O . ASP A 1 301 ? -9.82 -0.911 17.234 1 97.5 301 ASP A O 1
ATOM 2497 N N . GLN A 1 302 ? -9.344 1.222 17.625 1 95.94 302 GLN A N 1
ATOM 2498 C CA . GLN A 1 302 ? -10.25 1.687 16.578 1 95.94 302 GLN A CA 1
ATOM 2499 C C . GLN A 1 302 ? -9.789 1.236 15.203 1 95.94 302 GLN A C 1
ATOM 2501 O O . GLN A 1 302 ? -10.594 0.798 14.383 1 95.94 302 GLN A O 1
ATOM 2506 N N . LEU A 1 303 ? -8.484 1.354 14.938 1 96.94 303 LEU A N 1
ATOM 2507 C CA . LEU A 1 303 ? -7.93 0.941 13.656 1 96.94 303 LEU A CA 1
ATOM 2508 C C . LEU A 1 303 ? -8.07 -0.565 13.461 1 96.94 303 LEU A C 1
ATOM 2510 O O . LEU A 1 303 ? -8.477 -1.022 12.391 1 96.94 303 LEU A O 1
ATOM 2514 N N . VAL A 1 304 ? -7.789 -1.301 14.508 1 96.31 304 VAL A N 1
ATOM 2515 C CA . VAL A 1 304 ? -7.855 -2.758 14.461 1 96.31 304 VAL A CA 1
ATOM 2516 C C . VAL A 1 304 ? -9.297 -3.199 14.227 1 96.31 304 VAL A C 1
ATOM 2518 O O . VAL A 1 304 ? -9.555 -4.102 13.422 1 96.31 304 VAL A O 1
ATOM 2521 N N . ASN A 1 305 ? -10.195 -2.582 14.93 1 95.12 305 ASN A N 1
ATOM 2522 C CA . ASN A 1 305 ? -11.602 -2.9 14.75 1 95.12 305 ASN A CA 1
ATOM 2523 C C . ASN A 1 305 ? -12.062 -2.617 13.32 1 95.12 305 ASN A C 1
ATOM 2525 O O . ASN A 1 305 ? -12.82 -3.395 12.742 1 95.12 305 ASN A O 1
ATOM 2529 N N . HIS A 1 306 ? -11.633 -1.5 12.789 1 94.81 306 HIS A N 1
ATOM 2530 C CA . HIS A 1 306 ? -11.977 -1.145 11.414 1 94.81 306 HIS A CA 1
ATOM 2531 C C . HIS A 1 306 ? -11.43 -2.172 10.43 1 94.81 306 HIS A C 1
ATOM 2533 O O . HIS A 1 306 ? -12.148 -2.619 9.531 1 94.81 306 HIS A O 1
ATOM 2539 N N . ILE A 1 307 ? -10.203 -2.58 10.594 1 94.56 307 ILE A N 1
ATOM 2540 C CA . ILE A 1 307 ? -9.578 -3.609 9.773 1 94.56 307 ILE A CA 1
ATOM 2541 C C . ILE A 1 307 ? -10.383 -4.898 9.859 1 94.56 307 ILE A C 1
ATOM 2543 O O . ILE A 1 307 ? -10.672 -5.527 8.836 1 94.56 307 ILE A O 1
ATOM 2547 N N . GLY A 1 308 ? -10.711 -5.266 11.07 1 92.81 308 GLY A N 1
ATOM 2548 C CA . GLY A 1 308 ? -11.5 -6.469 11.273 1 92.81 308 GLY A CA 1
ATOM 2549 C C . GLY A 1 308 ? -12.828 -6.438 10.539 1 92.81 308 GLY A C 1
ATOM 2550 O O . GLY A 1 308 ? -13.242 -7.441 9.953 1 92.81 308 GLY A O 1
ATOM 2551 N N . THR A 1 309 ? -13.477 -5.328 10.547 1 91.38 309 THR A N 1
ATOM 2552 C CA . THR A 1 309 ? -14.75 -5.152 9.875 1 91.38 309 THR A CA 1
ATOM 2553 C C . THR A 1 309 ? -14.602 -5.375 8.367 1 91.38 309 THR A C 1
ATOM 2555 O O . THR A 1 309 ? -15.422 -6.062 7.754 1 91.38 309 THR A O 1
ATOM 2558 N N . ILE A 1 310 ? -13.594 -4.82 7.793 1 89.56 310 ILE A N 1
ATOM 2559 C CA . ILE A 1 310 ? -13.367 -4.941 6.359 1 89.56 310 ILE A CA 1
ATOM 2560 C C . ILE A 1 310 ? -13 -6.379 6.012 1 89.56 310 ILE A C 1
ATOM 2562 O O . ILE A 1 310 ? -13.547 -6.961 5.074 1 89.56 310 ILE A O 1
ATOM 2566 N N . LYS A 1 311 ? -12.109 -6.953 6.738 1 89.62 311 LYS A N 1
ATOM 2567 C CA . LYS A 1 311 ? -11.648 -8.312 6.477 1 89.62 311 LYS A CA 1
ATOM 2568 C C . LYS A 1 311 ? -12.789 -9.312 6.574 1 89.62 311 LYS A C 1
ATOM 2570 O O . LYS A 1 311 ? -12.953 -10.164 5.703 1 89.62 311 LYS A O 1
ATOM 2575 N N . LYS A 1 312 ? -13.547 -9.195 7.613 1 87.75 312 LYS A N 1
ATOM 2576 C CA . LYS A 1 312 ? -14.656 -10.117 7.828 1 87.75 312 LYS A CA 1
ATOM 2577 C C . LYS A 1 312 ? -15.797 -9.836 6.855 1 87.75 312 LYS A C 1
ATOM 2579 O O . LYS A 1 312 ? -16.359 -10.766 6.262 1 87.75 312 LYS A O 1
ATOM 2584 N N . GLY A 1 313 ? -16.125 -8.625 6.738 1 86.5 313 GLY A N 1
ATOM 2585 C CA . GLY A 1 313 ? -17.281 -8.234 5.949 1 86.5 313 GLY A CA 1
ATOM 2586 C C . GLY A 1 313 ? -17.062 -8.398 4.457 1 86.5 313 GLY A C 1
ATOM 2587 O O . GLY A 1 313 ? -17.969 -8.82 3.738 1 86.5 313 GLY A O 1
ATOM 2588 N N . ILE A 1 314 ? -15.898 -8.078 4.027 1 84.81 314 ILE A N 1
ATOM 2589 C CA . ILE A 1 314 ? -15.664 -8.008 2.59 1 84.81 314 ILE A CA 1
ATOM 2590 C C . ILE A 1 314 ? -14.883 -9.234 2.135 1 84.81 314 ILE A C 1
ATOM 2592 O O . ILE A 1 314 ? -15.281 -9.922 1.193 1 84.81 314 ILE A O 1
ATOM 2596 N N . TYR A 1 315 ? -13.852 -9.57 2.818 1 81.19 315 TYR A N 1
ATOM 2597 C CA . TYR A 1 315 ? -12.906 -10.562 2.311 1 81.19 315 TYR A CA 1
ATOM 2598 C C . TYR A 1 315 ? -13.102 -11.906 3 1 81.19 315 TYR A C 1
ATOM 2600 O O . TYR A 1 315 ? -12.406 -12.875 2.686 1 81.19 315 TYR A O 1
ATOM 2608 N N . LYS A 1 316 ? -13.984 -11.992 3.953 1 80 316 LYS A N 1
ATOM 2609 C CA . LYS A 1 316 ? -14.289 -13.227 4.672 1 80 316 LYS A CA 1
ATOM 2610 C C . LYS A 1 316 ? -13.031 -13.844 5.266 1 80 316 LYS A C 1
ATOM 2612 O O . LYS A 1 316 ? -12.852 -15.062 5.219 1 80 316 LYS A O 1
ATOM 2617 N N . MET A 1 317 ? -12.188 -12.961 5.613 1 75 317 MET A N 1
ATOM 2618 C CA . MET A 1 317 ? -10.945 -13.375 6.262 1 75 317 MET A CA 1
ATOM 2619 C C . MET A 1 317 ? -11.062 -13.281 7.777 1 75 317 MET A C 1
ATOM 2621 O O . MET A 1 317 ? -11.797 -12.438 8.297 1 75 317 MET A O 1
ATOM 2625 N N . SER A 1 318 ? -10.461 -14.344 8.422 1 67.12 318 SER A N 1
ATOM 2626 C CA . SER A 1 318 ? -10.477 -14.297 9.883 1 67.12 318 SER A CA 1
ATOM 2627 C C . SER A 1 318 ? -9.289 -13.5 10.422 1 67.12 318 SER A C 1
ATOM 2629 O O . SER A 1 318 ? -8.25 -13.406 9.773 1 67.12 318 SER A O 1
ATOM 2631 N N . MET B 1 1 ? 35.188 -34.688 -2.445 1 27.22 1 MET B N 1
ATOM 2632 C CA . MET B 1 1 ? 34.938 -33.281 -2.176 1 27.22 1 MET B CA 1
ATOM 2633 C C . MET B 1 1 ? 33.531 -32.844 -2.59 1 27.22 1 MET B C 1
ATOM 2635 O O . MET B 1 1 ? 33.188 -32.938 -3.768 1 27.22 1 MET B O 1
ATOM 2639 N N . GLU B 1 2 ? 32.531 -33.219 -1.844 1 33.81 2 GLU B N 1
ATOM 2640 C CA . GLU B 1 2 ? 31.078 -33.219 -2.07 1 33.81 2 GLU B CA 1
ATOM 2641 C C . GLU B 1 2 ? 30.594 -31.844 -2.504 1 33.81 2 GLU B C 1
ATOM 2643 O O . GLU B 1 2 ? 30.969 -30.828 -1.91 1 33.81 2 GLU B O 1
ATOM 2648 N N . ASP B 1 3 ? 30.609 -31.562 -3.889 1 37.31 3 ASP B N 1
ATOM 2649 C CA . ASP B 1 3 ? 30.469 -30.281 -4.582 1 37.31 3 ASP B CA 1
ATOM 2650 C C . ASP B 1 3 ? 29.5 -29.359 -3.848 1 37.31 3 ASP B C 1
ATOM 2652 O O . ASP B 1 3 ? 28.312 -29.672 -3.729 1 37.31 3 ASP B O 1
ATOM 2656 N N . ASN B 1 4 ? 29.938 -28.812 -2.656 1 35.5 4 ASN B N 1
ATOM 2657 C CA . ASN B 1 4 ? 29.516 -27.828 -1.661 1 35.5 4 ASN B CA 1
ATOM 2658 C C . ASN B 1 4 ? 28.797 -26.656 -2.307 1 35.5 4 ASN B C 1
ATOM 2660 O O . ASN B 1 4 ? 28.734 -25.562 -1.728 1 35.5 4 ASN B O 1
ATOM 2664 N N . ARG B 1 5 ? 29.172 -26.469 -3.627 1 37.94 5 ARG B N 1
ATOM 2665 C CA . ARG B 1 5 ? 28.578 -25.281 -4.219 1 37.94 5 ARG B CA 1
ATOM 2666 C C . ARG B 1 5 ? 27.188 -25.031 -3.676 1 37.94 5 ARG B C 1
ATOM 2668 O O . ARG B 1 5 ? 26.328 -25.906 -3.744 1 37.94 5 ARG B O 1
ATOM 2675 N N . TYR B 1 6 ? 27.062 -24.094 -2.838 1 45.88 6 TYR B N 1
ATOM 2676 C CA . TYR B 1 6 ? 26.078 -23.234 -2.174 1 45.88 6 TYR B CA 1
ATOM 2677 C C . TYR B 1 6 ? 24.844 -23.031 -3.045 1 45.88 6 TYR B C 1
ATOM 2679 O O . TYR B 1 6 ? 24.969 -22.75 -4.242 1 45.88 6 TYR B O 1
ATOM 2687 N N . LYS B 1 7 ? 23.484 -23.688 -2.764 1 66.31 7 LYS B N 1
ATOM 2688 C CA . LYS B 1 7 ? 22.047 -23.875 -2.934 1 66.31 7 LYS B CA 1
ATOM 2689 C C . LYS B 1 7 ? 21.297 -22.547 -2.994 1 66.31 7 LYS B C 1
ATOM 2691 O O . LYS B 1 7 ? 21.328 -21.781 -2.035 1 66.31 7 LYS B O 1
ATOM 2696 N N . LEU B 1 8 ? 21.234 -22.031 -4.234 1 85.31 8 LEU B N 1
ATOM 2697 C CA . LEU B 1 8 ? 20.391 -20.844 -4.402 1 85.31 8 LEU B CA 1
ATOM 2698 C C . LEU B 1 8 ? 19.031 -21.062 -3.77 1 85.31 8 LEU B C 1
ATOM 2700 O O . LEU B 1 8 ? 18.609 -22.188 -3.547 1 85.31 8 LEU B O 1
ATOM 2704 N N . LYS B 1 9 ? 18.547 -19.953 -3.359 1 92.38 9 LYS B N 1
ATOM 2705 C CA . LYS B 1 9 ? 17.125 -19.969 -2.99 1 92.38 9 LYS B CA 1
ATOM 2706 C C . LYS B 1 9 ? 16.25 -19.703 -4.203 1 92.38 9 LYS B C 1
ATOM 2708 O O . LYS B 1 9 ? 16.406 -18.688 -4.883 1 92.38 9 LYS B O 1
ATOM 2713 N N . GLN B 1 10 ? 15.406 -20.703 -4.457 1 91.88 10 GLN B N 1
ATOM 2714 C CA . GLN B 1 10 ? 14.492 -20.484 -5.566 1 91.88 10 GLN B CA 1
ATOM 2715 C C . GLN B 1 10 ? 13.07 -20.234 -5.062 1 91.88 10 GLN B C 1
ATOM 2717 O O . GLN B 1 10 ? 12.688 -20.734 -3.998 1 91.88 10 GLN B O 1
ATOM 2722 N N . VAL B 1 11 ? 12.336 -19.531 -5.945 1 91.62 11 VAL B N 1
ATOM 2723 C CA . VAL B 1 11 ? 10.945 -19.25 -5.602 1 91.62 11 VAL B CA 1
ATOM 2724 C C . VAL B 1 11 ? 10.062 -19.469 -6.824 1 91.62 11 VAL B C 1
ATOM 2726 O O . VAL B 1 11 ? 10.453 -19.141 -7.949 1 91.62 11 VAL B O 1
ATOM 2729 N N . CYS B 1 12 ? 8.969 -20.109 -6.594 1 88.69 12 CYS B N 1
ATOM 2730 C CA . CYS B 1 12 ? 7.883 -20.219 -7.566 1 88.69 12 CYS B CA 1
ATOM 2731 C C . CYS B 1 12 ? 6.617 -19.547 -7.051 1 88.69 12 CYS B C 1
ATOM 2733 O O . CYS B 1 12 ? 6.082 -19.938 -6.008 1 88.69 12 CYS B O 1
ATOM 2735 N N . VAL B 1 13 ? 6.172 -18.594 -7.844 1 81.56 13 VAL B N 1
ATOM 2736 C CA . VAL B 1 13 ? 5.008 -17.828 -7.422 1 81.56 13 VAL B CA 1
ATOM 2737 C C . VAL B 1 13 ? 3.779 -18.266 -8.211 1 81.56 13 VAL B C 1
ATOM 2739 O O . VAL B 1 13 ? 3.791 -18.266 -9.445 1 81.56 13 VAL B O 1
ATOM 2742 N N . GLN B 1 14 ? 2.854 -18.734 -7.496 1 76.94 14 GLN B N 1
ATOM 2743 C CA . GLN B 1 14 ? 1.573 -19.078 -8.102 1 76.94 14 GLN B CA 1
ATOM 2744 C C . GLN B 1 14 ? 0.563 -17.938 -7.949 1 76.94 14 GLN B C 1
ATOM 2746 O O . GLN B 1 14 ? -0.061 -17.797 -6.898 1 76.94 14 GLN B O 1
ATOM 2751 N N . ASN B 1 15 ? 0.587 -17.094 -8.914 1 70.69 15 ASN B N 1
ATOM 2752 C CA . ASN B 1 15 ? -0.297 -15.938 -8.953 1 70.69 15 ASN B CA 1
ATOM 2753 C C . ASN B 1 15 ? -0.817 -15.68 -10.367 1 70.69 15 ASN B C 1
ATOM 2755 O O . ASN B 1 15 ? -0.121 -15.945 -11.352 1 70.69 15 ASN B O 1
ATOM 2759 N N . PRO B 1 16 ? -2.006 -15.555 -10.367 1 66.38 16 PRO B N 1
ATOM 2760 C CA . PRO B 1 16 ? -3.121 -15.461 -9.422 1 66.38 16 PRO B CA 1
ATOM 2761 C C . PRO B 1 16 ? -3.875 -16.781 -9.266 1 66.38 16 PRO B C 1
ATOM 2763 O O . PRO B 1 16 ? -3.852 -17.625 -10.164 1 66.38 16 PRO B O 1
ATOM 2766 N N . ILE B 1 17 ? -4.41 -17.031 -8.141 1 80.38 17 ILE B N 1
ATOM 2767 C CA . ILE B 1 17 ? -5.184 -18.25 -7.934 1 80.38 17 ILE B CA 1
ATOM 2768 C C . ILE B 1 17 ? -6.629 -18.016 -8.367 1 80.38 17 ILE B C 1
ATOM 2770 O O . ILE B 1 17 ? -7.559 -18.25 -7.586 1 80.38 17 ILE B O 1
ATOM 2774 N N . PHE B 1 18 ? -6.77 -17.562 -9.664 1 73.81 18 PHE B N 1
ATOM 2775 C CA . PHE B 1 18 ? -8.094 -17.234 -10.172 1 73.81 18 PHE B CA 1
ATOM 2776 C C . PHE B 1 18 ? -8.812 -18.484 -10.664 1 73.81 18 PHE B C 1
ATOM 2778 O O . PHE B 1 18 ? -10.031 -18.484 -10.82 1 73.81 18 PHE B O 1
ATOM 2785 N N . GLY B 1 19 ? -8.078 -19.562 -10.883 1 77.75 19 GLY B N 1
ATOM 2786 C CA . GLY B 1 19 ? -8.664 -20.797 -11.375 1 77.75 19 GLY B CA 1
ATOM 2787 C C . GLY B 1 19 ? -7.781 -22.016 -11.141 1 77.75 19 GLY B C 1
ATOM 2788 O O . GLY B 1 19 ? -6.707 -21.891 -10.547 1 77.75 19 GLY B O 1
ATOM 2789 N N . PRO B 1 20 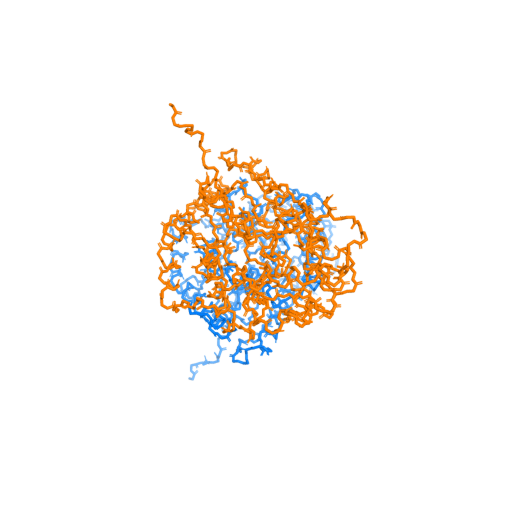? -8.305 -23.156 -11.625 1 86.44 20 PRO B N 1
ATOM 2790 C CA . PRO B 1 20 ? -7.508 -24.375 -11.484 1 86.44 20 PRO B CA 1
ATOM 2791 C C . PRO B 1 20 ? -6.234 -24.344 -12.328 1 86.44 20 PRO B C 1
ATOM 2793 O O . PRO B 1 20 ? -6.18 -23.641 -13.344 1 86.44 20 PRO B O 1
ATOM 2796 N N . ARG B 1 21 ? -5.293 -25.109 -11.852 1 91.25 21 ARG B N 1
ATOM 2797 C CA . ARG B 1 21 ? -4.055 -25.203 -12.617 1 91.25 21 ARG B CA 1
ATOM 2798 C C . ARG B 1 21 ? -4.242 -26.078 -13.859 1 91.25 21 ARG B C 1
ATOM 2800 O O . ARG B 1 21 ? -4.98 -27.062 -13.828 1 91.25 21 ARG B O 1
ATOM 2807 N N . ASN B 1 22 ? -3.605 -25.656 -14.875 1 93.31 22 ASN B N 1
ATOM 2808 C CA . ASN B 1 22 ? -3.684 -26.359 -16.141 1 93.31 22 ASN B CA 1
ATOM 2809 C C . ASN B 1 22 ? -2.297 -26.734 -16.672 1 93.31 22 ASN B C 1
ATOM 2811 O O . ASN B 1 22 ? -1.294 -26.516 -15.984 1 93.31 22 ASN B O 1
ATOM 2815 N N . LEU B 1 23 ? -2.262 -27.25 -17.859 1 94.31 23 LEU B N 1
ATOM 2816 C CA . LEU B 1 23 ? -1.016 -27.734 -18.453 1 94.31 23 LEU B CA 1
ATOM 2817 C C . LEU B 1 23 ? -0.045 -26.578 -18.688 1 94.31 23 LEU B C 1
ATOM 2819 O O . LEU B 1 23 ? 1.17 -26.781 -18.719 1 94.31 23 LEU B O 1
ATOM 2823 N N . GLY B 1 24 ? -0.539 -25.391 -18.875 1 89.44 24 GLY B N 1
ATOM 2824 C CA . GLY B 1 24 ? 0.326 -24.234 -19.016 1 89.44 24 GLY B CA 1
ATOM 2825 C C . GLY B 1 24 ? 1.152 -23.953 -17.766 1 89.44 24 GLY B C 1
ATOM 2826 O O . GLY B 1 24 ? 2.348 -23.672 -17.859 1 89.44 24 GLY B O 1
ATOM 2827 N N . HIS B 1 25 ? 0.569 -24.109 -16.656 1 88.69 25 HIS B N 1
ATOM 2828 C CA . HIS B 1 25 ? 1.281 -23.984 -15.383 1 88.69 25 HIS B CA 1
ATOM 2829 C C . HIS B 1 25 ? 2.275 -25.109 -15.188 1 88.69 25 HIS B C 1
ATOM 2831 O O . HIS B 1 25 ? 3.416 -24.891 -14.773 1 88.69 25 HIS B O 1
ATOM 2837 N N . TYR B 1 26 ? 1.747 -26.234 -15.492 1 91.62 26 TYR B N 1
ATOM 2838 C CA . TYR B 1 26 ? 2.506 -27.469 -15.258 1 91.62 26 TYR B CA 1
ATOM 2839 C C . TYR B 1 26 ? 3.807 -27.453 -16.062 1 91.62 26 TYR B C 1
ATOM 2841 O O . TYR B 1 26 ? 4.891 -27.594 -15.484 1 91.62 26 TYR B O 1
ATOM 2849 N N . TRP B 1 27 ? 3.682 -27.25 -17.297 1 90.06 27 TRP B N 1
ATOM 2850 C CA . TRP B 1 27 ? 4.844 -27.297 -18.188 1 90.06 27 TRP B CA 1
ATOM 2851 C C . TRP B 1 27 ? 5.598 -25.969 -18.156 1 90.06 27 TRP B C 1
ATOM 2853 O O . TRP B 1 27 ? 6.793 -25.922 -18.453 1 90.06 27 TRP B O 1
ATOM 2863 N N . GLY B 1 28 ? 4.965 -24.984 -17.766 1 84.81 28 GLY B N 1
ATOM 2864 C CA . GLY B 1 28 ? 5.578 -23.672 -17.812 1 84.81 28 GLY B CA 1
ATOM 2865 C C . GLY B 1 28 ? 6.512 -23.406 -16.641 1 84.81 28 GLY B C 1
ATOM 2866 O O . GLY B 1 28 ? 7.535 -22.734 -16.797 1 84.81 28 GLY B O 1
ATOM 2867 N N . SER B 1 29 ? 6.184 -23.922 -15.453 1 86.12 29 SER B N 1
ATOM 2868 C CA . SER B 1 29 ? 7.035 -23.531 -14.336 1 86.12 29 SER B CA 1
ATOM 2869 C C . SER B 1 29 ? 7.062 -24.625 -13.266 1 86.12 29 SER B C 1
ATOM 2871 O O . SER B 1 29 ? 8.094 -24.844 -12.625 1 86.12 29 SER B O 1
ATOM 2873 N N . MET B 1 30 ? 5.992 -25.312 -13.117 1 90.94 30 MET B N 1
ATOM 2874 C CA . MET B 1 30 ? 5.871 -26.234 -11.992 1 90.94 30 MET B CA 1
ATOM 2875 C C . MET B 1 30 ? 6.91 -27.344 -12.078 1 90.94 30 MET B C 1
ATOM 2877 O O . MET B 1 30 ? 7.605 -27.625 -11.102 1 90.94 30 MET B O 1
ATOM 2881 N N . LYS B 1 31 ? 7.02 -27.953 -13.188 1 89.38 31 LYS B N 1
ATOM 2882 C CA . LYS B 1 31 ? 7.898 -29.109 -13.344 1 89.38 31 LYS B CA 1
ATOM 2883 C C . LYS B 1 31 ? 9.352 -28.734 -13.07 1 89.38 31 LYS B C 1
ATOM 2885 O O . LYS B 1 31 ? 10.039 -29.422 -12.312 1 89.38 31 LYS B O 1
ATOM 2890 N N . ASP B 1 32 ? 9.805 -27.656 -13.68 1 87.19 32 ASP B N 1
ATOM 2891 C CA . ASP B 1 32 ? 11.188 -27.234 -13.5 1 87.19 32 ASP B CA 1
ATOM 2892 C C . ASP B 1 32 ? 11.461 -26.828 -12.055 1 87.19 32 ASP B C 1
ATOM 2894 O O . ASP B 1 32 ? 12.508 -27.156 -11.492 1 87.19 32 ASP B O 1
ATOM 2898 N N . PHE B 1 33 ? 10.57 -26.156 -11.461 1 92.06 33 PHE B N 1
ATOM 2899 C CA . PHE B 1 33 ? 10.688 -25.75 -10.062 1 92.06 33 PHE B CA 1
ATOM 2900 C C . PHE B 1 33 ? 10.859 -26.969 -9.156 1 92.06 33 PHE B C 1
ATOM 2902 O O . PHE B 1 33 ? 11.742 -26.984 -8.297 1 92.06 33 PHE B O 1
ATOM 2909 N N . ILE B 1 34 ? 10.023 -27.922 -9.406 1 93.31 34 ILE B N 1
ATOM 2910 C CA . ILE B 1 34 ? 10.016 -29.125 -8.555 1 93.31 34 ILE B CA 1
ATOM 2911 C C . ILE B 1 34 ? 11.281 -29.938 -8.805 1 93.31 34 ILE B C 1
ATOM 2913 O O . ILE B 1 34 ? 11.906 -30.422 -7.859 1 93.31 34 ILE B O 1
ATOM 2917 N N . LYS B 1 35 ? 11.633 -30 -10.039 1 90.12 35 LYS B N 1
ATOM 2918 C CA . LYS B 1 35 ? 12.859 -30.734 -10.375 1 90.12 35 LYS B CA 1
ATOM 2919 C C . LYS B 1 35 ? 14.07 -30.109 -9.68 1 90.12 35 LYS B C 1
ATOM 2921 O O . LYS B 1 35 ? 14.945 -30.828 -9.195 1 90.12 35 LYS B O 1
ATOM 2926 N N . ASN B 1 36 ? 14.109 -28.844 -9.547 1 91 36 ASN B N 1
ATOM 2927 C CA . ASN B 1 36 ? 15.258 -28.109 -9.023 1 91 36 ASN B CA 1
ATOM 2928 C C . ASN B 1 36 ? 15.234 -28.047 -7.5 1 91 36 ASN B C 1
ATOM 2930 O O . ASN B 1 36 ? 16.203 -27.594 -6.879 1 91 36 ASN B O 1
ATOM 2934 N N . GLN B 1 37 ? 14.219 -28.594 -6.867 1 93.75 37 GLN B N 1
ATOM 2935 C CA . GLN B 1 37 ? 14.086 -28.484 -5.418 1 93.75 37 GLN B CA 1
ATOM 2936 C C . GLN B 1 37 ? 15.203 -29.25 -4.707 1 93.75 37 GLN B C 1
ATOM 2938 O O . GLN B 1 37 ? 15.5 -28.984 -3.539 1 93.75 37 GLN B O 1
ATOM 2943 N N . HIS B 1 38 ? 15.859 -30.125 -5.395 1 92.19 38 HIS B N 1
ATOM 2944 C CA . HIS B 1 38 ? 16.922 -30.938 -4.82 1 92.19 38 HIS B CA 1
ATOM 2945 C C . HIS B 1 38 ? 18.25 -30.188 -4.832 1 92.19 38 HIS B C 1
ATOM 2947 O O . HIS B 1 38 ? 19.188 -30.547 -4.109 1 92.19 38 HIS B O 1
ATOM 2953 N N . LYS B 1 39 ? 18.344 -29.094 -5.566 1 90.75 39 LYS B N 1
ATOM 2954 C CA . LYS B 1 39 ? 19.547 -28.281 -5.699 1 90.75 39 LYS B CA 1
ATOM 2955 C C . LYS B 1 39 ? 19.422 -26.953 -4.945 1 90.75 39 LYS B C 1
ATOM 2957 O O . LYS B 1 39 ? 20.422 -26.359 -4.551 1 90.75 39 LYS B O 1
ATOM 2962 N N . HIS B 1 40 ? 18.188 -26.594 -4.766 1 91.12 40 HIS B N 1
ATOM 2963 C CA . HIS B 1 40 ? 17.906 -25.266 -4.242 1 91.12 40 HIS B CA 1
ATOM 2964 C C . HIS B 1 40 ? 16.969 -25.312 -3.039 1 91.12 40 HIS B C 1
ATOM 2966 O O . HIS B 1 40 ? 16.109 -26.188 -2.963 1 91.12 40 HIS B O 1
ATOM 2972 N N . GLU B 1 41 ? 17.234 -24.391 -2.068 1 93.5 41 GLU B N 1
ATOM 2973 C CA . GLU B 1 41 ? 16.156 -24.125 -1.112 1 93.5 41 GLU B CA 1
ATOM 2974 C C . GLU B 1 41 ? 14.945 -23.516 -1.798 1 93.5 41 GLU B C 1
ATOM 2976 O O . GLU B 1 41 ? 15.047 -22.469 -2.43 1 93.5 41 GLU B O 1
ATOM 2981 N N . SER B 1 42 ? 13.805 -24.219 -1.656 1 95.62 42 SER B N 1
ATOM 2982 C CA . SER B 1 42 ? 12.688 -23.859 -2.523 1 95.62 42 SER B CA 1
ATOM 2983 C C . SER B 1 42 ? 11.516 -23.297 -1.718 1 95.62 42 SER B C 1
ATOM 2985 O O . SER B 1 42 ? 11.18 -23.828 -0.657 1 95.62 42 SER B O 1
ATOM 2987 N N . TYR B 1 43 ? 10.969 -22.234 -2.25 1 96.25 43 TYR B N 1
ATOM 2988 C CA . TYR B 1 43 ? 9.789 -21.594 -1.689 1 96.25 43 TYR B CA 1
ATOM 2989 C C . TYR B 1 43 ? 8.633 -21.609 -2.684 1 96.25 43 TYR B C 1
ATOM 2991 O O . TYR B 1 43 ? 8.688 -20.938 -3.723 1 96.25 43 TYR B O 1
ATOM 2999 N N . LEU B 1 44 ? 7.605 -22.359 -2.354 1 96.19 44 LEU B N 1
ATOM 3000 C CA . LEU B 1 44 ? 6.348 -22.25 -3.086 1 96.19 44 LEU B CA 1
ATOM 3001 C C . LEU B 1 44 ? 5.465 -21.156 -2.498 1 96.19 44 LEU B C 1
ATOM 3003 O O . LEU B 1 44 ? 4.953 -21.297 -1.384 1 96.19 44 LEU B O 1
ATOM 3007 N N . VAL B 1 45 ? 5.254 -20.109 -3.262 1 94.38 45 VAL B N 1
ATOM 3008 C CA . VAL B 1 45 ? 4.434 -18.984 -2.807 1 94.38 45 VAL B CA 1
ATOM 3009 C C . VAL B 1 45 ? 3.064 -19.047 -3.477 1 94.38 45 VAL B C 1
ATOM 3011 O O . VAL B 1 45 ? 2.957 -18.906 -4.699 1 94.38 45 VAL B O 1
ATOM 3014 N N . ILE B 1 46 ? 2.094 -19.266 -2.686 1 93.56 46 ILE B N 1
ATOM 3015 C CA . ILE B 1 46 ? 0.708 -19.219 -3.143 1 93.56 46 ILE B CA 1
ATOM 3016 C C . ILE B 1 46 ? 0.101 -17.859 -2.799 1 93.56 46 ILE B C 1
ATOM 3018 O O . ILE B 1 46 ? -0.16 -17.578 -1.63 1 93.56 46 ILE B O 1
ATOM 3022 N N . ASP B 1 47 ? -0.09 -17.109 -3.832 1 91.25 47 ASP B N 1
ATOM 3023 C CA . ASP B 1 47 ? -0.545 -15.734 -3.623 1 91.25 47 ASP B CA 1
ATOM 3024 C C . ASP B 1 47 ? -2.07 -15.656 -3.648 1 91.25 47 ASP B C 1
ATOM 3026 O O . ASP B 1 47 ? -2.662 -15.336 -4.684 1 91.25 47 ASP B O 1
ATOM 3030 N N . ASP B 1 48 ? -2.662 -15.789 -2.52 1 90.19 48 ASP B N 1
ATOM 3031 C CA . ASP B 1 48 ? -4.117 -15.727 -2.439 1 90.19 48 ASP B CA 1
ATOM 3032 C C . ASP B 1 48 ? -4.59 -14.32 -2.082 1 90.19 48 ASP B C 1
ATOM 3034 O O . ASP B 1 48 ? -5.789 -14.023 -2.135 1 90.19 48 ASP B O 1
ATOM 3038 N N . ILE B 1 49 ? -3.697 -13.414 -1.764 1 89.12 49 ILE B N 1
ATOM 3039 C CA . ILE B 1 49 ? -4.066 -12.031 -1.48 1 89.12 49 ILE B CA 1
ATOM 3040 C C . ILE B 1 49 ? -4.672 -11.391 -2.729 1 89.12 49 ILE B C 1
ATOM 3042 O O . ILE B 1 49 ? -5.754 -10.805 -2.67 1 89.12 49 ILE B O 1
ATOM 3046 N N . MET B 1 50 ? -4.004 -11.523 -3.729 1 86 50 MET B N 1
ATOM 3047 C CA . MET B 1 50 ? -4.445 -10.906 -4.977 1 86 50 MET B CA 1
ATOM 3048 C C . MET B 1 50 ? -5.832 -11.406 -5.371 1 86 50 MET B C 1
ATOM 3050 O O . MET B 1 50 ? -6.711 -10.617 -5.707 1 86 50 MET B O 1
ATOM 3054 N N . ALA B 1 51 ? -5.957 -12.688 -5.352 1 85 51 ALA B N 1
ATOM 3055 C CA . ALA B 1 51 ? -7.227 -13.289 -5.75 1 85 51 ALA B CA 1
ATOM 3056 C C . ALA B 1 51 ? -8.367 -12.812 -4.852 1 85 51 ALA B C 1
ATOM 3058 O O . ALA B 1 51 ? -9.453 -12.484 -5.332 1 85 51 ALA B O 1
ATOM 3059 N N . ILE B 1 52 ? -8.117 -12.734 -3.594 1 84.38 52 ILE B N 1
ATOM 3060 C CA . ILE B 1 52 ? -9.141 -12.375 -2.621 1 84.38 52 ILE B CA 1
ATOM 3061 C C . ILE B 1 52 ? -9.508 -10.906 -2.77 1 84.38 52 ILE B C 1
ATOM 3063 O O . ILE B 1 52 ? -10.688 -10.547 -2.803 1 84.38 52 ILE B O 1
ATOM 3067 N N . LEU B 1 53 ? -8.531 -10.078 -2.875 1 82.06 53 LEU B N 1
ATOM 3068 C CA . LEU B 1 53 ? -8.773 -8.641 -2.889 1 82.06 53 LEU B CA 1
ATOM 3069 C C . LEU B 1 53 ? -9.375 -8.203 -4.219 1 82.06 53 LEU B C 1
ATOM 3071 O O . LEU B 1 53 ? -10.18 -7.266 -4.266 1 82.06 53 LEU B O 1
ATOM 3075 N N . MET B 1 54 ? -9.031 -8.867 -5.195 1 80.12 54 MET B N 1
ATOM 3076 C CA . MET B 1 54 ? -9.539 -8.469 -6.504 1 80.12 54 MET B CA 1
ATOM 3077 C C . MET B 1 54 ? -10.898 -9.102 -6.781 1 80.12 54 MET B C 1
ATOM 3079 O O . MET B 1 54 ? -11.633 -8.648 -7.664 1 80.12 54 MET B O 1
ATOM 3083 N N . ASN B 1 55 ? -11.203 -10.172 -6.094 1 79.19 55 ASN B N 1
ATOM 3084 C CA . ASN B 1 55 ? -12.492 -10.844 -6.246 1 79.19 55 ASN B CA 1
ATOM 3085 C C . ASN B 1 55 ? -13.07 -11.258 -4.898 1 79.19 55 ASN B C 1
ATOM 3087 O O . ASN B 1 55 ? -13.273 -12.445 -4.645 1 79.19 55 ASN B O 1
ATOM 3091 N N . PRO B 1 56 ? -13.484 -10.234 -4.184 1 75.69 56 PRO B N 1
ATOM 3092 C CA . PRO B 1 56 ? -13.906 -10.555 -2.82 1 75.69 56 PRO B CA 1
ATOM 3093 C C . PRO B 1 56 ? -15.156 -11.438 -2.785 1 75.69 56 PRO B C 1
ATOM 3095 O O . PRO B 1 56 ? -15.352 -12.195 -1.83 1 75.69 56 PRO B O 1
ATOM 3098 N N . LYS B 1 57 ? -15.945 -11.484 -3.789 1 77.19 57 LYS B N 1
ATOM 3099 C CA . LYS B 1 57 ? -17.156 -12.305 -3.852 1 77.19 57 LYS B CA 1
ATOM 3100 C C . LYS B 1 57 ? -16.812 -13.789 -3.887 1 77.19 57 LYS B C 1
ATOM 3102 O O . LYS B 1 57 ? -17.641 -14.625 -3.502 1 77.19 57 LYS B O 1
ATOM 3107 N N . GLU B 1 58 ? -15.609 -14.062 -4.258 1 79.12 58 GLU B N 1
ATOM 3108 C CA . GLU B 1 58 ? -15.195 -15.453 -4.398 1 79.12 58 GLU B CA 1
ATOM 3109 C C . GLU B 1 58 ? -14.227 -15.852 -3.283 1 79.12 58 GLU B C 1
ATOM 3111 O O . GLU B 1 58 ? -13.5 -16.828 -3.412 1 79.12 58 GLU B O 1
ATOM 3116 N N . ALA B 1 59 ? -14.258 -15.109 -2.225 1 77.75 59 ALA B N 1
ATOM 3117 C CA . ALA B 1 59 ? -13.266 -15.305 -1.166 1 77.75 59 ALA B CA 1
ATOM 3118 C C . ALA B 1 59 ? -13.281 -16.75 -0.667 1 77.75 59 ALA B C 1
ATOM 3120 O O . ALA B 1 59 ? -12.227 -17.359 -0.495 1 77.75 59 ALA B O 1
ATOM 3121 N N . HIS B 1 60 ? -14.406 -17.359 -0.483 1 79.81 60 HIS B N 1
ATOM 3122 C CA . HIS B 1 60 ? -14.492 -18.734 -0.013 1 79.81 60 HIS B CA 1
ATOM 3123 C C . HIS B 1 60 ? -13.945 -19.703 -1.051 1 79.81 60 HIS B C 1
ATOM 3125 O O . HIS B 1 60 ? -13.211 -20.641 -0.708 1 79.81 60 HIS B O 1
ATOM 3131 N N . ALA B 1 61 ? -14.258 -19.484 -2.242 1 83.19 61 ALA B N 1
ATOM 3132 C CA . ALA B 1 61 ? -13.773 -20.344 -3.324 1 83.19 61 ALA B CA 1
ATOM 3133 C C . ALA B 1 61 ? -12.25 -20.266 -3.441 1 83.19 61 ALA B C 1
ATOM 3135 O O . ALA B 1 61 ? -11.594 -21.266 -3.74 1 83.19 61 ALA B O 1
ATOM 3136 N N . ILE B 1 62 ? -11.758 -19.125 -3.166 1 84.19 62 ILE B N 1
ATOM 3137 C CA . ILE B 1 62 ? -10.32 -18.906 -3.291 1 84.19 62 ILE B CA 1
ATOM 3138 C C . ILE B 1 62 ? -9.578 -19.703 -2.223 1 84.19 62 ILE B C 1
ATOM 3140 O O . ILE B 1 62 ? -8.508 -20.25 -2.484 1 84.19 62 ILE B O 1
ATOM 3144 N N . LYS B 1 63 ? -10.133 -19.766 -1.063 1 82.69 63 LYS B N 1
ATOM 3145 C CA . LYS B 1 63 ? -9.531 -20.594 -0.022 1 82.69 63 LYS B CA 1
ATOM 3146 C C . LYS B 1 63 ? -9.414 -22.047 -0.468 1 82.69 63 LYS B C 1
ATOM 3148 O O . LYS B 1 63 ? -8.375 -22.688 -0.292 1 82.69 63 LYS B O 1
ATOM 3153 N N . ASN B 1 64 ? -10.414 -22.547 -1.022 1 87.31 64 ASN B N 1
ATOM 3154 C CA . ASN B 1 64 ? -10.391 -23.906 -1.535 1 87.31 64 ASN B CA 1
ATOM 3155 C C . ASN B 1 64 ? -9.367 -24.062 -2.654 1 87.31 64 ASN B C 1
ATOM 3157 O O . ASN B 1 64 ? -8.672 -25.078 -2.723 1 87.31 64 ASN B O 1
ATOM 3161 N N . ARG B 1 65 ? -9.312 -23.125 -3.455 1 88.5 65 ARG B N 1
ATOM 3162 C CA . ARG B 1 65 ? -8.375 -23.188 -4.574 1 88.5 65 ARG B CA 1
ATOM 3163 C C . ARG B 1 65 ? -6.938 -23.219 -4.082 1 88.5 65 ARG B C 1
ATOM 3165 O O . ARG B 1 65 ? -6.078 -23.859 -4.695 1 88.5 65 ARG B O 1
ATOM 3172 N N . THR B 1 66 ? -6.746 -22.547 -3.012 1 90.88 66 THR B N 1
ATOM 3173 C CA . THR B 1 66 ? -5.406 -22.547 -2.432 1 90.88 66 THR B CA 1
ATOM 3174 C C . THR B 1 66 ? -4.984 -23.953 -2.049 1 90.88 66 THR B C 1
ATOM 3176 O O . THR B 1 66 ? -3.84 -24.359 -2.289 1 90.88 66 THR B O 1
ATOM 3179 N N . TYR B 1 67 ? -5.859 -24.734 -1.546 1 92.62 67 TYR B N 1
ATOM 3180 C CA . TYR B 1 67 ? -5.57 -26.125 -1.182 1 92.62 67 TYR B CA 1
ATOM 3181 C C . TYR B 1 67 ? -5.336 -26.969 -2.422 1 92.62 67 TYR B C 1
ATOM 3183 O O . TYR B 1 67 ? -4.453 -27.828 -2.434 1 92.62 67 TYR B O 1
ATOM 3191 N N . PHE B 1 68 ? -6.082 -26.672 -3.398 1 92.88 68 PHE B N 1
ATOM 3192 C CA . PHE B 1 68 ? -5.918 -27.422 -4.641 1 92.88 68 PHE B CA 1
ATOM 3193 C C . PHE B 1 68 ? -4.551 -27.156 -5.258 1 92.88 68 PHE B C 1
ATOM 3195 O O . PHE B 1 68 ? -3.906 -28.078 -5.773 1 92.88 68 PHE B O 1
ATOM 3202 N N . VAL B 1 69 ? -4.141 -25.953 -5.203 1 94.31 69 VAL B N 1
ATOM 3203 C CA . VAL B 1 69 ? -2.834 -25.594 -5.754 1 94.31 69 VAL B CA 1
ATOM 3204 C C . VAL B 1 69 ? -1.738 -26.328 -4.98 1 94.31 69 VAL B C 1
ATOM 3206 O O . VAL B 1 69 ? -0.848 -26.938 -5.578 1 94.31 69 VAL B O 1
ATOM 3209 N N . LEU B 1 70 ? -1.82 -26.266 -3.666 1 95.75 70 LEU B N 1
ATOM 3210 C CA . LEU B 1 70 ? -0.831 -26.953 -2.846 1 95.7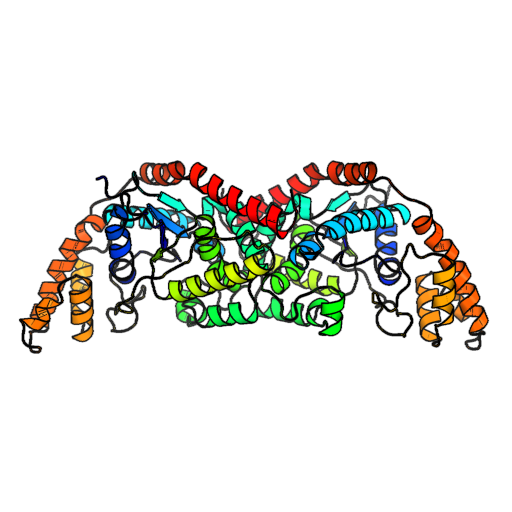5 70 LEU B CA 1
ATOM 3211 C C . LEU B 1 70 ? -0.841 -28.453 -3.127 1 95.75 70 LEU B C 1
ATOM 3213 O O . LEU B 1 70 ? 0.217 -29.078 -3.295 1 95.75 70 LEU B O 1
ATOM 3217 N N . GLN B 1 71 ? -2.021 -29.031 -3.186 1 96.5 71 GLN B N 1
ATOM 3218 C CA . GLN B 1 71 ? -2.162 -30.453 -3.51 1 96.5 71 GLN B CA 1
ATOM 3219 C C . GLN B 1 71 ? -1.524 -30.766 -4.859 1 96.5 71 GLN B C 1
ATOM 3221 O O . GLN B 1 71 ? -0.842 -31.781 -5 1 96.5 71 GLN B O 1
ATOM 3226 N N . ASP B 1 72 ? -1.745 -29.922 -5.832 1 96.12 72 ASP B N 1
ATOM 3227 C CA . ASP B 1 72 ? -1.185 -30.125 -7.164 1 96.12 72 ASP B CA 1
ATOM 3228 C C . ASP B 1 72 ? 0.341 -30.172 -7.117 1 96.12 72 ASP B C 1
ATOM 3230 O O . ASP B 1 72 ? 0.966 -31 -7.773 1 96.12 72 ASP B O 1
ATOM 3234 N N . PHE B 1 73 ? 0.93 -29.344 -6.367 1 96.56 73 PHE B N 1
ATOM 3235 C CA . PHE B 1 73 ? 2.385 -29.312 -6.262 1 96.56 73 PHE B CA 1
ATOM 3236 C C . PHE B 1 73 ? 2.898 -30.562 -5.562 1 96.56 73 PHE B C 1
ATOM 3238 O O . PHE B 1 73 ? 3.896 -31.156 -5.984 1 96.56 73 PHE B O 1
ATOM 3245 N N . ILE B 1 74 ? 2.195 -30.969 -4.512 1 97.06 74 ILE B N 1
ATOM 3246 C CA . ILE B 1 74 ? 2.584 -32.188 -3.801 1 97.06 74 ILE B CA 1
ATOM 3247 C C . ILE B 1 74 ? 2.459 -33.375 -4.727 1 97.06 74 ILE B C 1
ATOM 3249 O O . ILE B 1 74 ? 3.373 -34.219 -4.812 1 97.06 74 ILE B O 1
ATOM 3253 N N . ASN B 1 75 ? 1.337 -33.438 -5.453 1 96.06 75 ASN B N 1
ATOM 3254 C CA . ASN B 1 75 ? 1.1 -34.531 -6.383 1 96.06 75 ASN B CA 1
ATOM 3255 C C . ASN B 1 75 ? 2.121 -34.531 -7.516 1 96.06 75 ASN B C 1
ATOM 3257 O O . ASN B 1 75 ? 2.379 -35.562 -8.117 1 96.06 75 ASN B O 1
ATOM 3261 N N . CYS B 1 76 ? 2.684 -33.375 -7.789 1 94.44 76 CYS B N 1
ATOM 3262 C CA . CYS B 1 76 ? 3.709 -33.25 -8.82 1 94.44 76 CYS B CA 1
ATOM 3263 C C . CYS B 1 76 ? 5.086 -33.594 -8.266 1 94.44 76 CYS B C 1
ATOM 3265 O O . CYS B 1 76 ? 6.062 -33.656 -9.016 1 94.44 76 CYS B O 1
ATOM 3267 N N . GLY B 1 77 ? 5.207 -33.719 -6.941 1 95.5 77 GLY B N 1
ATOM 3268 C CA . GLY B 1 77 ? 6.457 -34.188 -6.371 1 95.5 77 GLY B CA 1
ATOM 3269 C C . GLY B 1 77 ? 7.125 -33.188 -5.461 1 95.5 77 GLY B C 1
ATOM 3270 O O . GLY B 1 77 ? 8.273 -33.375 -5.051 1 95.5 77 GLY B O 1
ATOM 3271 N N . TYR B 1 78 ? 6.477 -32.125 -5.141 1 96.75 78 TYR B N 1
ATOM 3272 C CA . TYR B 1 78 ? 7.059 -31.156 -4.234 1 96.75 78 TYR B CA 1
ATOM 3273 C C . TYR B 1 78 ? 7.184 -31.719 -2.824 1 96.75 78 TYR B C 1
ATOM 3275 O O . TYR B 1 78 ? 6.199 -32.188 -2.254 1 96.75 78 TYR B O 1
ATOM 3283 N N . ASP B 1 79 ? 8.359 -31.672 -2.311 1 96.94 79 ASP B N 1
ATOM 3284 C CA . ASP B 1 79 ? 8.633 -32.219 -0.982 1 96.94 79 ASP B CA 1
ATOM 3285 C C . ASP B 1 79 ? 8.445 -31.141 0.093 1 96.94 79 ASP B C 1
ATOM 3287 O O . ASP B 1 79 ? 9.344 -30.344 0.338 1 96.94 79 ASP B O 1
ATOM 3291 N N . THR B 1 80 ? 7.32 -31.203 0.819 1 96.25 80 THR B N 1
ATOM 3292 C CA . THR B 1 80 ? 6.973 -30.156 1.777 1 96.25 80 THR B CA 1
ATOM 3293 C C . THR B 1 80 ? 7.723 -30.359 3.09 1 96.25 80 THR B C 1
ATOM 3295 O O . THR B 1 80 ? 7.711 -29.484 3.957 1 96.25 80 THR B O 1
ATOM 3298 N N . GLU B 1 81 ? 8.336 -31.406 3.256 1 94.75 81 GLU B N 1
ATOM 3299 C CA . GLU B 1 81 ? 9.148 -31.641 4.449 1 94.75 81 GLU B CA 1
ATOM 3300 C C . GLU B 1 81 ? 10.516 -30.969 4.328 1 94.75 81 GLU B C 1
ATOM 3302 O O . GLU B 1 81 ? 11.109 -30.562 5.332 1 94.75 81 GLU B O 1
ATOM 3307 N N . LYS B 1 82 ? 10.969 -30.828 3.121 1 94.56 82 LYS B N 1
ATOM 3308 C CA . LYS B 1 82 ? 12.312 -30.297 2.895 1 94.56 82 LYS B CA 1
ATOM 3309 C C . LYS B 1 82 ? 12.25 -28.859 2.381 1 94.56 82 LYS B C 1
ATOM 3311 O O . LYS B 1 82 ? 13.258 -28.156 2.381 1 94.56 82 LYS B O 1
ATOM 3316 N N . ASN B 1 83 ? 11.133 -28.5 1.888 1 95.88 83 ASN B N 1
ATOM 3317 C CA . ASN B 1 83 ? 10.977 -27.188 1.264 1 95.88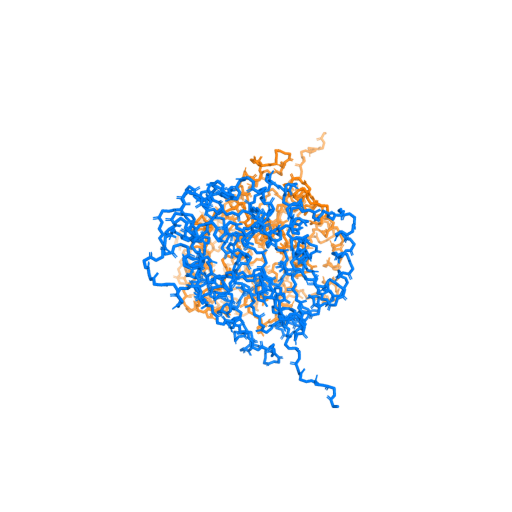 83 ASN B CA 1
ATOM 3318 C C . ASN B 1 83 ? 9.883 -26.375 1.946 1 95.88 83 ASN B C 1
ATOM 3320 O O . ASN B 1 83 ? 9.344 -26.781 2.973 1 95.88 83 ASN B O 1
ATOM 3324 N N . HIS B 1 84 ? 9.633 -25.172 1.442 1 96.69 84 HIS B N 1
ATOM 3325 C CA . HIS B 1 84 ? 8.773 -24.234 2.164 1 96.69 84 HIS B CA 1
ATOM 3326 C C . HIS B 1 84 ? 7.539 -23.875 1.341 1 96.69 84 HIS B C 1
ATOM 3328 O O . HIS B 1 84 ? 7.602 -23.828 0.11 1 96.69 84 HIS B O 1
ATOM 3334 N N . VAL B 1 85 ? 6.438 -23.672 2.062 1 97 85 VAL B N 1
ATOM 3335 C CA . VAL B 1 85 ? 5.195 -23.188 1.468 1 97 85 VAL B CA 1
ATOM 3336 C C . VAL B 1 85 ? 4.781 -21.875 2.135 1 97 85 VAL B C 1
ATOM 3338 O O . VAL B 1 85 ? 4.758 -21.781 3.365 1 97 85 VAL B O 1
ATOM 3341 N N . VAL B 1 86 ? 4.484 -20.922 1.312 1 96.19 86 VAL B N 1
ATOM 3342 C CA . VAL B 1 86 ? 4.09 -19.609 1.799 1 96.19 86 VAL B CA 1
ATOM 3343 C C . VAL B 1 86 ? 2.699 -19.266 1.269 1 96.19 86 VAL B C 1
ATOM 3345 O O . VAL B 1 86 ? 2.527 -19.031 0.07 1 96.19 86 VAL B O 1
ATOM 3348 N N . LEU B 1 87 ? 1.749 -19.281 2.129 1 95.44 87 LEU B N 1
ATOM 3349 C CA . LEU B 1 87 ? 0.454 -18.688 1.803 1 95.44 87 LEU B CA 1
ATOM 3350 C C . LEU B 1 87 ? 0.42 -17.203 2.168 1 95.44 87 LEU B C 1
ATOM 3352 O O . LEU B 1 87 ? 0.43 -16.859 3.348 1 95.44 87 LEU B O 1
ATOM 3356 N N . THR B 1 88 ? 0.263 -16.328 1.228 1 93.94 88 THR B N 1
ATOM 3357 C CA . THR B 1 88 ? 0.547 -14.906 1.425 1 93.94 88 THR B CA 1
ATOM 3358 C C . THR B 1 88 ? -0.467 -14.281 2.377 1 93.94 88 THR B C 1
ATOM 3360 O O . THR B 1 88 ? -0.122 -13.398 3.164 1 93.94 88 THR B O 1
ATOM 3363 N N . SER B 1 89 ? -1.734 -14.734 2.342 1 91.12 89 SER B N 1
ATOM 3364 C CA . SER B 1 89 ? -2.756 -14.125 3.188 1 91.12 89 SER B CA 1
ATOM 3365 C C . SER B 1 89 ? -2.432 -14.312 4.664 1 91.12 89 SER B C 1
ATOM 3367 O O . SER B 1 89 ? -2.848 -13.508 5.504 1 91.12 89 SER B O 1
ATOM 3369 N N . SER B 1 90 ? -1.638 -15.336 4.977 1 92.69 90 SER B N 1
ATOM 3370 C CA . SER B 1 90 ? -1.228 -15.586 6.355 1 92.69 90 SER B CA 1
ATOM 3371 C C . SER B 1 90 ? -0.284 -14.5 6.859 1 92.69 90 SER B C 1
ATOM 3373 O O . SER B 1 90 ? -0.075 -14.359 8.062 1 92.69 90 SER B O 1
ATOM 3375 N N . TYR B 1 91 ? 0.25 -13.734 5.949 1 94.88 91 TYR B N 1
ATOM 3376 C CA . TYR B 1 91 ? 1.271 -12.75 6.293 1 94.88 91 TYR B CA 1
ATOM 3377 C C . TYR B 1 91 ? 0.872 -11.359 5.805 1 94.88 91 TYR B C 1
ATOM 3379 O O . TYR B 1 91 ? 1.729 -10.5 5.59 1 94.88 91 TYR B O 1
ATOM 3387 N N . LEU B 1 92 ? -0.397 -11.148 5.617 1 92.38 92 LEU B N 1
ATOM 3388 C CA . LEU B 1 92 ? -0.96 -9.984 4.934 1 92.38 92 LEU B CA 1
ATOM 3389 C C . LEU B 1 92 ? -0.407 -8.695 5.523 1 92.38 92 LEU B C 1
ATOM 3391 O O . LEU B 1 92 ? 0.119 -7.848 4.793 1 92.38 92 LEU B O 1
ATOM 3395 N N . PRO B 1 93 ? -0.405 -8.461 6.891 1 91.31 93 PRO B N 1
ATOM 3396 C CA . PRO B 1 93 ? 0.067 -7.18 7.418 1 91.31 93 PRO B CA 1
ATOM 3397 C C . PRO B 1 93 ? 1.541 -6.922 7.113 1 91.31 93 PRO B C 1
ATOM 3399 O O . PRO B 1 93 ? 1.927 -5.785 6.828 1 91.31 93 PRO B O 1
ATOM 3402 N N . TYR B 1 94 ? 2.359 -7.961 7.137 1 95.38 94 TYR B N 1
ATOM 3403 C CA . TYR B 1 94 ? 3.789 -7.816 6.891 1 95.38 94 TYR B CA 1
ATOM 3404 C C . TYR B 1 94 ? 4.066 -7.531 5.422 1 95.38 94 TYR B C 1
ATOM 3406 O O . TYR B 1 94 ? 4.863 -6.652 5.09 1 95.38 94 TYR B O 1
ATOM 3414 N N . ILE B 1 95 ? 3.361 -8.25 4.574 1 94.94 95 ILE B N 1
ATOM 3415 C CA . ILE B 1 95 ? 3.555 -8.094 3.137 1 94.94 95 ILE B CA 1
ATOM 3416 C C . ILE B 1 95 ? 3.117 -6.695 2.707 1 94.94 95 ILE B C 1
ATOM 3418 O O . ILE B 1 95 ? 3.811 -6.031 1.932 1 94.94 95 ILE B O 1
ATOM 3422 N N . MET B 1 96 ? 2.031 -6.219 3.242 1 92.69 96 MET B N 1
ATOM 3423 C CA . MET B 1 96 ? 1.526 -4.898 2.873 1 92.69 96 MET B CA 1
ATOM 3424 C C . MET B 1 96 ? 2.498 -3.807 3.307 1 92.69 96 MET B C 1
ATOM 3426 O O . MET B 1 96 ? 2.691 -2.824 2.588 1 92.69 96 MET B O 1
ATOM 3430 N N . GLU B 1 97 ? 3.041 -3.959 4.457 1 92.62 97 GLU B N 1
ATOM 3431 C CA . GLU B 1 97 ? 4.035 -2.994 4.91 1 92.62 97 GLU B CA 1
ATOM 3432 C C . GLU B 1 97 ? 5.234 -2.949 3.965 1 92.62 97 GLU B C 1
ATOM 3434 O O . GLU B 1 97 ? 5.699 -1.869 3.594 1 92.62 97 GLU B O 1
ATOM 3439 N N . ILE B 1 98 ? 5.703 -4.082 3.547 1 95 98 ILE B N 1
ATOM 3440 C CA . ILE B 1 98 ? 6.844 -4.152 2.641 1 95 98 ILE B CA 1
ATOM 3441 C C . ILE B 1 98 ? 6.473 -3.537 1.294 1 95 98 ILE B C 1
ATOM 3443 O O . ILE B 1 98 ? 7.266 -2.799 0.703 1 95 98 ILE B O 1
ATOM 3447 N N . VAL B 1 99 ? 5.289 -3.867 0.843 1 94.25 99 VAL B N 1
ATOM 3448 C CA . VAL B 1 99 ? 4.82 -3.342 -0.435 1 94.25 99 VAL B CA 1
ATOM 3449 C C . VAL B 1 99 ? 4.84 -1.815 -0.406 1 94.25 99 VAL B C 1
ATOM 3451 O O . VAL B 1 99 ? 5.301 -1.177 -1.354 1 94.25 99 VAL B O 1
ATOM 3454 N N . ILE B 1 100 ? 4.41 -1.239 0.652 1 91.25 100 ILE B N 1
ATOM 3455 C CA . ILE B 1 100 ? 4.348 0.215 0.75 1 91.25 100 ILE B CA 1
ATOM 3456 C C . ILE B 1 100 ? 5.758 0.79 0.812 1 91.25 100 ILE B C 1
ATOM 3458 O O . ILE B 1 100 ? 6.047 1.812 0.186 1 91.25 100 ILE B O 1
ATOM 3462 N N . PHE B 1 101 ? 6.648 0.159 1.57 1 91.75 101 PHE B N 1
ATOM 3463 C CA . PHE B 1 101 ? 8.039 0.601 1.588 1 91.75 101 PHE B CA 1
ATOM 3464 C C . PHE B 1 101 ? 8.633 0.571 0.186 1 91.75 101 PHE B C 1
ATOM 3466 O O . PHE B 1 101 ? 9.281 1.531 -0.241 1 91.75 101 PHE B O 1
ATOM 3473 N N . TYR B 1 102 ? 8.359 -0.475 -0.522 1 92.56 102 TYR B N 1
ATOM 3474 C CA . TYR B 1 102 ? 8.914 -0.629 -1.862 1 92.56 102 TYR B CA 1
ATOM 3475 C C . TYR B 1 102 ? 8.297 0.375 -2.828 1 92.56 102 TYR B C 1
ATOM 3477 O O . TYR B 1 102 ? 8.945 0.813 -3.779 1 92.56 102 TYR B O 1
ATOM 3485 N N . ALA B 1 103 ? 7.07 0.693 -2.572 1 91.75 103 ALA B N 1
ATOM 3486 C CA . ALA B 1 103 ? 6.383 1.664 -3.418 1 91.75 103 ALA B CA 1
ATOM 3487 C C . ALA B 1 103 ? 7.117 3 -3.434 1 91.75 103 ALA B C 1
ATOM 3489 O O . ALA B 1 103 ? 6.98 3.779 -4.379 1 91.75 103 ALA B O 1
ATOM 3490 N N . ASP B 1 104 ? 7.871 3.258 -2.434 1 89.5 104 ASP B N 1
ATOM 3491 C CA . ASP B 1 104 ? 8.641 4.496 -2.35 1 89.5 104 ASP B CA 1
ATOM 3492 C C . ASP B 1 104 ? 9.875 4.438 -3.246 1 89.5 104 ASP B C 1
ATOM 3494 O O . ASP B 1 104 ? 10.5 5.465 -3.521 1 89.5 104 ASP B O 1
ATOM 3498 N N . PHE B 1 105 ? 10.273 3.291 -3.676 1 90.69 105 PHE B N 1
ATOM 3499 C CA . PHE B 1 105 ? 11.547 3.127 -4.363 1 90.69 105 PHE B CA 1
ATOM 3500 C C . PHE B 1 105 ? 11.328 2.705 -5.812 1 90.69 105 PHE B C 1
ATOM 3502 O O . PHE B 1 105 ? 12.242 2.195 -6.461 1 90.69 105 PHE B O 1
ATOM 3509 N N . ILE B 1 106 ? 10.188 2.869 -6.258 1 91.12 106 ILE B N 1
ATOM 3510 C CA . ILE B 1 106 ? 9.93 2.621 -7.672 1 91.12 106 ILE B CA 1
ATOM 3511 C C . ILE B 1 106 ? 9.141 3.785 -8.266 1 91.12 106 ILE B C 1
ATOM 3513 O O . ILE B 1 106 ? 8.195 4.285 -7.641 1 91.12 106 ILE B O 1
ATOM 3517 N N . ASP B 1 107 ? 9.555 4.141 -9.398 1 90.06 107 ASP B N 1
ATOM 3518 C CA . ASP B 1 107 ? 8.922 5.234 -10.125 1 90.06 107 ASP B CA 1
ATOM 3519 C C . ASP B 1 107 ? 7.531 4.832 -10.625 1 90.06 107 ASP B C 1
ATOM 3521 O O . ASP B 1 107 ? 7.348 3.725 -11.133 1 90.06 107 ASP B O 1
ATOM 3525 N N . TYR B 1 108 ? 6.66 5.77 -10.508 1 87.19 108 TYR B N 1
ATOM 3526 C CA . TYR B 1 108 ? 5.277 5.484 -10.883 1 87.19 108 TYR B CA 1
ATOM 3527 C C . TYR B 1 108 ? 5.168 5.18 -12.375 1 87.19 108 TYR B C 1
ATOM 3529 O O . TYR B 1 108 ? 4.473 4.246 -12.773 1 87.19 108 TYR B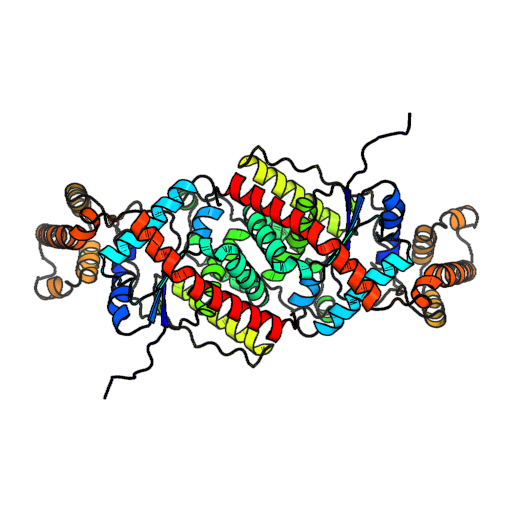 O 1
ATOM 3537 N N . LYS B 1 109 ? 5.738 5.973 -13.164 1 85.94 109 LYS B N 1
ATOM 3538 C CA . LYS B 1 109 ? 5.645 5.781 -14.602 1 85.94 109 LYS B CA 1
ATOM 3539 C C . LYS B 1 109 ? 6.234 4.438 -15.023 1 85.94 109 LYS B C 1
ATOM 3541 O O . LYS B 1 109 ? 5.688 3.76 -15.898 1 85.94 109 LYS B O 1
ATOM 3546 N N . PHE B 1 110 ? 7.32 4.113 -14.391 1 88.31 110 PHE B N 1
ATOM 3547 C CA . PHE B 1 110 ? 7.953 2.83 -14.664 1 88.31 110 PHE B CA 1
ATOM 3548 C C . PHE B 1 110 ? 7.043 1.678 -14.258 1 88.31 110 PHE B C 1
ATOM 3550 O O . PHE B 1 110 ? 6.867 0.721 -15.016 1 88.31 110 PHE B O 1
ATOM 3557 N N . CYS B 1 111 ? 6.484 1.816 -13.141 1 86.75 111 CYS B N 1
ATOM 3558 C CA . CYS B 1 111 ? 5.578 0.784 -12.648 1 86.75 111 CYS B CA 1
ATOM 3559 C C . CYS B 1 111 ? 4.355 0.656 -13.555 1 86.75 111 CYS B C 1
ATOM 3561 O O . CYS B 1 111 ? 3.92 -0.454 -13.859 1 86.75 111 CYS B O 1
ATOM 3563 N N . ASN B 1 112 ? 3.838 1.756 -13.945 1 84.94 112 ASN B N 1
ATOM 3564 C CA . ASN B 1 112 ? 2.693 1.761 -14.852 1 84.94 112 ASN B CA 1
ATOM 3565 C C . ASN B 1 112 ? 3.033 1.115 -16.188 1 84.94 112 ASN B C 1
ATOM 3567 O O . ASN B 1 112 ? 2.221 0.377 -16.75 1 84.94 112 ASN B O 1
ATOM 3571 N N . TYR B 1 113 ? 4.164 1.405 -16.625 1 87.88 113 TYR B N 1
ATOM 3572 C CA . TYR B 1 113 ? 4.637 0.795 -17.875 1 87.88 113 TYR B CA 1
ATOM 3573 C C . TYR B 1 113 ? 4.699 -0.722 -17.734 1 87.88 113 TYR B C 1
ATOM 3575 O O . TYR B 1 113 ? 4.238 -1.447 -18.625 1 87.88 113 TYR B O 1
ATOM 3583 N N . LEU B 1 114 ? 5.242 -1.182 -16.688 1 84.12 114 LEU B N 1
ATOM 3584 C CA . LEU B 1 114 ? 5.352 -2.619 -16.469 1 84.12 114 LEU B CA 1
ATOM 3585 C C . LEU B 1 114 ? 3.973 -3.254 -16.328 1 84.12 114 LEU B C 1
ATOM 3587 O O . LEU B 1 114 ? 3.742 -4.359 -16.828 1 84.12 114 LEU B O 1
ATOM 3591 N N . TYR B 1 115 ? 3.096 -2.557 -15.695 1 84.06 115 TYR B N 1
ATOM 3592 C CA . TYR B 1 115 ? 1.729 -3.045 -15.562 1 84.06 115 TYR B CA 1
ATOM 3593 C C . TYR B 1 115 ? 1.059 -3.178 -16.922 1 84.06 115 TYR B C 1
ATOM 3595 O O . TYR B 1 115 ? 0.47 -4.215 -17.234 1 84.06 115 TYR B O 1
ATOM 3603 N N . GLU B 1 116 ? 1.182 -2.209 -17.672 1 84.5 116 GLU B N 1
ATOM 3604 C CA . GLU B 1 116 ? 0.533 -2.193 -18.969 1 84.5 116 GLU B CA 1
ATOM 3605 C C . GLU B 1 116 ? 1.057 -3.318 -19.859 1 84.5 116 GLU B C 1
ATOM 3607 O O . GLU B 1 116 ? 0.333 -3.826 -20.719 1 84.5 116 GLU B O 1
ATOM 3612 N N . ASN B 1 117 ? 2.258 -3.682 -19.594 1 81.56 117 ASN B N 1
ATOM 3613 C CA . ASN B 1 117 ? 2.871 -4.727 -20.406 1 81.56 117 ASN B CA 1
ATOM 3614 C C . ASN B 1 117 ? 2.816 -6.086 -19.703 1 81.56 117 ASN B C 1
ATOM 3616 O O . ASN B 1 117 ? 3.451 -7.043 -20.156 1 81.56 117 ASN B O 1
ATOM 3620 N N . SER B 1 118 ? 2.127 -6.094 -18.672 1 78.81 118 SER B N 1
ATOM 3621 C CA . SER B 1 118 ? 1.957 -7.348 -17.953 1 78.81 118 SER B CA 1
ATOM 3622 C C . SER B 1 118 ? 0.723 -8.102 -18.438 1 78.81 118 SER B C 1
ATOM 3624 O O . SER B 1 118 ? -0.026 -7.605 -19.281 1 78.81 118 SER B O 1
ATOM 3626 N N . PHE B 1 119 ? 0.6 -9.352 -17.875 1 73.69 119 PHE B N 1
ATOM 3627 C CA . PHE B 1 119 ? -0.567 -10.18 -18.156 1 73.69 119 PHE B CA 1
ATOM 3628 C C . PHE B 1 119 ? -1.852 -9.453 -17.781 1 73.69 119 PHE B C 1
ATOM 3630 O O . PHE B 1 119 ? -2.775 -9.352 -18.594 1 73.69 119 PHE B O 1
ATOM 3637 N N . LEU B 1 120 ? -1.937 -8.789 -16.703 1 77.62 120 LEU B N 1
ATOM 3638 C CA . LEU B 1 120 ? -3.137 -8.133 -16.203 1 77.62 120 LEU B CA 1
ATOM 3639 C C . LEU B 1 120 ? -3.445 -6.871 -17 1 77.62 120 LEU B C 1
ATOM 3641 O O . LEU B 1 120 ? -4.605 -6.598 -17.312 1 77.62 120 LEU B O 1
ATOM 3645 N N . GLY B 1 121 ? -2.494 -6.18 -17.266 1 80.69 121 GLY B N 1
ATOM 3646 C CA . GLY B 1 121 ? -2.67 -4.941 -18 1 80.69 121 GLY B CA 1
ATOM 3647 C C . GLY B 1 121 ? -3.121 -5.164 -19.438 1 80.69 121 GLY B C 1
ATOM 3648 O O . GLY B 1 121 ? -3.738 -4.285 -20.047 1 80.69 121 GLY B O 1
ATOM 3649 N N . GLY B 1 122 ? -2.781 -6.324 -19.922 1 78.69 122 GLY B N 1
ATOM 3650 C CA . GLY B 1 122 ? -3.098 -6.633 -21.312 1 78.69 122 GLY B CA 1
ATOM 3651 C C . GLY B 1 122 ? -4.426 -7.352 -21.469 1 78.69 122 GLY B C 1
ATOM 3652 O O . GLY B 1 122 ? -4.836 -7.656 -22.594 1 78.69 122 GLY B O 1
ATOM 3653 N N . LEU B 1 123 ? -5.047 -7.57 -20.359 1 81.06 123 LEU B N 1
ATOM 3654 C CA . LEU B 1 123 ? -6.301 -8.312 -20.422 1 81.06 123 LEU B CA 1
ATOM 3655 C C . LEU B 1 123 ? -7.371 -7.496 -21.156 1 81.06 123 LEU B C 1
ATOM 3657 O O . LEU B 1 123 ? -7.52 -6.297 -20.906 1 81.06 123 LEU B O 1
ATOM 3661 N N . LYS B 1 124 ? -8.047 -8.219 -22.016 1 81.88 124 LYS B N 1
ATOM 3662 C CA . LYS B 1 124 ? -9.219 -7.645 -22.656 1 81.88 124 LYS B CA 1
ATOM 3663 C C . LYS B 1 124 ? -10.438 -7.703 -21.734 1 81.88 124 LYS B C 1
ATOM 3665 O O . LYS B 1 124 ? -10.414 -8.398 -20.719 1 81.88 124 LYS B O 1
ATOM 3670 N N . SER B 1 125 ? -11.469 -6.934 -22.109 1 82.31 125 SER B N 1
ATOM 3671 C CA . SER B 1 125 ? -12.656 -6.812 -21.266 1 82.31 125 SER B CA 1
ATOM 3672 C C . SER B 1 125 ? -13.25 -8.18 -20.953 1 82.31 125 SER B C 1
ATOM 3674 O O . SER B 1 125 ? -13.586 -8.469 -19.812 1 82.31 125 SER B O 1
ATOM 3676 N N . TYR B 1 126 ? -13.328 -9.031 -21.922 1 81.06 126 TYR B N 1
ATOM 3677 C CA . TYR B 1 126 ? -13.953 -10.328 -21.719 1 81.06 126 TYR B CA 1
ATOM 3678 C C . TYR B 1 126 ? -13.094 -11.227 -20.844 1 81.06 126 TYR B C 1
ATOM 3680 O O . TYR B 1 126 ? -13.609 -12.031 -20.062 1 81.06 126 TYR B O 1
ATOM 3688 N N . GLN B 1 127 ? -11.766 -11.094 -20.922 1 77.44 127 GLN B N 1
ATOM 3689 C CA . GLN B 1 127 ? -10.844 -11.859 -20.078 1 77.44 127 GLN B CA 1
ATOM 3690 C C . GLN B 1 127 ? -10.938 -11.422 -18.625 1 77.44 127 GLN B C 1
ATOM 3692 O O . GLN B 1 127 ? -10.875 -12.258 -17.703 1 77.44 127 GLN B O 1
ATOM 3697 N N . ARG B 1 128 ? -11.102 -10.133 -18.469 1 79.75 128 ARG B N 1
ATOM 3698 C CA . ARG B 1 128 ? -11.281 -9.617 -17.109 1 79.75 128 ARG B CA 1
ATOM 3699 C C . ARG B 1 128 ? -12.555 -10.156 -16.484 1 79.75 128 ARG B C 1
ATOM 3701 O O . ARG B 1 128 ? -12.555 -10.57 -15.312 1 79.75 128 ARG B O 1
ATOM 3708 N N . GLU B 1 129 ? -13.547 -10.203 -17.297 1 79.19 129 GLU B N 1
ATOM 3709 C CA . GLU B 1 129 ? -14.82 -10.75 -16.828 1 79.19 129 GLU B CA 1
ATOM 3710 C C . GLU B 1 129 ? -14.68 -12.227 -16.453 1 79.19 129 GLU B C 1
ATOM 3712 O O . GLU B 1 129 ? -15.18 -12.664 -15.422 1 79.19 129 GLU B O 1
ATOM 3717 N N . GLU B 1 130 ? -13.969 -12.898 -17.297 1 74.88 130 GLU B N 1
ATOM 3718 C CA . GLU B 1 130 ? -13.75 -14.32 -17.062 1 74.88 130 GLU B CA 1
ATOM 3719 C C . GLU B 1 130 ? -13.023 -14.562 -15.734 1 74.88 130 GLU B C 1
ATOM 3721 O O . GLU B 1 130 ? -13.266 -15.562 -15.062 1 74.88 130 GLU B O 1
ATOM 3726 N N . LEU B 1 131 ? -12.258 -13.617 -15.453 1 74.06 131 LEU B N 1
ATOM 3727 C CA . LEU B 1 131 ? -11.445 -13.766 -14.242 1 74.06 131 LEU B CA 1
ATOM 3728 C C . LEU B 1 131 ? -12.125 -13.102 -13.047 1 74.06 131 LEU B C 1
ATOM 3730 O O . LEU B 1 131 ? -11.586 -13.117 -11.938 1 74.06 131 LEU B O 1
ATOM 3734 N N . GLY B 1 132 ? -13.312 -12.438 -13.344 1 74.06 132 GLY B N 1
ATOM 3735 C CA . GLY B 1 132 ? -14.055 -11.797 -12.273 1 74.06 132 GLY B CA 1
ATOM 3736 C C . GLY B 1 132 ? -13.453 -10.477 -11.828 1 74.06 132 GLY B C 1
ATOM 3737 O O . GLY B 1 132 ? -13.609 -10.07 -10.68 1 74.06 132 GLY B O 1
ATOM 3738 N N . LEU B 1 133 ? -12.773 -9.844 -12.727 1 77.56 133 LEU B N 1
ATOM 3739 C CA . LEU B 1 133 ? -12.125 -8.578 -12.414 1 77.56 133 LEU B CA 1
ATOM 3740 C C . LEU B 1 133 ? -12.992 -7.402 -12.836 1 77.56 133 LEU B C 1
ATOM 3742 O O . LEU B 1 133 ? -13.836 -7.535 -13.727 1 77.56 133 LEU B O 1
ATOM 3746 N N . ASN B 1 134 ? -12.75 -6.273 -12.164 1 77.5 134 ASN B N 1
ATOM 3747 C CA . ASN B 1 134 ? -13.43 -5.043 -12.562 1 77.5 134 ASN B CA 1
ATOM 3748 C C . ASN B 1 134 ? -12.984 -4.586 -13.945 1 77.5 134 ASN B C 1
ATOM 3750 O O . ASN B 1 134 ? -11.852 -4.844 -14.352 1 77.5 134 ASN B O 1
ATOM 3754 N N . LEU B 1 135 ? -13.969 -3.926 -14.578 1 78.19 135 LEU B N 1
ATOM 3755 C CA . LEU B 1 135 ? -13.68 -3.412 -15.914 1 78.19 135 LEU B CA 1
ATOM 3756 C C . LEU B 1 135 ? -12.555 -2.389 -15.867 1 78.19 135 LEU B C 1
ATOM 3758 O O . LEU B 1 135 ? -11.688 -2.373 -16.75 1 78.19 135 LEU B O 1
ATOM 3762 N N . TYR B 1 136 ? -12.609 -1.585 -14.773 1 81.5 136 TYR B N 1
ATOM 3763 C CA . TYR B 1 136 ? -11.555 -0.591 -14.602 1 81.5 136 TYR B CA 1
ATOM 3764 C C . TYR B 1 136 ? -10.633 -0.965 -13.445 1 81.5 136 TYR B C 1
ATOM 3766 O O . TYR B 1 136 ? -11.102 -1.341 -12.375 1 81.5 136 TYR B O 1
ATOM 3774 N N . PRO B 1 137 ? -9.312 -0.854 -13.734 1 87 137 PRO B N 1
ATOM 3775 C CA . PRO B 1 137 ? -8.367 -1.26 -12.688 1 87 137 PRO B CA 1
ATOM 3776 C C . PRO B 1 137 ? -8.398 -0.332 -11.477 1 87 137 PRO B C 1
ATOM 3778 O O . PRO B 1 137 ? -8.484 0.889 -11.633 1 87 137 PRO B O 1
ATOM 3781 N N . SER B 1 138 ? -8.422 -0.946 -10.367 1 89.62 138 SER B N 1
ATOM 3782 C CA . SER B 1 138 ? -8.289 -0.2 -9.125 1 89.62 138 SER B CA 1
ATOM 3783 C C . SER B 1 138 ? -6.832 0.184 -8.859 1 89.62 138 SER B C 1
ATOM 3785 O O . SER B 1 138 ? -5.926 -0.293 -9.547 1 89.62 138 SER B O 1
ATOM 3787 N N . VAL B 1 139 ? -6.629 1.041 -7.891 1 89.69 139 VAL B N 1
ATOM 3788 C CA . VAL B 1 139 ? -5.277 1.387 -7.465 1 89.69 139 VAL B CA 1
ATOM 3789 C C . VAL B 1 139 ? -4.555 0.134 -6.977 1 89.69 139 VAL B C 1
ATOM 3791 O O . VAL B 1 139 ? -3.359 -0.038 -7.227 1 89.69 139 VAL B O 1
ATOM 3794 N N . PHE B 1 140 ? -5.266 -0.776 -6.391 1 90.75 140 PHE B N 1
ATOM 3795 C CA . PHE B 1 140 ? -4.699 -2.029 -5.906 1 90.75 140 PHE B CA 1
ATOM 3796 C C . PHE B 1 140 ? -4.098 -2.832 -7.055 1 90.75 140 PHE B C 1
ATOM 3798 O O . PHE B 1 140 ? -3.016 -3.404 -6.918 1 90.75 140 PHE B O 1
ATOM 3805 N N . GLU B 1 141 ? -4.762 -2.869 -8.094 1 88 141 GLU B N 1
ATOM 3806 C CA . GLU B 1 141 ? -4.336 -3.662 -9.242 1 88 141 GLU B CA 1
ATOM 3807 C C . GLU B 1 141 ? -3.031 -3.131 -9.828 1 88 141 GLU B C 1
ATOM 3809 O O . GLU B 1 141 ? -2.252 -3.887 -10.414 1 88 141 GLU B O 1
ATOM 3814 N N . LEU B 1 142 ? -2.779 -1.925 -9.664 1 84.44 142 LEU B N 1
ATOM 3815 C CA . LEU B 1 142 ? -1.532 -1.34 -10.148 1 84.44 142 LEU B CA 1
ATOM 3816 C C . LEU B 1 142 ? -0.401 -1.572 -9.148 1 84.44 142 LEU B C 1
ATOM 3818 O O . LEU B 1 142 ? 0.775 -1.51 -9.516 1 84.44 142 LEU B O 1
ATOM 3822 N N . LEU B 1 143 ? -0.771 -1.792 -8 1 89.25 143 LEU B N 1
ATOM 3823 C CA . LEU B 1 143 ? 0.204 -1.85 -6.918 1 89.25 143 LEU B CA 1
ATOM 3824 C C . LEU B 1 143 ? 0.602 -3.291 -6.621 1 89.25 143 LEU B C 1
ATOM 3826 O O . LEU B 1 143 ? 1.709 -3.717 -6.961 1 89.25 143 LEU B O 1
ATOM 3830 N N . TYR B 1 144 ? -0.28 -4.062 -6.25 1 88.69 144 TYR B N 1
ATOM 3831 C CA . TYR B 1 144 ? 0.034 -5.324 -5.586 1 88.69 144 TYR B CA 1
ATOM 3832 C C . TYR B 1 144 ? 0.542 -6.355 -6.586 1 88.69 144 TYR B C 1
ATOM 3834 O O . TYR B 1 144 ? 1.528 -7.047 -6.324 1 88.69 144 TYR B O 1
ATOM 3842 N N . PRO B 1 145 ? -0.065 -6.457 -7.703 1 86.31 145 PRO B N 1
ATOM 3843 C CA . PRO B 1 145 ? 0.447 -7.473 -8.625 1 86.31 145 PRO B CA 1
ATOM 3844 C C . PRO B 1 145 ? 1.901 -7.23 -9.023 1 86.31 145 PRO B C 1
ATOM 3846 O O . PRO B 1 145 ? 2.629 -8.18 -9.32 1 86.31 145 PRO B O 1
ATOM 3849 N N . GLN B 1 146 ? 2.275 -6.012 -8.93 1 87.69 146 GLN B N 1
ATOM 3850 C CA . GLN B 1 146 ? 3.633 -5.668 -9.336 1 87.69 146 GLN B CA 1
ATOM 3851 C C . GLN B 1 146 ? 4.602 -5.762 -8.156 1 87.69 146 GLN B C 1
ATOM 3853 O O . GLN B 1 146 ? 5.785 -6.055 -8.344 1 87.69 146 GLN B O 1
ATOM 3858 N N . LEU B 1 147 ? 4.07 -5.559 -7.031 1 91.81 147 LEU B N 1
ATOM 3859 C CA . LEU B 1 147 ? 5.004 -5.383 -5.926 1 91.81 147 LEU B CA 1
ATOM 3860 C C . LEU B 1 147 ? 4.855 -6.5 -4.902 1 91.81 147 LEU B C 1
ATOM 3862 O O . LEU B 1 147 ? 5.742 -6.711 -4.074 1 91.81 147 LEU B O 1
ATOM 3866 N N . GLY B 1 148 ? 3.744 -7.188 -4.891 1 91 148 GLY B N 1
ATOM 3867 C CA . GLY B 1 148 ? 3.482 -8.211 -3.891 1 91 148 GLY B CA 1
ATOM 3868 C C . GLY B 1 148 ? 4.492 -9.344 -3.918 1 91 148 GLY B C 1
ATOM 3869 O O . GLY B 1 148 ? 5.137 -9.633 -2.908 1 91 148 GLY B O 1
ATOM 3870 N N . MET B 1 149 ? 4.699 -9.875 -5.09 1 88.31 149 MET B N 1
ATOM 3871 C CA . MET B 1 149 ? 5.605 -11.008 -5.234 1 88.31 149 MET B CA 1
ATOM 3872 C C . MET B 1 149 ? 7.059 -10.57 -5.066 1 88.31 149 MET B C 1
ATOM 3874 O O . MET B 1 149 ? 7.836 -11.227 -4.371 1 88.31 149 MET B O 1
ATOM 3878 N N . PRO B 1 150 ? 7.344 -9.445 -5.633 1 90.44 150 PRO B N 1
ATOM 3879 C CA . PRO B 1 150 ? 8.688 -8.93 -5.352 1 90.44 150 PRO B CA 1
ATOM 3880 C C . PRO B 1 150 ? 8.938 -8.703 -3.863 1 90.44 150 PRO B C 1
ATOM 3882 O O . PRO B 1 150 ? 10.031 -8.977 -3.369 1 90.44 150 PRO B O 1
ATOM 3885 N N . ALA B 1 151 ? 7.969 -8.203 -3.162 1 92.25 151 ALA B N 1
ATOM 3886 C CA . ALA B 1 151 ? 8.102 -7.949 -1.729 1 92.25 151 ALA B CA 1
ATOM 3887 C C . ALA B 1 151 ? 8.414 -9.234 -0.972 1 92.25 151 ALA B C 1
ATOM 3889 O O . ALA B 1 151 ? 9.352 -9.281 -0.172 1 92.25 151 ALA B O 1
ATOM 3890 N N . VAL B 1 152 ? 7.676 -10.289 -1.259 1 93.31 152 VAL B N 1
ATOM 3891 C CA . VAL B 1 152 ? 7.852 -11.562 -0.581 1 93.31 152 VAL B CA 1
ATOM 3892 C C . VAL B 1 152 ? 9.195 -12.18 -0.982 1 93.31 152 VAL B C 1
ATOM 3894 O O . VAL B 1 152 ? 9.961 -12.617 -0.125 1 93.31 152 VAL B O 1
ATOM 3897 N N . SER B 1 153 ? 9.516 -12.148 -2.197 1 92.06 153 SER B N 1
ATOM 3898 C CA . SER B 1 153 ? 10.711 -12.805 -2.729 1 92.06 153 SER B CA 1
ATOM 3899 C C . SER B 1 153 ? 11.984 -12.125 -2.227 1 92.06 153 SER B C 1
ATOM 3901 O O . SER B 1 153 ? 12.938 -12.805 -1.835 1 92.06 153 SER B O 1
ATOM 3903 N N . LEU B 1 154 ? 12 -10.836 -2.236 1 91.44 154 LEU B N 1
ATOM 3904 C CA . LEU B 1 154 ? 13.164 -10.117 -1.753 1 91.44 154 LEU B CA 1
ATOM 3905 C C . LEU B 1 154 ? 13.352 -10.328 -0.253 1 91.44 154 LEU B C 1
ATOM 3907 O O . LEU B 1 154 ? 14.477 -10.469 0.223 1 91.44 154 LEU B O 1
ATOM 3911 N N . ALA B 1 155 ? 12.242 -10.32 0.451 1 93.94 155 ALA B N 1
ATOM 3912 C CA . ALA B 1 155 ? 12.328 -10.539 1.893 1 93.94 155 ALA B CA 1
ATOM 3913 C C . ALA B 1 155 ? 12.867 -11.93 2.205 1 93.94 155 ALA B C 1
ATOM 3915 O O . ALA B 1 155 ? 13.555 -12.125 3.209 1 93.94 155 ALA B O 1
ATOM 3916 N N . LEU B 1 156 ? 12.547 -12.906 1.341 1 94.12 156 LEU B N 1
ATOM 3917 C CA . LEU B 1 156 ? 13.016 -14.273 1.512 1 94.12 156 LEU B CA 1
ATOM 3918 C C . LEU B 1 156 ? 14.414 -14.445 0.922 1 94.12 156 LEU B C 1
ATOM 3920 O O . LEU B 1 156 ? 15 -15.531 1.005 1 94.12 156 LEU B O 1
ATOM 3924 N N . GLU B 1 157 ? 14.914 -13.398 0.251 1 92.38 157 GLU B N 1
ATOM 3925 C CA . GLU B 1 157 ? 16.234 -13.375 -0.357 1 92.38 157 GLU B CA 1
ATOM 3926 C C . GLU B 1 157 ? 16.391 -14.469 -1.411 1 92.38 157 GLU B C 1
ATOM 3928 O O . GLU B 1 157 ? 17.391 -15.188 -1.436 1 92.38 157 GLU B O 1
ATOM 3933 N N . THR B 1 158 ? 15.328 -14.602 -2.152 1 91 158 THR B N 1
ATOM 3934 C CA . THR B 1 158 ? 15.359 -15.586 -3.229 1 91 158 THR B CA 1
ATOM 3935 C C . THR B 1 158 ? 16.141 -15.055 -4.426 1 91 158 THR B C 1
ATOM 3937 O O . THR B 1 158 ? 16.141 -13.852 -4.695 1 91 158 THR B O 1
ATOM 3940 N N . GLU B 1 159 ? 16.734 -15.969 -5.133 1 90 159 GLU B N 1
ATOM 3941 C CA . GLU B 1 159 ? 17.656 -15.602 -6.211 1 90 159 GLU B CA 1
ATOM 3942 C C . GLU B 1 159 ? 17.109 -16.031 -7.566 1 90 159 GLU B C 1
ATOM 3944 O O . GLU B 1 159 ? 17.312 -15.352 -8.57 1 90 159 GLU B O 1
ATOM 3949 N N . LEU B 1 160 ? 16.422 -17.141 -7.547 1 89.12 160 LEU B N 1
ATOM 3950 C CA . LEU B 1 160 ? 15.938 -17.719 -8.797 1 89.12 160 LEU B CA 1
ATOM 3951 C C . LEU B 1 160 ? 14.414 -17.75 -8.82 1 89.12 160 LEU B C 1
ATOM 3953 O O . LEU B 1 160 ? 13.781 -18.422 -8.008 1 89.12 160 LEU B O 1
ATOM 3957 N N . PHE B 1 161 ? 13.883 -17.031 -9.727 1 87.62 161 PHE B N 1
ATOM 3958 C CA . PHE B 1 161 ? 12.43 -16.938 -9.867 1 87.62 161 PHE B CA 1
ATOM 3959 C C . PHE B 1 161 ? 11.938 -17.875 -10.969 1 87.62 161 PHE B C 1
ATOM 3961 O O . PHE B 1 161 ? 12.328 -17.734 -12.133 1 87.62 161 PHE B O 1
ATOM 3968 N N . GLN B 1 162 ? 11.125 -18.797 -10.5 1 84.5 162 GLN B N 1
ATOM 3969 C CA . GLN B 1 162 ? 10.516 -19.719 -11.445 1 84.5 162 GLN B CA 1
ATOM 3970 C C . GLN B 1 162 ? 9.078 -19.328 -11.758 1 84.5 162 GLN B C 1
ATOM 3972 O O . GLN B 1 162 ? 8.297 -19.016 -10.852 1 84.5 162 GLN B O 1
ATOM 3977 N N . GLY B 1 163 ? 8.75 -19.156 -12.961 1 78.88 163 GLY B N 1
ATOM 3978 C CA . GLY B 1 163 ? 7.402 -18.781 -13.359 1 78.88 163 GLY B CA 1
ATOM 3979 C C . GLY B 1 163 ? 7.27 -18.547 -14.852 1 78.88 163 GLY B C 1
ATOM 3980 O O . GLY B 1 163 ? 8.148 -18.922 -15.625 1 78.88 163 GLY B O 1
ATOM 3981 N N . GLY B 1 164 ? 6.094 -18.016 -15.172 1 73.31 164 GLY B N 1
ATOM 3982 C CA . GLY B 1 164 ? 5.863 -17.672 -16.562 1 73.31 164 GLY B CA 1
ATOM 3983 C C . GLY B 1 164 ? 6.473 -16.344 -16.969 1 73.31 164 GLY B C 1
ATOM 3984 O O . GLY B 1 164 ? 7.488 -15.93 -16.406 1 73.31 164 GLY B O 1
ATOM 3985 N N . GLU B 1 165 ? 5.914 -15.695 -17.953 1 69.44 165 GLU B N 1
ATOM 3986 C CA . GLU B 1 165 ? 6.449 -14.469 -18.531 1 69.44 165 GLU B CA 1
ATOM 3987 C C . GLU B 1 165 ? 6.402 -13.312 -17.547 1 69.44 165 GLU B C 1
ATOM 3989 O O . GLU B 1 165 ? 7.227 -12.398 -17.609 1 69.44 165 GLU B O 1
ATOM 3994 N N . GLU B 1 166 ? 5.551 -13.43 -16.562 1 73.56 166 GLU B N 1
ATOM 3995 C CA . GLU B 1 166 ? 5.391 -12.336 -15.617 1 73.56 166 GLU B CA 1
ATOM 3996 C C . GLU B 1 166 ? 6.641 -12.156 -14.758 1 73.56 166 GLU B C 1
ATOM 3998 O O . GLU B 1 166 ? 6.891 -11.07 -14.227 1 73.56 166 GLU B O 1
ATOM 4003 N N . ILE B 1 167 ? 7.465 -13.141 -14.68 1 79.81 167 ILE B N 1
ATOM 4004 C CA . ILE B 1 167 ? 8.617 -13.102 -13.789 1 79.81 167 ILE B CA 1
ATOM 4005 C C . ILE B 1 167 ? 9.656 -12.117 -14.328 1 79.81 167 ILE B C 1
ATOM 4007 O O . ILE B 1 167 ? 10.461 -11.578 -13.57 1 79.81 167 ILE B O 1
ATOM 4011 N N . ILE B 1 168 ? 9.578 -11.953 -15.664 1 81.06 168 ILE B N 1
ATOM 4012 C CA . ILE B 1 168 ? 10.492 -10.992 -16.266 1 81.06 168 ILE B CA 1
ATOM 4013 C C . ILE B 1 168 ? 10.258 -9.609 -15.656 1 81.06 168 ILE B C 1
ATOM 4015 O O . ILE B 1 168 ? 11.195 -8.945 -15.211 1 81.06 168 ILE B O 1
ATOM 4019 N N . GLY B 1 169 ? 9 -9.234 -15.57 1 83.5 169 GLY B N 1
ATOM 4020 C CA . GLY B 1 169 ? 8.648 -7.973 -14.938 1 83.5 169 GLY B CA 1
ATOM 4021 C C . GLY B 1 169 ? 9.031 -7.91 -13.469 1 83.5 169 GLY B C 1
ATOM 4022 O O . GLY B 1 169 ? 9.547 -6.898 -13 1 83.5 169 GLY B O 1
ATOM 4023 N N . TYR B 1 170 ? 8.898 -9 -12.797 1 87.19 170 TYR B N 1
ATOM 4024 C CA . TYR B 1 170 ? 9.227 -9.062 -11.375 1 87.19 170 TYR B CA 1
ATOM 4025 C C . TYR B 1 170 ? 10.727 -8.883 -11.148 1 87.19 170 TYR B C 1
ATOM 4027 O O . TYR B 1 170 ? 11.141 -8.195 -10.219 1 87.19 170 TYR B O 1
ATOM 4035 N N . THR B 1 171 ? 11.453 -9.508 -12.031 1 88.31 171 THR B N 1
ATOM 4036 C CA . THR B 1 171 ? 12.898 -9.414 -11.883 1 88.31 171 THR B CA 1
ATOM 4037 C C . THR B 1 171 ? 13.375 -7.98 -12.102 1 88.31 171 THR B C 1
ATOM 4039 O O . THR B 1 171 ? 14.219 -7.48 -11.352 1 88.31 171 THR B O 1
ATOM 4042 N N . TYR B 1 172 ? 12.766 -7.289 -13.062 1 87.62 172 TYR B N 1
ATOM 4043 C CA . TYR B 1 172 ? 13.109 -5.891 -13.312 1 87.62 172 TYR B CA 1
ATOM 4044 C C . TYR B 1 172 ? 12.727 -5.02 -12.125 1 87.62 172 TYR B C 1
ATOM 4046 O O . TYR B 1 172 ? 13.516 -4.176 -11.688 1 87.62 172 TYR B O 1
ATOM 4054 N N . ILE B 1 173 ? 11.609 -5.285 -11.594 1 90.56 173 ILE B N 1
ATOM 4055 C CA . ILE B 1 173 ? 11.102 -4.504 -10.469 1 90.56 173 ILE B CA 1
ATOM 4056 C C . ILE B 1 173 ? 12 -4.711 -9.25 1 90.56 173 ILE B C 1
ATOM 4058 O O . ILE B 1 173 ? 12.398 -3.748 -8.594 1 90.56 173 ILE B O 1
ATOM 4062 N N . MET B 1 174 ? 12.32 -5.922 -8.992 1 91.31 174 MET B N 1
ATOM 4063 C CA . MET B 1 174 ? 13.133 -6.242 -7.816 1 91.31 174 MET B CA 1
ATOM 4064 C C . MET B 1 174 ? 14.523 -5.629 -7.934 1 91.31 174 MET B C 1
ATOM 4066 O O . MET B 1 174 ? 15.023 -5.039 -6.977 1 91.31 174 MET B O 1
ATOM 4070 N N . ASN B 1 175 ? 15.094 -5.734 -9.094 1 90.06 175 ASN B N 1
ATOM 4071 C CA . ASN B 1 175 ? 16.422 -5.156 -9.281 1 90.06 175 ASN B CA 1
ATOM 4072 C C . ASN B 1 175 ? 16.375 -3.631 -9.203 1 90.06 175 ASN B C 1
ATOM 4074 O O . ASN B 1 175 ? 17.281 -3.01 -8.641 1 90.06 175 ASN B O 1
ATOM 4078 N N . ASN B 1 176 ? 15.344 -3.062 -9.766 1 90.75 176 ASN B N 1
ATOM 4079 C CA . ASN B 1 176 ? 15.164 -1.617 -9.688 1 90.75 176 ASN B CA 1
ATOM 4080 C C . ASN B 1 176 ? 15.023 -1.151 -8.242 1 90.75 176 ASN B C 1
ATOM 4082 O O . ASN B 1 176 ? 15.695 -0.208 -7.816 1 90.75 176 ASN B O 1
ATOM 4086 N N . ILE B 1 177 ? 14.234 -1.802 -7.492 1 91.94 177 ILE B N 1
ATOM 4087 C CA . ILE B 1 177 ? 13.984 -1.454 -6.098 1 91.94 177 ILE B CA 1
ATOM 4088 C C . ILE B 1 177 ? 15.273 -1.625 -5.289 1 91.94 177 ILE B C 1
ATOM 4090 O O . ILE B 1 177 ? 15.633 -0.75 -4.5 1 91.94 177 ILE B O 1
ATOM 4094 N N . LYS B 1 178 ? 15.914 -2.711 -5.539 1 90.94 178 LYS B N 1
ATOM 4095 C CA . LYS B 1 178 ? 17.172 -2.963 -4.852 1 90.94 178 LYS B CA 1
ATOM 4096 C C . LYS B 1 178 ? 18.172 -1.84 -5.113 1 90.94 178 LYS B C 1
ATOM 4098 O O . LYS B 1 178 ? 18.812 -1.336 -4.184 1 90.94 178 LYS B O 1
ATOM 4103 N N . ASN B 1 179 ? 18.328 -1.48 -6.309 1 90.38 179 ASN B N 1
ATOM 4104 C CA . ASN B 1 179 ? 19.266 -0.427 -6.691 1 90.38 179 ASN B CA 1
ATOM 4105 C C . ASN B 1 179 ? 18.891 0.909 -6.055 1 90.38 179 ASN B C 1
ATOM 4107 O O . ASN B 1 179 ? 19.766 1.644 -5.59 1 90.38 179 ASN B O 1
ATOM 4111 N N . ASN B 1 180 ? 17.641 1.214 -6.055 1 88.31 180 ASN B N 1
ATOM 4112 C CA . ASN B 1 180 ? 17.188 2.482 -5.492 1 88.31 180 ASN B CA 1
ATOM 4113 C C . ASN B 1 180 ? 17.344 2.514 -3.975 1 88.31 180 ASN B C 1
ATOM 4115 O O . ASN B 1 180 ? 17.688 3.551 -3.402 1 88.31 180 ASN B O 1
ATOM 4119 N N . ILE B 1 181 ? 17.109 1.4 -3.334 1 89.25 181 ILE B N 1
ATOM 4120 C CA . ILE B 1 181 ? 17.297 1.315 -1.891 1 89.25 181 ILE B CA 1
ATOM 4121 C C . ILE B 1 181 ? 18.781 1.468 -1.557 1 89.25 181 ILE B C 1
ATOM 4123 O O . ILE B 1 181 ? 19.141 2.158 -0.6 1 89.25 181 ILE B O 1
ATOM 4127 N N . LYS B 1 182 ? 19.578 0.857 -2.334 1 88.75 182 LYS B N 1
ATOM 4128 C CA . LYS B 1 182 ? 21.016 0.911 -2.105 1 88.75 182 LYS B CA 1
ATOM 4129 C C . LYS B 1 182 ? 21.531 2.348 -2.146 1 88.75 182 LYS B C 1
ATOM 4131 O O . LYS B 1 182 ? 22.484 2.691 -1.451 1 88.75 182 LYS B O 1
ATOM 4136 N N . LYS B 1 183 ? 20.953 3.184 -2.883 1 84.75 183 LYS B N 1
ATOM 4137 C CA . LYS B 1 183 ? 21.344 4.586 -2.998 1 84.75 183 LYS B CA 1
ATOM 4138 C C . LYS B 1 183 ? 21.156 5.32 -1.673 1 84.75 183 LYS B C 1
ATOM 4140 O O . LYS B 1 183 ? 21.859 6.293 -1.393 1 84.75 183 LYS B O 1
ATOM 4145 N N . VAL B 1 184 ? 20.266 4.836 -0.855 1 83.25 184 VAL B N 1
ATOM 4146 C CA . VAL B 1 184 ? 19.984 5.578 0.368 1 83.25 184 VAL B CA 1
ATOM 4147 C C . VAL B 1 184 ? 20.422 4.77 1.582 1 83.25 184 VAL B C 1
ATOM 4149 O O . VAL B 1 184 ? 20.578 5.312 2.68 1 83.25 184 VAL B O 1
ATOM 4152 N N . TYR B 1 185 ? 20.594 3.502 1.358 1 87.19 185 TYR B N 1
ATOM 4153 C CA . TYR B 1 185 ? 21.062 2.578 2.389 1 87.19 185 TYR B CA 1
ATOM 4154 C C . TYR B 1 185 ? 22.094 1.611 1.826 1 87.19 185 TYR B C 1
ATOM 4156 O O . TYR B 1 185 ? 21.766 0.49 1.438 1 87.19 185 TYR B O 1
ATOM 4164 N N . ASP B 1 186 ? 23.219 1.95 1.952 1 87 186 ASP B N 1
ATOM 4165 C CA . ASP B 1 186 ? 24.328 1.269 1.285 1 87 186 ASP B CA 1
ATOM 4166 C C . ASP B 1 186 ? 24.469 -0.17 1.78 1 87 186 ASP B C 1
ATOM 4168 O O . ASP B 1 186 ? 24.906 -1.05 1.035 1 87 186 ASP B O 1
ATOM 4172 N N . ASP B 1 187 ? 24.016 -0.388 2.961 1 87.5 187 ASP B N 1
ATOM 4173 C CA . ASP B 1 187 ? 24.188 -1.713 3.549 1 87.5 187 ASP B CA 1
ATOM 4174 C C . ASP B 1 187 ? 23.094 -2.668 3.094 1 87.5 187 ASP B C 1
ATOM 4176 O O . ASP B 1 187 ? 23.109 -3.854 3.434 1 87.5 187 ASP B O 1
ATOM 4180 N N . TYR B 1 188 ? 22.203 -2.146 2.301 1 87.69 188 TYR B N 1
ATOM 4181 C CA . TYR B 1 188 ? 21.172 -3.014 1.74 1 87.69 188 TYR B CA 1
ATOM 4182 C C . TYR B 1 188 ? 21.719 -3.822 0.569 1 87.69 188 TYR B C 1
ATOM 4184 O O . TYR B 1 188 ? 21.906 -3.291 -0.529 1 87.69 188 TYR B O 1
ATOM 4192 N N . ASN B 1 189 ? 22 -5.133 0.77 1 84.62 189 ASN B N 1
ATOM 4193 C CA . ASN B 1 189 ? 22.703 -5.934 -0.234 1 84.62 189 ASN B CA 1
ATOM 4194 C C . ASN B 1 189 ? 22.062 -7.316 -0.383 1 84.62 189 ASN B C 1
ATOM 4196 O O . ASN B 1 189 ? 22.734 -8.336 -0.216 1 84.62 189 ASN B O 1
ATOM 4200 N N . PRO B 1 190 ? 20.797 -7.355 -0.804 1 83.69 190 PRO B N 1
ATOM 4201 C CA . PRO B 1 190 ? 20.25 -8.672 -1.143 1 83.69 190 PRO B CA 1
ATOM 4202 C C . PRO B 1 190 ? 20.906 -9.289 -2.371 1 83.69 190 PRO B C 1
ATOM 4204 O O . PRO B 1 190 ? 21.547 -8.586 -3.158 1 83.69 190 PRO B O 1
ATOM 4207 N N . PRO B 1 191 ? 20.734 -10.625 -2.531 1 83.94 191 PRO B N 1
ATOM 4208 C CA . PRO B 1 191 ? 21.359 -11.273 -3.691 1 83.94 191 PRO B CA 1
ATOM 4209 C C . PRO B 1 191 ? 20.703 -10.875 -5.012 1 83.94 191 PRO B C 1
ATOM 4211 O O . PRO B 1 191 ? 19.562 -10.398 -5.02 1 83.94 191 PRO B O 1
ATOM 4214 N N . PRO B 1 192 ? 21.406 -11.094 -6.066 1 79.5 192 PRO B N 1
ATOM 4215 C CA . PRO B 1 192 ? 20.797 -10.828 -7.375 1 79.5 192 PRO B CA 1
ATOM 4216 C C . PRO B 1 192 ? 19.641 -11.758 -7.688 1 79.5 192 PRO B C 1
ATOM 4218 O O . PRO B 1 192 ? 19.562 -12.867 -7.156 1 79.5 192 PRO B O 1
ATOM 4221 N N . VAL B 1 193 ? 18.781 -11.289 -8.453 1 84.62 193 VAL B N 1
ATOM 4222 C CA . VAL B 1 193 ? 17.609 -12.062 -8.844 1 84.62 193 VAL B CA 1
ATOM 4223 C C . VAL B 1 193 ? 17.719 -12.453 -10.312 1 84.62 193 VAL B C 1
ATOM 4225 O O . VAL B 1 193 ? 18 -11.609 -11.172 1 84.62 193 VAL B O 1
ATOM 4228 N N . TYR B 1 194 ? 17.453 -13.781 -10.539 1 81.62 194 TYR B N 1
ATOM 4229 C CA . TYR B 1 194 ? 17.562 -14.336 -11.883 1 81.62 194 TYR B CA 1
ATOM 4230 C C . TYR B 1 194 ? 16.266 -15 -12.305 1 81.62 194 TYR B C 1
ATOM 4232 O O . TYR B 1 194 ? 15.406 -15.297 -11.469 1 81.62 194 TYR B O 1
ATOM 4240 N N . GLU B 1 195 ? 16.109 -15.047 -13.594 1 78.38 195 GLU B N 1
ATOM 4241 C CA . GLU B 1 195 ? 15.055 -15.883 -14.164 1 78.38 195 GLU B CA 1
ATOM 4242 C C . GLU B 1 195 ? 15.641 -17 -15.016 1 78.38 195 GLU B C 1
ATOM 4244 O O . GLU B 1 195 ? 16.703 -16.844 -15.609 1 78.38 195 GLU B O 1
ATOM 4249 N N . PRO B 1 196 ? 14.922 -18.125 -14.945 1 71 196 PRO B N 1
ATOM 4250 C CA . PRO B 1 196 ? 15.414 -19.188 -15.812 1 71 196 PRO B CA 1
ATOM 4251 C C . PRO B 1 196 ? 15.18 -18.906 -17.297 1 71 196 PRO B C 1
ATOM 4253 O O . PRO B 1 196 ? 14.367 -18.047 -17.641 1 71 196 PRO B O 1
ATOM 4256 N N . SER B 1 197 ? 16.047 -19.625 -18.031 1 62.97 197 SER B N 1
ATOM 4257 C CA . SER B 1 197 ? 15.797 -19.578 -19.469 1 62.97 197 SER B CA 1
ATOM 4258 C C . SER B 1 197 ? 14.43 -20.156 -19.812 1 62.97 197 SER B C 1
ATOM 4260 O O . SER B 1 197 ? 14.008 -21.156 -19.219 1 62.97 197 SER B O 1
ATOM 4262 N N . ARG B 1 198 ? 13.594 -19.312 -20.391 1 63.56 198 ARG B N 1
ATOM 4263 C CA . ARG B 1 198 ? 12.242 -19.766 -20.734 1 63.56 198 ARG B CA 1
ATOM 4264 C C . ARG B 1 198 ? 12.141 -20.141 -22.203 1 63.56 198 ARG B C 1
ATOM 4266 O O . ARG B 1 198 ? 12.797 -19.547 -23.047 1 63.56 198 ARG B O 1
ATOM 4273 N N . ASN B 1 199 ? 11.648 -21.312 -22.516 1 57.75 199 ASN B N 1
ATOM 4274 C CA . ASN B 1 199 ? 11.453 -21.688 -23.922 1 57.75 199 ASN B CA 1
ATOM 4275 C C . ASN B 1 199 ? 10.156 -21.109 -24.484 1 57.75 199 ASN B C 1
ATOM 4277 O O . ASN B 1 199 ? 9.68 -21.531 -25.531 1 57.75 199 ASN B O 1
ATOM 4281 N N . GLY B 1 200 ? 9.492 -20.125 -23.844 1 64.12 200 GLY B N 1
ATOM 4282 C CA . GLY B 1 200 ? 8.273 -19.562 -24.406 1 64.12 200 GLY B CA 1
ATOM 4283 C C . GLY B 1 200 ? 7.027 -19.984 -23.656 1 64.12 200 GLY B C 1
ATOM 4284 O O . GLY B 1 200 ? 7.117 -20.547 -22.547 1 64.12 200 GLY B O 1
ATOM 4285 N N . TYR B 1 201 ? 5.832 -19.625 -24.203 1 76.81 201 TYR B N 1
ATOM 4286 C CA . TYR B 1 201 ? 4.535 -19.984 -23.641 1 76.81 201 TYR B CA 1
ATOM 4287 C C . TYR B 1 201 ? 4.059 -21.312 -24.219 1 76.81 201 TYR B C 1
ATOM 4289 O O . TYR B 1 201 ? 4.543 -21.766 -25.25 1 76.81 201 TYR B O 1
ATOM 4297 N N . VAL B 1 202 ? 3.242 -21.969 -23.484 1 88.44 202 VAL B N 1
ATOM 4298 C CA . VAL B 1 202 ? 2.615 -23.203 -23.938 1 88.44 202 VAL B CA 1
ATOM 4299 C C . VAL B 1 202 ? 1.36 -22.875 -24.75 1 88.44 202 VAL B C 1
ATOM 4301 O O . VAL B 1 202 ? 0.552 -22.047 -24.344 1 88.44 202 VAL B O 1
ATOM 4304 N N . LEU B 1 203 ? 1.233 -23.562 -25.891 1 92.31 203 LEU B N 1
ATOM 4305 C CA . LEU B 1 203 ? 0.074 -23.312 -26.734 1 92.31 203 LEU B CA 1
ATOM 4306 C C . LEU B 1 203 ? -1.177 -23.953 -26.156 1 92.31 203 LEU B C 1
ATOM 4308 O O . LEU B 1 203 ? -1.109 -25.062 -25.609 1 92.31 203 LEU B O 1
ATOM 4312 N N . GLY B 1 204 ? -2.26 -23.234 -26.375 1 94.75 204 GLY B N 1
ATOM 4313 C CA . GLY B 1 204 ? -3.543 -23.812 -26.016 1 94.75 204 GLY B CA 1
ATOM 4314 C C . GLY B 1 204 ? -4.133 -24.688 -27.125 1 94.75 204 GLY B C 1
ATOM 4315 O O . GLY B 1 204 ? -3.502 -24.891 -28.156 1 94.75 204 GLY B O 1
ATOM 4316 N N . LEU B 1 205 ? -5.359 -25.156 -26.859 1 96.62 205 LEU B N 1
ATOM 4317 C CA . LEU B 1 205 ? -6.07 -26.031 -27.781 1 96.62 205 LEU B CA 1
ATOM 4318 C C . LEU B 1 205 ? -6.34 -25.328 -29.109 1 96.62 205 LEU B C 1
ATOM 4320 O O . LEU B 1 205 ? -6.527 -25.984 -30.141 1 96.62 205 LEU B O 1
ATOM 4324 N N . ASP B 1 206 ? -6.344 -24 -29.062 1 94.56 206 ASP B N 1
ATOM 4325 C CA . ASP B 1 206 ? -6.648 -23.203 -30.25 1 94.56 206 ASP B CA 1
ATOM 4326 C C . ASP B 1 206 ? -5.379 -22.625 -30.859 1 94.56 206 ASP B C 1
ATOM 4328 O O . ASP B 1 206 ? -5.445 -21.844 -31.812 1 94.56 206 ASP B O 1
ATOM 4332 N N . GLY B 1 207 ? -4.285 -22.906 -30.281 1 92.56 207 GLY B N 1
ATOM 4333 C CA . GLY B 1 207 ? -3.018 -22.438 -30.828 1 92.56 207 GLY B CA 1
ATOM 4334 C C . GLY B 1 207 ? -2.596 -21.078 -30.266 1 92.56 207 GLY B C 1
ATOM 4335 O O . GLY B 1 207 ? -1.501 -20.594 -30.562 1 92.56 207 GLY B O 1
ATOM 4336 N N . GLU B 1 208 ? -3.477 -20.547 -29.484 1 88.69 208 GLU B N 1
ATOM 4337 C CA . GLU B 1 208 ? -3.133 -19.312 -28.812 1 88.69 208 GLU B CA 1
ATOM 4338 C C . GLU B 1 208 ? -2.459 -19.578 -27.469 1 88.69 208 GLU B C 1
ATOM 4340 O O . GLU B 1 208 ? -2.299 -20.734 -27.078 1 88.69 208 GLU B O 1
ATOM 4345 N N . TYR B 1 209 ? -2.01 -18.516 -26.875 1 83.5 209 TYR B N 1
ATOM 4346 C CA . TYR B 1 209 ? -1.479 -18.656 -25.531 1 83.5 209 TYR B CA 1
ATOM 4347 C C . TYR B 1 209 ? -2.471 -19.375 -24.625 1 83.5 209 TYR B C 1
ATOM 4349 O O . TYR B 1 209 ? -3.672 -19.109 -24.656 1 83.5 209 TYR B O 1
ATOM 4357 N N . MET B 1 210 ? -1.998 -20.328 -23.844 1 86.38 210 MET B N 1
ATOM 4358 C CA . MET B 1 210 ? -2.891 -21.156 -23.031 1 86.38 210 MET B CA 1
ATOM 4359 C C . MET B 1 210 ? -3.502 -20.328 -21.906 1 86.38 210 MET B C 1
ATOM 4361 O O . MET B 1 210 ? -2.781 -19.688 -21.141 1 86.38 210 MET B O 1
ATOM 4365 N N . PHE B 1 211 ? -4.812 -20.375 -21.891 1 82.94 211 PHE B N 1
ATOM 4366 C CA . PHE B 1 211 ? -5.648 -19.797 -20.844 1 82.94 211 PHE B CA 1
ATOM 4367 C C . PHE B 1 211 ? -6.586 -20.859 -20.266 1 82.94 211 PHE B C 1
ATOM 4369 O O . PHE B 1 211 ? -6.363 -22.047 -20.438 1 82.94 211 PHE B O 1
ATOM 4376 N N . GLN B 1 212 ? -7.547 -20.406 -19.516 1 84.88 212 GLN B N 1
ATOM 4377 C CA . GLN B 1 212 ? -8.438 -21.359 -18.875 1 84.88 212 GLN B CA 1
ATOM 4378 C C . GLN B 1 212 ? -9.352 -22.047 -19.891 1 84.88 212 GLN B C 1
ATOM 4380 O O . GLN B 1 212 ? -9.539 -23.25 -19.844 1 84.88 212 GLN B O 1
ATOM 4385 N N . HIS B 1 213 ? -9.844 -21.297 -20.859 1 87.62 213 HIS B N 1
ATOM 4386 C CA . HIS B 1 213 ? -10.867 -21.812 -21.766 1 87.62 213 HIS B CA 1
ATOM 4387 C C . HIS B 1 213 ? -10.258 -22.734 -22.812 1 87.62 213 HIS B C 1
ATOM 4389 O O . HIS B 1 213 ? -10.969 -23.516 -23.453 1 87.62 213 HIS B O 1
ATOM 4395 N N . ASN B 1 214 ? -9.008 -22.641 -23.078 1 93.06 214 ASN B N 1
ATOM 4396 C CA . ASN B 1 214 ? -8.367 -23.422 -24.125 1 93.06 214 ASN B CA 1
ATOM 4397 C C . ASN B 1 214 ? -7.316 -24.375 -23.562 1 93.06 214 ASN B C 1
ATOM 4399 O O . ASN B 1 214 ? -6.277 -24.594 -24.188 1 93.06 214 ASN B O 1
ATOM 4403 N N . SER B 1 215 ? -7.578 -24.875 -22.375 1 94.62 215 SER B N 1
ATOM 4404 C CA . SER B 1 215 ? -6.562 -25.656 -21.672 1 94.62 215 SER B CA 1
ATOM 4405 C C . SER B 1 215 ? -7.113 -27.016 -21.234 1 94.62 215 SER B C 1
ATOM 4407 O O . SER B 1 215 ? -8.289 -27.312 -21.438 1 94.62 215 SER B O 1
ATOM 4409 N N . ILE B 1 216 ? -6.246 -27.875 -20.812 1 97.19 216 ILE B N 1
ATOM 4410 C CA . ILE B 1 216 ? -6.559 -29.078 -20.031 1 97.19 216 ILE B CA 1
ATOM 4411 C C . ILE B 1 216 ? -6.094 -28.875 -18.594 1 97.19 216 ILE B C 1
ATOM 4413 O O . ILE B 1 216 ? -4.914 -28.609 -18.344 1 97.19 216 ILE B O 1
ATOM 4417 N N . PHE B 1 217 ? -7.023 -29.062 -17.672 1 95.56 217 PHE B N 1
ATOM 4418 C CA . PHE B 1 217 ? -6.699 -28.891 -16.266 1 95.56 217 PHE B CA 1
ATOM 4419 C C . PHE B 1 217 ? -5.965 -30.109 -15.727 1 95.56 217 PHE B C 1
ATOM 4421 O O . PHE B 1 217 ? -6.125 -31.219 -16.25 1 95.56 217 PHE B O 1
ATOM 4428 N N . LEU B 1 218 ? -5.223 -29.938 -14.688 1 96.06 218 LEU B N 1
ATOM 4429 C CA . LEU B 1 218 ? -4.371 -31.016 -14.172 1 96.06 218 LEU B CA 1
ATOM 4430 C C . LEU B 1 218 ? -5.207 -32.156 -13.617 1 96.06 218 LEU B C 1
ATOM 4432 O O . LEU B 1 218 ? -4.816 -33.312 -13.711 1 96.06 218 LEU B O 1
ATOM 4436 N N . SER B 1 219 ? -6.359 -31.797 -13.078 1 94.69 219 SER B N 1
ATOM 4437 C CA . SER B 1 219 ? -7.199 -32.812 -12.461 1 94.69 219 SER B CA 1
ATOM 4438 C C . SER B 1 219 ? -8.344 -33.219 -13.383 1 94.69 219 SER B C 1
ATOM 4440 O O . SER B 1 219 ? -9.352 -33.781 -12.922 1 94.69 219 SER B O 1
ATOM 4442 N N . GLU B 1 220 ? -8.211 -32.969 -14.562 1 94.94 220 GLU B N 1
ATOM 4443 C CA . GLU B 1 220 ? -9.258 -33.281 -15.531 1 94.94 220 GLU B CA 1
ATOM 4444 C C . GLU B 1 220 ? -9.422 -34.781 -15.688 1 94.94 220 GLU B C 1
ATOM 4446 O O . GLU B 1 220 ? -8.445 -35.531 -15.656 1 94.94 220 GLU B O 1
ATOM 4451 N N . ASP B 1 221 ? -10.711 -35.188 -15.953 1 96.06 221 ASP B N 1
ATOM 4452 C CA . ASP B 1 221 ? -10.953 -36.625 -16.094 1 96.06 221 ASP B CA 1
ATOM 4453 C C . ASP B 1 221 ? -10.422 -37.125 -17.438 1 96.06 221 ASP B C 1
ATOM 4455 O O . ASP B 1 221 ? -10.266 -36.344 -18.391 1 96.06 221 ASP B O 1
ATOM 4459 N N . GLU B 1 222 ? -10.219 -38.438 -17.516 1 96.94 222 GLU B N 1
ATOM 4460 C CA . GLU B 1 222 ? -9.602 -39.062 -18.688 1 96.94 222 GLU B CA 1
ATOM 4461 C C . GLU B 1 222 ? -10.406 -38.812 -19.953 1 96.94 222 GLU B C 1
ATOM 4463 O O . GLU B 1 222 ? -9.844 -38.438 -20.984 1 96.94 222 GLU B O 1
ATOM 4468 N N . ASP B 1 223 ? -11.742 -38.938 -19.844 1 97.62 223 ASP B N 1
ATOM 4469 C CA . ASP B 1 223 ? -12.594 -38.75 -21.016 1 97.62 223 ASP B CA 1
ATOM 4470 C C . ASP B 1 223 ? -12.5 -37.344 -21.547 1 97.62 223 ASP B C 1
ATOM 4472 O O . ASP B 1 223 ? -12.438 -37.125 -22.766 1 97.62 223 ASP B O 1
ATOM 4476 N N . SER B 1 224 ? -12.484 -36.5 -20.672 1 97.44 224 SER B N 1
ATOM 4477 C CA . SER B 1 224 ? -12.398 -35.094 -21.047 1 97.44 224 SER B CA 1
ATOM 4478 C C . SER B 1 224 ? -11.062 -34.781 -21.703 1 97.44 224 SER B C 1
ATOM 4480 O O . SER B 1 224 ? -11.008 -34.062 -22.703 1 97.44 224 SER B O 1
ATOM 4482 N N . ILE B 1 225 ? -9.961 -35.281 -21.172 1 97.94 225 ILE B N 1
ATOM 4483 C CA . ILE B 1 225 ? -8.633 -35.094 -21.75 1 97.94 225 ILE B CA 1
ATOM 4484 C C . ILE B 1 225 ? -8.617 -35.594 -23.188 1 97.94 225 ILE B C 1
ATOM 4486 O O . ILE B 1 225 ? -8.188 -34.875 -24.094 1 97.94 225 ILE B O 1
ATOM 4490 N N . ILE B 1 226 ? -9.172 -36.75 -23.391 1 97.5 226 ILE B N 1
ATOM 4491 C CA . ILE B 1 226 ? -9.18 -37.375 -24.703 1 97.5 226 ILE B CA 1
ATOM 4492 C C . ILE B 1 226 ? -10.016 -36.562 -25.672 1 97.5 226 ILE B C 1
ATOM 4494 O O . ILE B 1 226 ? -9.578 -36.281 -26.797 1 97.5 226 ILE B O 1
ATOM 4498 N N . GLU B 1 227 ? -11.18 -36.125 -25.219 1 97.62 227 GLU B N 1
ATOM 4499 C CA . GLU B 1 227 ? -12.07 -35.344 -26.078 1 97.62 227 GLU B CA 1
ATOM 4500 C C . GLU B 1 227 ? -11.406 -34.031 -26.5 1 97.62 227 GLU B C 1
ATOM 4502 O O . GLU B 1 227 ? -11.492 -33.656 -27.656 1 97.62 227 GLU B O 1
ATOM 4507 N N . LYS B 1 228 ? -10.75 -33.406 -25.609 1 97.81 228 LYS B N 1
ATOM 4508 C CA . LYS B 1 228 ? -10.125 -32.125 -25.906 1 97.81 228 LYS B CA 1
ATOM 4509 C C . LYS B 1 228 ? -8.945 -32.312 -26.859 1 97.81 228 LYS B C 1
ATOM 4511 O O . LYS B 1 228 ? -8.742 -31.484 -27.766 1 97.81 228 LYS B O 1
ATOM 4516 N N . ILE B 1 229 ? -8.156 -33.312 -26.672 1 97.06 229 ILE B N 1
ATOM 4517 C CA . ILE B 1 229 ? -7.027 -33.562 -27.562 1 97.06 229 ILE B CA 1
ATOM 4518 C C . ILE B 1 229 ? -7.535 -33.812 -28.984 1 97.06 229 ILE B C 1
ATOM 4520 O O . ILE B 1 229 ? -6.906 -33.375 -29.953 1 97.06 229 ILE B O 1
ATOM 4524 N N . GLU B 1 230 ? -8.742 -34.375 -29.109 1 95.88 230 GLU B N 1
ATOM 4525 C CA . GLU B 1 230 ? -9.32 -34.656 -30.422 1 95.88 230 GLU B CA 1
ATOM 4526 C C . GLU B 1 230 ? -9.656 -33.375 -31.156 1 95.88 230 GLU B C 1
ATOM 4528 O O . GLU B 1 230 ? -9.695 -33.344 -32.406 1 95.88 230 GLU B O 1
ATOM 4533 N N . THR B 1 231 ? -9.844 -32.344 -30.438 1 95.75 231 THR B N 1
ATOM 4534 C CA . THR B 1 231 ? -10.242 -31.094 -31.062 1 95.75 231 THR B CA 1
ATOM 4535 C C . THR B 1 231 ? -9.039 -30.375 -31.656 1 95.75 231 THR B C 1
ATOM 4537 O O . THR B 1 231 ? -9.188 -29.391 -32.375 1 95.75 231 THR B O 1
ATOM 4540 N N . ILE B 1 232 ? -7.824 -30.828 -31.312 1 95.31 232 ILE B N 1
ATOM 4541 C CA . ILE B 1 232 ? -6.629 -30.156 -31.812 1 95.31 232 ILE B CA 1
ATOM 4542 C C . ILE B 1 232 ? -6.551 -30.328 -33.344 1 95.31 232 ILE B C 1
ATOM 4544 O O . ILE B 1 232 ? -6.609 -31.453 -33.844 1 95.31 232 ILE B O 1
ATOM 4548 N N . GLU B 1 233 ? -6.391 -29.172 -34.031 1 90.06 233 GLU B N 1
ATOM 4549 C CA . GLU B 1 233 ? -6.402 -29.203 -35.469 1 90.06 233 GLU B CA 1
ATOM 4550 C C . GLU B 1 233 ? -5.07 -28.734 -36.062 1 90.06 233 GLU B C 1
ATOM 4552 O O . GLU B 1 233 ? -4.875 -28.75 -37.281 1 90.06 233 GLU B O 1
ATOM 4557 N N . ASN B 1 234 ? -4.18 -28.375 -35.25 1 89.81 234 ASN B N 1
ATOM 4558 C CA . ASN B 1 234 ? -2.908 -27.797 -35.656 1 89.81 234 ASN B CA 1
ATOM 4559 C C . ASN B 1 234 ? -1.726 -28.609 -35.156 1 89.81 234 ASN B C 1
ATOM 4561 O O . ASN B 1 234 ? -1.565 -28.812 -33.938 1 89.81 234 ASN B O 1
ATOM 4565 N N . LYS B 1 235 ? -0.92 -29.016 -36.094 1 88.56 235 LYS B N 1
ATOM 4566 C CA . LYS B 1 235 ? 0.213 -29.875 -35.75 1 88.56 235 LYS B CA 1
ATOM 4567 C C . LYS B 1 235 ? 1.205 -29.141 -34.844 1 88.56 235 LYS B C 1
ATOM 4569 O O . LYS B 1 235 ? 1.935 -29.781 -34.094 1 88.56 235 LYS B O 1
ATOM 4574 N N . ASN B 1 236 ? 1.217 -27.891 -34.969 1 91.06 236 ASN B N 1
ATOM 4575 C CA . ASN B 1 236 ? 2.113 -27.109 -34.125 1 91.06 236 ASN B CA 1
ATOM 4576 C C . ASN B 1 236 ? 1.775 -27.25 -32.656 1 91.06 236 ASN B C 1
ATOM 4578 O O . ASN B 1 236 ? 2.664 -27.219 -31.781 1 91.06 236 ASN B O 1
ATOM 4582 N N . ILE B 1 237 ? 0.542 -27.406 -32.344 1 94.38 237 ILE B N 1
ATOM 4583 C CA . ILE B 1 237 ? 0.107 -27.609 -30.953 1 94.38 237 ILE B CA 1
ATOM 4584 C C . ILE B 1 237 ? 0.609 -28.953 -30.438 1 94.38 237 ILE B C 1
ATOM 4586 O O . ILE B 1 237 ? 1.14 -29.031 -29.328 1 94.38 237 ILE B O 1
ATOM 4590 N N . LEU B 1 238 ? 0.489 -29.938 -31.297 1 92.69 238 LEU B N 1
ATOM 4591 C CA . LEU B 1 238 ? 0.946 -31.266 -30.922 1 92.69 238 LEU B CA 1
ATOM 4592 C C . LEU B 1 238 ? 2.457 -31.281 -30.703 1 92.69 238 LEU B C 1
ATOM 4594 O O . LEU B 1 238 ? 2.949 -31.906 -29.766 1 92.69 238 LEU B O 1
ATOM 4598 N N . LYS B 1 239 ? 3.133 -30.625 -31.562 1 90.69 239 LYS B N 1
ATOM 4599 C CA . LYS B 1 239 ? 4.582 -30.531 -31.406 1 90.69 239 LYS B CA 1
ATOM 4600 C C . LYS B 1 239 ? 4.953 -29.828 -30.109 1 90.69 239 LYS B C 1
ATOM 4602 O O . LYS B 1 239 ? 5.828 -30.297 -29.375 1 90.69 239 LYS B O 1
ATOM 4607 N N . ASP B 1 240 ? 4.316 -28.781 -29.844 1 92.5 240 ASP B N 1
ATOM 4608 C CA . ASP B 1 240 ? 4.559 -28.016 -28.609 1 92.5 240 ASP B CA 1
ATOM 4609 C C . ASP B 1 240 ? 4.277 -28.875 -27.375 1 92.5 240 ASP B C 1
ATOM 4611 O O . ASP B 1 240 ? 5.094 -28.922 -26.453 1 92.5 240 ASP B O 1
ATOM 4615 N N . TRP B 1 241 ? 3.18 -29.562 -27.391 1 94.56 241 TRP B N 1
ATOM 4616 C CA . TRP B 1 241 ? 2.748 -30.328 -26.219 1 94.56 241 TRP B CA 1
ATOM 4617 C C . TRP B 1 241 ? 3.635 -31.547 -26.016 1 94.56 241 TRP B C 1
ATOM 4619 O O . TRP B 1 241 ? 4.023 -31.859 -24.891 1 94.56 241 TRP B O 1
ATOM 4629 N N . LEU B 1 242 ? 3.963 -32.219 -27.062 1 92.94 242 LEU B N 1
ATOM 4630 C CA . LEU B 1 242 ? 4.832 -33.375 -26.953 1 92.94 242 LEU B CA 1
ATOM 4631 C C . LEU B 1 242 ? 6.234 -32.969 -26.5 1 92.94 242 LEU B C 1
ATOM 4633 O O . LEU B 1 242 ? 6.867 -33.656 -25.719 1 92.94 242 LEU B O 1
ATOM 4637 N N . THR B 1 243 ? 6.691 -31.891 -26.984 1 91 243 THR B N 1
ATOM 4638 C CA . THR B 1 243 ? 7.973 -31.344 -26.531 1 91 243 THR B CA 1
ATOM 4639 C C . THR B 1 243 ? 7.914 -31.016 -25.047 1 91 243 THR B C 1
ATOM 4641 O O . THR B 1 243 ? 8.82 -31.359 -24.281 1 91 243 THR B O 1
ATOM 4644 N N . SER B 1 244 ? 6.871 -30.344 -24.625 1 91.12 244 SER B N 1
ATOM 4645 C CA . SER B 1 244 ? 6.688 -29.953 -23.234 1 91.12 244 SER B CA 1
ATOM 4646 C C . SER B 1 244 ? 6.605 -31.172 -22.328 1 91.12 244 SER B C 1
ATOM 4648 O O . SER B 1 244 ? 7.027 -31.125 -21.172 1 91.12 244 SER B O 1
ATOM 4650 N N . ALA B 1 245 ? 6.086 -32.281 -22.922 1 92.12 245 ALA B N 1
ATOM 4651 C CA . ALA B 1 245 ? 5.945 -33.531 -22.156 1 92.12 245 ALA B CA 1
ATOM 4652 C C . ALA B 1 245 ? 7.25 -34.312 -22.172 1 92.12 245 ALA B C 1
ATOM 4654 O O . ALA B 1 245 ? 7.32 -35.406 -21.609 1 92.12 245 ALA B O 1
ATOM 4655 N N . GLY B 1 246 ? 8.266 -33.75 -22.875 1 88.69 246 GLY B N 1
ATOM 4656 C CA . GLY B 1 246 ? 9.57 -34.406 -22.859 1 88.69 246 GLY B CA 1
ATOM 4657 C C . GLY B 1 246 ? 9.773 -35.344 -24.031 1 88.69 246 GLY B C 1
ATOM 4658 O O . GLY B 1 246 ? 10.664 -36.188 -24 1 88.69 246 GLY B O 1
ATOM 4659 N N . HIS B 1 247 ? 8.891 -35.25 -25.031 1 88.81 247 HIS B N 1
ATOM 4660 C CA . HIS B 1 247 ? 8.961 -36.188 -26.156 1 88.81 247 HIS B CA 1
ATOM 4661 C C . HIS B 1 247 ? 9.297 -35.469 -27.453 1 88.81 247 HIS B C 1
ATOM 4663 O O . HIS B 1 247 ? 8.656 -35.688 -28.484 1 88.81 247 HIS B O 1
ATOM 4669 N N . LYS B 1 248 ? 10.211 -34.625 -27.391 1 83.75 248 LYS B N 1
ATOM 4670 C CA . LYS B 1 248 ? 10.641 -33.875 -28.562 1 83.75 248 LYS B CA 1
ATOM 4671 C C . LYS B 1 248 ? 11.156 -34.781 -29.656 1 83.75 248 LYS B C 1
ATOM 4673 O O . LYS B 1 248 ? 11.008 -34.5 -30.844 1 83.75 248 LYS B O 1
ATOM 4678 N N . ASN B 1 249 ? 11.68 -35.875 -29.297 1 82.62 249 ASN B N 1
ATOM 4679 C CA . ASN B 1 249 ? 12.359 -36.812 -30.203 1 82.62 249 ASN B CA 1
ATOM 4680 C C . ASN B 1 249 ? 11.367 -37.5 -31.141 1 82.62 249 ASN B C 1
ATOM 4682 O O . ASN B 1 249 ? 11.766 -38.062 -32.156 1 82.62 249 ASN B O 1
ATOM 4686 N N . VAL B 1 250 ? 10.125 -37.438 -30.797 1 82 250 VAL B N 1
ATOM 4687 C CA . VAL B 1 250 ? 9.102 -38.094 -31.609 1 82 250 VAL B CA 1
ATOM 4688 C C . VAL B 1 250 ? 9.086 -37.469 -33 1 82 250 VAL B C 1
ATOM 4690 O O . VAL B 1 250 ? 8.805 -38.156 -34 1 82 250 VAL B O 1
ATOM 4693 N N . PHE B 1 251 ? 9.477 -36.281 -33.156 1 78.44 251 PHE B N 1
ATOM 4694 C CA . PHE B 1 251 ? 9.414 -35.562 -34.406 1 78.44 251 PHE B CA 1
ATOM 4695 C C . PHE B 1 251 ? 10.695 -35.781 -35.219 1 78.44 251 PHE B C 1
ATOM 4697 O O . PHE B 1 251 ? 10.742 -35.5 -36.406 1 78.44 251 PHE B O 1
ATOM 4704 N N . GLU B 1 252 ? 11.727 -36.156 -34.531 1 73.31 252 GLU B N 1
ATOM 4705 C CA . GLU B 1 252 ? 12.961 -36.5 -35.25 1 73.31 252 GLU B CA 1
ATOM 4706 C C . GLU B 1 252 ? 12.836 -37.844 -35.969 1 73.31 252 GLU B C 1
ATOM 4708 O O . GLU B 1 252 ? 13.461 -38.062 -37 1 73.31 252 GLU B O 1
ATOM 4713 N N . PHE B 1 253 ? 12.234 -38.75 -35.375 1 66.56 253 PHE B N 1
ATOM 4714 C CA . PHE B 1 253 ? 12.148 -40.125 -35.906 1 66.56 253 PHE B CA 1
ATOM 4715 C C . PHE B 1 253 ? 10.984 -40.25 -36.875 1 66.56 253 PHE B C 1
ATOM 4717 O O . PHE B 1 253 ? 11.008 -41.094 -37.75 1 66.56 253 PHE B O 1
ATOM 4724 N N . TYR B 1 254 ? 10.055 -39.5 -36.531 1 58.84 254 TYR B N 1
ATOM 4725 C CA . TYR B 1 254 ? 8.867 -39.656 -37.375 1 58.84 254 TYR B CA 1
ATOM 4726 C C . TYR B 1 254 ? 8.789 -38.531 -38.406 1 58.84 254 TYR B C 1
ATOM 4728 O O . TYR B 1 254 ? 9.086 -37.375 -38.094 1 58.84 254 TYR B O 1
ATOM 4736 N N . SER B 1 255 ? 8.961 -38.844 -39.656 1 55.34 255 SER B N 1
ATOM 4737 C CA . SER B 1 255 ? 8.797 -37.875 -40.75 1 55.34 255 SER B CA 1
ATOM 4738 C C . SER B 1 255 ? 7.605 -36.969 -40.469 1 55.34 255 SER B C 1
ATOM 4740 O O . SER B 1 255 ? 6.648 -37.344 -39.812 1 55.34 255 SER B O 1
ATOM 4742 N N . ILE B 1 256 ? 7.77 -35.625 -40.594 1 52.34 256 ILE B N 1
ATOM 4743 C CA . ILE B 1 256 ? 6.809 -34.531 -40.5 1 52.34 256 ILE B CA 1
ATOM 4744 C C . ILE B 1 256 ? 5.422 -35.031 -40.906 1 52.34 256 ILE B C 1
ATOM 4746 O O . ILE B 1 256 ? 4.406 -34.469 -40.5 1 52.34 256 ILE B O 1
ATOM 4750 N N . ASP B 1 257 ? 5.484 -36 -41.781 1 55.34 257 ASP B N 1
ATOM 4751 C CA . ASP B 1 257 ? 4.207 -36.5 -42.281 1 55.34 257 ASP B CA 1
ATOM 4752 C C . ASP B 1 257 ? 3.559 -37.438 -41.25 1 55.34 257 ASP B C 1
ATOM 4754 O O . ASP B 1 257 ? 2.744 -38.281 -41.594 1 55.34 257 ASP B O 1
ATOM 4758 N N . THR B 1 258 ? 4.152 -37.438 -40.125 1 60.12 258 THR B N 1
ATOM 4759 C CA . THR B 1 258 ? 3.555 -38.281 -39.125 1 60.12 258 THR B CA 1
ATOM 4760 C C . THR B 1 258 ? 2.074 -37.969 -38.938 1 60.12 258 THR B C 1
ATOM 4762 O O . THR B 1 258 ? 1.698 -36.781 -38.844 1 60.12 258 THR B O 1
ATOM 4765 N N . ASP B 1 259 ? 1.217 -39.031 -38.906 1 78.19 259 ASP B N 1
ATOM 4766 C CA . ASP B 1 259 ? -0.239 -39.125 -38.844 1 78.19 259 ASP B CA 1
ATOM 4767 C C . ASP B 1 259 ? -0.775 -38.375 -37.625 1 78.19 259 ASP B C 1
ATOM 4769 O O . ASP B 1 259 ? -0.352 -38.656 -36.5 1 78.19 259 ASP B O 1
ATOM 4773 N N . PHE B 1 260 ? -1.296 -37.312 -38 1 85.62 260 PHE B N 1
ATOM 4774 C CA . PHE B 1 260 ? -2.004 -36.469 -37.031 1 85.62 260 PHE B CA 1
ATOM 4775 C C . PHE B 1 260 ? -2.738 -37.344 -36.031 1 85.62 260 PHE B C 1
ATOM 4777 O O . PHE B 1 260 ? -2.699 -37.062 -34.812 1 85.62 260 PHE B O 1
ATOM 4784 N N . THR B 1 261 ? -3.205 -38.406 -36.5 1 87.75 261 THR B N 1
ATOM 4785 C CA . THR B 1 261 ? -3.967 -39.312 -35.656 1 87.75 261 THR B CA 1
ATOM 4786 C C . THR B 1 261 ? -3.047 -40.062 -34.688 1 87.75 261 THR B C 1
ATOM 4788 O O . THR B 1 261 ? -3.381 -40.219 -33.531 1 87.75 261 THR B O 1
ATOM 4791 N N . TYR B 1 262 ? -1.973 -40.438 -35.188 1 88.62 262 TYR B N 1
ATOM 4792 C CA . TYR B 1 262 ? -1.007 -41.125 -34.344 1 88.62 262 TYR B CA 1
ATOM 4793 C C . TYR B 1 262 ? -0.498 -40.219 -33.25 1 88.62 262 TYR B C 1
ATOM 4795 O O . TYR B 1 262 ? -0.416 -40.625 -32.062 1 88.62 262 TYR B O 1
ATOM 4803 N N . LEU B 1 263 ? -0.086 -39.062 -33.594 1 91.62 263 LEU B N 1
ATOM 4804 C CA . LEU B 1 263 ? 0.437 -38.094 -32.625 1 91.62 263 LEU B CA 1
ATOM 4805 C C . LEU B 1 263 ? -0.594 -37.812 -31.531 1 91.62 263 LEU B C 1
ATOM 4807 O O . LEU B 1 263 ? -0.246 -37.688 -30.359 1 91.62 263 LEU B O 1
ATOM 4811 N N . LYS B 1 264 ? -1.839 -37.688 -31.891 1 94.19 264 LYS B N 1
ATOM 4812 C CA . LYS B 1 264 ? -2.902 -37.438 -30.922 1 94.19 264 LYS B CA 1
ATOM 4813 C C . LYS B 1 264 ? -3.045 -38.625 -29.969 1 94.19 264 LYS B C 1
ATOM 4815 O O . LYS B 1 264 ? -3.199 -38.438 -28.766 1 94.19 264 LYS B O 1
ATOM 4820 N N . THR B 1 265 ? -3.029 -39.781 -30.578 1 94.06 265 THR B N 1
ATOM 4821 C CA . THR B 1 265 ? -3.15 -40.969 -29.75 1 94.06 265 THR B CA 1
ATOM 4822 C C . THR B 1 265 ? -2.002 -41.062 -28.75 1 94.06 265 THR B C 1
ATOM 4824 O O . THR B 1 265 ? -2.217 -41.375 -27.578 1 94.06 265 THR B O 1
ATOM 4827 N N . LEU B 1 266 ? -0.799 -40.812 -29.25 1 93.75 266 LEU B N 1
ATOM 4828 C CA . LEU B 1 266 ? 0.37 -40.812 -28.391 1 93.75 266 LEU B CA 1
ATOM 4829 C C . LEU B 1 266 ? 0.21 -39.781 -27.266 1 93.75 266 LEU B C 1
ATOM 4831 O O . LEU B 1 266 ? 0.476 -40.094 -26.109 1 93.75 266 LEU B O 1
ATOM 4835 N N . LEU B 1 267 ? -0.162 -38.625 -27.625 1 95.88 267 LEU B N 1
ATOM 4836 C CA . LEU B 1 267 ? -0.34 -37.562 -26.641 1 95.88 267 LEU B CA 1
ATOM 4837 C C . LEU B 1 267 ? -1.392 -37.938 -25.609 1 95.88 267 LEU B C 1
ATOM 4839 O O . LEU B 1 267 ? -1.22 -37.688 -24.422 1 95.88 267 LEU B O 1
ATOM 4843 N N . LYS B 1 268 ? -2.551 -38.531 -26.047 1 97.25 268 LYS B N 1
ATOM 4844 C CA . LYS B 1 268 ? -3.59 -39 -25.141 1 97.25 268 LYS B CA 1
ATOM 4845 C C . LYS B 1 268 ? -3.018 -39.938 -24.078 1 97.25 268 LYS B C 1
ATOM 4847 O O . LYS B 1 268 ? -3.238 -39.75 -22.891 1 97.25 268 LYS B O 1
ATOM 4852 N N . ASP B 1 269 ? -2.246 -40.844 -24.531 1 96.56 269 ASP B N 1
ATOM 4853 C CA . ASP B 1 269 ? -1.665 -41.844 -23.625 1 96.56 269 ASP B CA 1
ATOM 4854 C C . ASP B 1 269 ? -0.72 -41.188 -22.625 1 96.56 269 ASP B C 1
ATOM 4856 O O . ASP B 1 269 ? -0.778 -41.469 -21.438 1 96.56 269 ASP B O 1
ATOM 4860 N N . ILE B 1 270 ? 0.103 -40.344 -23.125 1 96.31 270 ILE B N 1
ATOM 4861 C CA . ILE B 1 270 ? 1.084 -39.656 -22.297 1 96.31 270 ILE B CA 1
ATOM 4862 C C . ILE B 1 270 ? 0.368 -38.844 -21.234 1 96.31 270 ILE B C 1
ATOM 4864 O O . ILE B 1 270 ? 0.667 -38.938 -20.047 1 96.31 270 ILE B O 1
ATOM 4868 N N . LEU B 1 271 ? -0.6 -38.031 -21.594 1 97.5 271 LEU B N 1
ATOM 4869 C CA . LEU B 1 271 ? -1.23 -37.062 -20.688 1 97.5 271 LEU B CA 1
ATOM 4870 C C . LEU B 1 271 ? -2.131 -37.781 -19.688 1 97.5 271 LEU B C 1
ATOM 4872 O O . LEU B 1 271 ? -2.193 -37.406 -18.516 1 97.5 271 LEU B O 1
ATOM 4876 N N . VAL B 1 272 ? -2.898 -38.812 -20.125 1 97.44 272 VAL B N 1
ATOM 4877 C CA . VAL B 1 272 ? -3.752 -39.562 -19.219 1 97.44 272 VAL B CA 1
ATOM 4878 C C . VAL B 1 272 ? -2.904 -40.188 -18.109 1 97.44 272 VAL B C 1
ATOM 4880 O O . VAL B 1 272 ? -3.293 -40.156 -16.938 1 97.44 272 VAL B O 1
ATOM 4883 N N . ASN B 1 273 ? -1.749 -40.656 -18.5 1 96.62 273 ASN B N 1
ATOM 4884 C CA . ASN B 1 273 ? -0.868 -41.281 -17.516 1 96.62 273 ASN B CA 1
ATOM 4885 C C . ASN B 1 273 ? -0.189 -40.219 -16.641 1 96.62 273 ASN B C 1
ATOM 4887 O O . ASN B 1 273 ? -0.132 -40.375 -15.422 1 96.62 273 ASN B O 1
ATOM 4891 N N . GLU B 1 274 ? 0.371 -39.25 -17.219 1 95.5 274 GLU B N 1
ATOM 4892 C CA . GLU B 1 274 ? 1.117 -38.219 -16.5 1 95.5 274 GLU B CA 1
ATOM 4893 C C . GLU B 1 274 ? 0.227 -37.5 -15.5 1 95.5 274 GLU B C 1
ATOM 4895 O O . GLU B 1 274 ? 0.69 -37.062 -14.43 1 95.5 274 GLU B O 1
ATOM 4900 N N . LEU B 1 275 ? -1.078 -37.312 -15.781 1 97.06 275 LEU B N 1
ATOM 4901 C CA . LEU B 1 275 ? -1.959 -36.5 -14.945 1 97.06 275 LEU B CA 1
ATOM 4902 C C . LEU B 1 275 ? -2.715 -37.375 -13.945 1 97.06 275 LEU B C 1
ATOM 4904 O O . LEU B 1 275 ? -3.488 -36.875 -13.133 1 97.06 275 LEU B O 1
ATOM 4908 N N . LYS B 1 276 ? -2.443 -38.656 -13.953 1 96.5 276 LYS B N 1
ATOM 4909 C CA . LYS B 1 276 ? -3.135 -39.625 -13.102 1 96.5 276 LYS B CA 1
ATOM 4910 C C . LYS B 1 276 ? -3.021 -39.219 -11.633 1 96.5 276 LYS B C 1
ATOM 4912 O O . LYS B 1 276 ? -4.02 -39.219 -10.906 1 96.5 276 LYS B O 1
ATOM 4917 N N . PRO B 1 277 ? -1.832 -38.844 -11.141 1 95.56 277 PRO B N 1
ATOM 4918 C CA . PRO B 1 277 ? -1.729 -38.5 -9.719 1 95.56 277 PRO B CA 1
ATOM 4919 C C . PRO B 1 277 ? -2.625 -37.344 -9.328 1 95.56 277 PRO B C 1
ATOM 4921 O O . PRO B 1 277 ? -3.129 -37.281 -8.203 1 95.56 277 PRO B O 1
ATOM 4924 N N . PHE B 1 278 ? -2.803 -36.375 -10.164 1 96.31 278 PHE B N 1
ATOM 4925 C CA . PHE B 1 278 ? -3.635 -35.219 -9.867 1 96.31 278 PHE B CA 1
ATOM 4926 C C . PHE B 1 278 ? -5.098 -35.625 -9.719 1 96.31 278 PHE B C 1
ATOM 4928 O O . PHE B 1 278 ? -5.832 -35.031 -8.93 1 96.31 278 PHE B O 1
ATOM 4935 N N . ARG B 1 279 ? -5.512 -36.625 -10.469 1 93.56 279 ARG B N 1
ATOM 4936 C CA . ARG B 1 279 ? -6.895 -37.094 -10.453 1 93.56 279 ARG B CA 1
ATOM 4937 C C . ARG B 1 279 ? -7.152 -38.031 -9.273 1 93.56 279 ARG B C 1
ATOM 4939 O O . ARG B 1 279 ? -8.227 -38 -8.68 1 93.56 279 ARG B O 1
ATOM 4946 N N . GLU B 1 280 ? -6.203 -38.75 -8.883 1 94.19 280 GLU B N 1
ATOM 4947 C CA . GLU B 1 280 ? -6.461 -39.875 -7.977 1 94.19 280 GLU B CA 1
ATOM 4948 C C . GLU B 1 280 ? -6.031 -39.531 -6.555 1 94.19 280 GLU B C 1
ATOM 4950 O O . GLU B 1 280 ? -6.547 -40.094 -5.59 1 94.19 280 GLU B O 1
ATOM 4955 N N . ASN B 1 281 ? -5.086 -38.719 -6.402 1 93.81 281 ASN B N 1
ATOM 4956 C CA . ASN B 1 281 ? -4.559 -38.438 -5.07 1 93.81 281 ASN B CA 1
ATOM 4957 C C . ASN B 1 281 ? -5.184 -37.156 -4.473 1 93.81 281 ASN B C 1
ATOM 4959 O O . ASN B 1 281 ? -4.766 -36.062 -4.781 1 93.81 281 ASN B O 1
ATOM 4963 N N . GLN B 1 282 ? -6.105 -37.438 -3.604 1 93.19 282 GLN B N 1
ATOM 4964 C CA . GLN B 1 282 ? -6.746 -36.344 -2.879 1 93.19 282 GLN B CA 1
ATOM 4965 C C . GLN B 1 282 ? -6.23 -36.25 -1.445 1 93.19 282 GLN B C 1
ATOM 4967 O O . GLN B 1 282 ? -6.305 -37.219 -0.693 1 93.19 282 GLN B O 1
ATOM 4972 N N . LEU B 1 283 ? -5.789 -35.094 -1.144 1 95.69 283 LEU B N 1
ATOM 4973 C CA . LEU B 1 283 ? -5.238 -34.875 0.191 1 95.69 283 LEU B CA 1
ATOM 4974 C C . LEU B 1 283 ? -6.238 -34.156 1.084 1 95.69 283 LEU B C 1
ATOM 4976 O O . LEU B 1 283 ? -7.004 -33.312 0.607 1 95.69 283 LEU B O 1
ATOM 4980 N N . GLY B 1 284 ? -6.188 -34.406 2.365 1 94.75 284 GLY B N 1
ATOM 4981 C CA . GLY B 1 284 ? -7.086 -33.781 3.324 1 94.75 284 GLY B CA 1
ATOM 4982 C C . GLY B 1 284 ? -6.715 -32.344 3.643 1 94.75 284 GLY B C 1
ATOM 4983 O O . GLY B 1 284 ? -5.531 -32 3.729 1 94.75 284 GLY B O 1
ATOM 4984 N N . ILE B 1 285 ? -7.766 -31.656 3.865 1 94 285 ILE B N 1
ATOM 4985 C CA . ILE B 1 285 ? -7.598 -30.234 4.145 1 94 285 ILE B CA 1
ATOM 4986 C C . ILE B 1 285 ? -6.762 -30.047 5.41 1 94 285 ILE B C 1
ATOM 4988 O O . ILE B 1 285 ? -5.898 -29.172 5.469 1 94 285 ILE B O 1
ATOM 4992 N N . ASP B 1 286 ? -6.992 -30.828 6.379 1 95.62 286 ASP B N 1
ATOM 4993 C CA . ASP B 1 286 ? -6.25 -30.734 7.629 1 95.62 286 ASP B CA 1
ATOM 4994 C C . ASP B 1 286 ? -4.754 -30.938 7.402 1 95.62 286 ASP B C 1
ATOM 4996 O O . ASP B 1 286 ? -3.926 -30.25 8 1 95.62 286 ASP B O 1
ATOM 5000 N N . TYR B 1 287 ? -4.496 -31.906 6.629 1 96.75 287 TYR B N 1
ATOM 5001 C CA . TYR B 1 287 ? -3.102 -32.188 6.293 1 96.75 287 TYR B CA 1
ATOM 5002 C C . TYR B 1 287 ? -2.475 -30.984 5.566 1 96.75 287 TYR B C 1
ATOM 5004 O O . TYR B 1 287 ? -1.392 -30.531 5.938 1 96.75 287 TYR B O 1
ATOM 5012 N N . LEU B 1 288 ? -3.164 -30.484 4.613 1 96.62 288 LEU B N 1
ATOM 5013 C CA . LEU B 1 288 ? -2.672 -29.344 3.844 1 96.62 288 LEU B CA 1
ATOM 5014 C C . LEU B 1 288 ? -2.5 -28.125 4.734 1 96.62 288 LEU B C 1
ATOM 5016 O O . LEU B 1 288 ? -1.507 -27.406 4.621 1 96.62 288 LEU B O 1
ATOM 5020 N N . ASP B 1 289 ? -3.414 -27.922 5.625 1 94.81 289 ASP B N 1
ATOM 5021 C CA . ASP B 1 289 ? -3.328 -26.828 6.586 1 94.81 289 ASP B CA 1
ATOM 5022 C C . ASP B 1 289 ? -2.1 -26.969 7.48 1 94.81 289 ASP B C 1
ATOM 5024 O O . ASP B 1 289 ? -1.446 -25.984 7.812 1 94.81 289 ASP B O 1
ATOM 5028 N N . SER B 1 290 ? -1.887 -28.125 7.879 1 96.88 290 SER B N 1
ATOM 5029 C CA . SER B 1 290 ? -0.749 -28.359 8.758 1 96.88 290 SER B CA 1
ATOM 5030 C C . SER B 1 290 ? 0.566 -28 8.078 1 96.88 290 SER B C 1
ATOM 5032 O O . SER B 1 290 ? 1.501 -27.531 8.727 1 96.88 290 SER B O 1
ATOM 5034 N N . ILE B 1 291 ? 0.659 -28.25 6.785 1 96.44 291 ILE B N 1
ATOM 5035 C CA . ILE B 1 291 ? 1.852 -27.906 6.02 1 96.44 291 ILE B CA 1
ATOM 5036 C C . ILE B 1 291 ? 2.031 -26.391 6 1 96.44 291 ILE B C 1
ATOM 5038 O O . ILE B 1 291 ? 3.129 -25.891 6.25 1 96.44 291 ILE B O 1
ATOM 5042 N N . ILE B 1 292 ? 0.954 -25.703 5.754 1 95.12 292 ILE B N 1
ATOM 5043 C CA . ILE B 1 292 ? 0.979 -24.234 5.703 1 95.12 292 ILE B CA 1
ATOM 5044 C C . ILE B 1 292 ? 1.387 -23.688 7.066 1 95.12 292 ILE B C 1
ATOM 5046 O O . ILE B 1 292 ? 2.262 -22.812 7.156 1 95.12 292 ILE B O 1
ATOM 5050 N N . LEU B 1 293 ? 0.839 -24.234 8.109 1 95.44 293 LEU B N 1
ATOM 5051 C CA . LEU B 1 293 ? 1.06 -23.75 9.469 1 95.44 293 LEU B CA 1
ATOM 5052 C C . LEU B 1 293 ? 2.488 -24.031 9.922 1 95.44 293 LEU B C 1
ATOM 5054 O O . LEU B 1 293 ? 3.072 -23.25 10.672 1 95.44 293 LEU B O 1
ATOM 5058 N N . SER B 1 294 ? 2.99 -25.109 9.477 1 96.19 294 SER B N 1
ATOM 5059 C CA . SER B 1 294 ? 4.324 -25.516 9.914 1 96.19 294 SER B CA 1
ATOM 5060 C C . SER B 1 294 ? 5.383 -24.531 9.43 1 96.19 294 SER B C 1
ATOM 5062 O O . SER B 1 294 ? 6.48 -24.469 9.992 1 96.19 294 SER B O 1
ATOM 5064 N N . ASN B 1 295 ? 5.09 -23.75 8.414 1 95.62 295 ASN B N 1
ATOM 5065 C CA . ASN B 1 295 ? 6.039 -22.812 7.84 1 95.62 295 ASN B CA 1
ATOM 5066 C C . ASN B 1 295 ? 5.855 -21.406 8.422 1 95.62 295 ASN B C 1
ATOM 5068 O O . ASN B 1 295 ? 6.707 -20.547 8.234 1 95.62 295 ASN B O 1
ATOM 5072 N N . TYR B 1 296 ? 4.875 -21.188 9.172 1 96.31 296 TYR B N 1
ATOM 5073 C CA . TYR B 1 296 ? 4.391 -19.859 9.508 1 96.31 296 TYR B CA 1
ATOM 5074 C C . TYR B 1 296 ? 5.453 -19.062 10.258 1 96.31 296 TYR B C 1
ATOM 5076 O O . TYR B 1 296 ? 5.801 -17.953 9.859 1 96.31 296 TYR B O 1
ATOM 5084 N N . GLU B 1 297 ? 5.973 -19.594 11.32 1 97.19 297 GLU B N 1
ATOM 5085 C CA . GLU B 1 297 ? 6.875 -18.844 12.188 1 97.19 297 GLU B CA 1
ATOM 5086 C C . GLU B 1 297 ? 8.164 -18.484 11.461 1 97.19 297 GLU B C 1
ATOM 5088 O O . GLU B 1 297 ? 8.656 -17.359 11.57 1 97.19 297 GLU B O 1
ATOM 5093 N N . LYS B 1 298 ? 8.688 -19.438 10.766 1 95.62 298 LYS B N 1
ATOM 5094 C CA . LYS B 1 298 ? 9.938 -19.203 10.047 1 95.62 298 LYS B CA 1
ATOM 5095 C C . LYS B 1 298 ? 9.781 -18.094 9.023 1 95.62 298 LYS B C 1
ATOM 5097 O O . LYS B 1 298 ? 10.617 -17.188 8.945 1 95.62 298 LYS B O 1
ATOM 5102 N N . ILE B 1 299 ? 8.719 -18.141 8.25 1 97.19 299 ILE B N 1
ATOM 5103 C CA . ILE B 1 299 ? 8.469 -17.141 7.207 1 97.19 299 ILE B CA 1
ATOM 5104 C C . ILE B 1 299 ? 8.18 -15.789 7.848 1 97.19 299 ILE B C 1
ATOM 5106 O O . ILE B 1 299 ? 8.703 -14.766 7.402 1 97.19 299 ILE B O 1
ATOM 5110 N N . LYS B 1 300 ? 7.359 -15.797 8.844 1 97.56 300 LYS B N 1
ATOM 5111 C CA . LYS B 1 300 ? 7.059 -14.57 9.57 1 97.56 300 LYS B CA 1
ATOM 5112 C C . LYS B 1 300 ? 8.336 -13.891 10.055 1 97.56 300 LYS B C 1
ATOM 5114 O O . LYS B 1 300 ? 8.508 -12.68 9.883 1 97.56 300 LYS B O 1
ATOM 5119 N N . ASP B 1 301 ? 9.172 -14.633 10.656 1 97.5 301 ASP B N 1
ATOM 5120 C CA . ASP B 1 301 ? 10.414 -14.094 11.188 1 97.5 301 ASP B CA 1
ATOM 5121 C C . ASP B 1 301 ? 11.25 -13.438 10.086 1 97.5 301 ASP B C 1
ATOM 5123 O O . ASP B 1 301 ? 11.836 -12.375 10.289 1 97.5 301 ASP B O 1
ATOM 5127 N N . GLN B 1 302 ? 11.297 -14.07 8.953 1 95.94 302 GLN B N 1
ATOM 5128 C CA . GLN B 1 302 ? 12.055 -13.523 7.832 1 95.94 302 GLN B CA 1
ATOM 5129 C C . GLN B 1 302 ? 11.453 -12.203 7.359 1 95.94 302 GLN B C 1
ATOM 5131 O O . GLN B 1 302 ? 12.18 -11.242 7.082 1 95.94 302 GLN B O 1
ATOM 5136 N N . LEU B 1 303 ? 10.125 -12.148 7.266 1 96.94 303 LEU B N 1
ATOM 5137 C CA . LEU B 1 303 ? 9.445 -10.93 6.84 1 96.94 303 LEU B CA 1
ATOM 5138 C C . LEU B 1 303 ? 9.641 -9.805 7.852 1 96.94 303 LEU B C 1
ATOM 5140 O O . LEU B 1 303 ? 9.938 -8.672 7.477 1 96.94 303 LEU B O 1
ATOM 5144 N N . VAL B 1 304 ? 9.523 -10.148 9.109 1 96.31 304 VAL B N 1
ATOM 5145 C CA . VAL B 1 304 ? 9.672 -9.18 10.188 1 96.31 304 VAL B CA 1
ATOM 5146 C C . VAL B 1 304 ? 11.094 -8.625 10.203 1 96.31 304 VAL B C 1
ATOM 5148 O O . VAL B 1 304 ? 11.297 -7.422 10.352 1 96.31 304 VAL B O 1
ATOM 5151 N N . ASN B 1 305 ? 12.031 -9.516 10.07 1 95.12 305 ASN B N 1
ATOM 5152 C CA . ASN B 1 305 ? 13.43 -9.086 10.023 1 95.12 305 ASN B CA 1
ATOM 5153 C C . ASN B 1 305 ? 13.688 -8.148 8.852 1 95.12 305 ASN B C 1
ATOM 5155 O O . ASN B 1 305 ? 14.414 -7.164 8.992 1 95.12 305 ASN B O 1
ATOM 5159 N N . HIS B 1 306 ? 13.141 -8.492 7.707 1 94.75 306 HIS B N 1
ATOM 5160 C CA . HIS B 1 306 ? 13.297 -7.648 6.527 1 94.75 306 HIS B CA 1
ATOM 5161 C C . HIS B 1 306 ? 12.695 -6.266 6.754 1 94.75 306 HIS B C 1
ATOM 5163 O O . HIS B 1 306 ? 13.328 -5.254 6.441 1 94.75 306 HIS B O 1
ATOM 5169 N N . ILE B 1 307 ? 11.516 -6.199 7.324 1 94.56 307 ILE B N 1
ATOM 5170 C CA . ILE B 1 307 ? 10.852 -4.945 7.664 1 94.56 307 ILE B CA 1
ATOM 5171 C C . ILE B 1 307 ? 11.734 -4.137 8.609 1 94.56 307 ILE B C 1
ATOM 5173 O O . ILE B 1 307 ? 11.93 -2.934 8.406 1 94.56 307 ILE B O 1
ATOM 5177 N N . GLY B 1 308 ? 12.227 -4.805 9.617 1 92.81 308 GLY B N 1
ATOM 5178 C CA . GLY B 1 308 ? 13.109 -4.145 10.57 1 92.81 308 GLY B CA 1
ATOM 5179 C C . GLY B 1 308 ? 14.328 -3.525 9.922 1 92.81 308 GLY B C 1
ATOM 5180 O O . GLY B 1 308 ? 14.727 -2.412 10.273 1 92.81 308 GLY B O 1
ATOM 5181 N N . THR B 1 309 ? 14.906 -4.219 9 1 91.31 309 THR B N 1
ATOM 5182 C CA . THR B 1 309 ? 16.078 -3.738 8.281 1 91.31 309 THR B CA 1
ATOM 5183 C C . THR B 1 309 ? 15.766 -2.455 7.52 1 91.31 309 THR B C 1
ATOM 5185 O O . THR B 1 309 ? 16.531 -1.496 7.559 1 91.31 309 THR B O 1
ATOM 5188 N N . ILE B 1 310 ? 14.664 -2.43 6.855 1 89.62 310 ILE B N 1
ATOM 5189 C CA . ILE B 1 310 ? 14.273 -1.269 6.066 1 89.62 310 ILE B CA 1
ATOM 5190 C C . ILE B 1 310 ? 13.945 -0.099 6.992 1 89.62 310 ILE B C 1
ATOM 5192 O O . ILE B 1 310 ? 14.406 1.022 6.773 1 89.62 310 ILE B O 1
ATOM 5196 N N . LYS B 1 311 ? 13.188 -0.339 7.992 1 89.75 311 LYS B N 1
ATOM 5197 C CA . LYS B 1 311 ? 12.773 0.707 8.922 1 89.75 311 LYS B CA 1
ATOM 5198 C C . LYS B 1 311 ? 13.977 1.34 9.609 1 89.75 311 LYS B C 1
ATOM 5200 O O . LYS B 1 311 ? 14.086 2.566 9.688 1 89.75 311 LYS B O 1
ATOM 5205 N N . LYS B 1 312 ? 14.836 0.513 10.086 1 87.88 312 LYS B N 1
ATOM 5206 C CA . LYS B 1 312 ? 16.016 1.006 10.789 1 87.88 312 LYS B CA 1
ATOM 5207 C C . LYS B 1 312 ? 17.016 1.63 9.82 1 87.88 312 LYS B C 1
ATOM 5209 O O . LYS B 1 312 ? 17.547 2.709 10.086 1 87.88 312 LYS B O 1
ATOM 5214 N N . GLY B 1 313 ? 17.266 0.957 8.789 1 86.56 313 GLY B N 1
ATOM 5215 C CA . GLY B 1 313 ? 18.297 1.37 7.852 1 86.56 313 GLY B CA 1
ATOM 5216 C C . GLY B 1 313 ? 17.922 2.604 7.055 1 86.56 313 GLY B C 1
ATOM 5217 O O . GLY B 1 313 ? 18.766 3.473 6.809 1 86.56 313 GLY B O 1
ATOM 5218 N N . ILE B 1 314 ? 16.703 2.664 6.68 1 84.88 314 ILE B N 1
ATOM 5219 C CA . ILE B 1 314 ? 16.281 3.705 5.742 1 84.88 314 ILE B CA 1
ATOM 5220 C C . ILE B 1 314 ? 15.523 4.797 6.488 1 84.88 314 ILE B C 1
ATOM 5222 O O . ILE B 1 314 ? 15.844 5.98 6.367 1 84.88 314 ILE B O 1
ATOM 5226 N N . TYR B 1 315 ? 14.594 4.438 7.309 1 81.69 315 TYR B N 1
ATOM 5227 C CA . TYR B 1 315 ? 13.648 5.406 7.852 1 81.69 315 TYR B CA 1
ATOM 5228 C C . TYR B 1 315 ? 13.992 5.75 9.297 1 81.69 315 TYR B C 1
ATOM 5230 O O . TYR B 1 315 ? 13.312 6.562 9.93 1 81.69 315 TYR B O 1
ATOM 5238 N N . LYS B 1 316 ? 14.992 5.137 9.859 1 80 316 LYS B N 1
ATOM 5239 C CA . LYS B 1 316 ? 15.453 5.395 11.227 1 80 316 LYS B CA 1
ATOM 5240 C C . LYS B 1 316 ? 14.312 5.266 12.227 1 80 316 LYS B C 1
ATOM 5242 O O . LYS B 1 316 ? 14.195 6.074 13.148 1 80 316 LYS B O 1
ATOM 5247 N N . MET B 1 317 ? 13.469 4.379 11.875 1 75.38 317 MET B N 1
ATOM 5248 C CA . MET B 1 317 ? 12.344 4.074 12.742 1 75.38 317 MET B CA 1
ATOM 5249 C C . MET B 1 317 ? 12.633 2.854 13.609 1 75.38 317 MET B C 1
ATOM 5251 O O . MET B 1 317 ? 13.383 1.962 13.203 1 75.38 317 MET B O 1
ATOM 5255 N N . SER B 1 318 ? 12.18 3.008 14.906 1 67.25 318 SER B N 1
ATOM 5256 C CA . SER B 1 318 ? 12.367 1.859 15.789 1 67.25 318 SER B CA 1
ATOM 5257 C C . SER B 1 318 ? 11.211 0.872 15.664 1 67.25 318 SER B C 1
ATOM 5259 O O . SER B 1 318 ? 10.094 1.256 15.312 1 67.25 318 SER B O 1
#

Sequence (636 aa):
MEDNRYKLKQVCVQNPIFGPRNLGHYWGSMKDFIKNQHKHESYLVIDDIMAILMNPKEAHAIKNRTYFVLQDFINCGYDTEKNHVVLTSSYLPYIMEIVIFYADFIDYKFCNYLYENSFLGGLKSYQREELGLNLYPSVFELLYPQLGMPAVSLALETELFQGGEEIIGYTYIMNNIKNNIKKVYDDYNPPPVYEPSRNGYVLGLDGEYMFQHNSIFLSEDEDSIIEKIETIENKNILKDWLTSAGHKNVFEFYSIDTDFTYLKTLLKDILVNELKPFRENQLGIDYLDSIILSNYEKIKDQLVNHIGTIKKGIYKMSMEDNRYKLKQVCVQNPIFGPRNLGHYWGSMKDFIKNQHKHESYLVIDDIMAILMNPKEAHAIKNRTYFVLQDFINCGYDTEKNHVVLTSSYLPYIMEIVIFYADFIDYKFCNYLYENSFLGGLKSYQREELGLNLYPSVFELLYPQLGMPAVSLALETELFQGGEEIIGYTYIMNNIKNNIKKVYDDYNPPPVYEPSRNGYVLGLDGEYMFQHNSIFLSEDEDSIIEKIETIENKNILKDWLTSAGHKNVFEFYSIDTDFTYLKTLLKDILVNELKPFRENQLGIDYLDSIILSNYEKIKDQLVNHIGTIKKGIYKMS

Secondary structure (DSSP, 8-state):
--------EEEEEE---SS--BHHHIIIIIHHHHHGGGTSEEEEEE-HHHHHHH-GGGHHHHHHHHHHHHHHHHHTT--TTTSEEEEGGGGHHHHHHHHHHHHTTSBHHHHHHHHHTSTTTT--HHHHHHTT--SS-BHHHHHHHHHHHHHHHHHTT--EEE-STHHHHHHHHHHHHHHHHHHH-TT--PPP-B-PPP--PPB-TTSSBP-STTS-BTT--HHHHHHHHHT---HHHHHHHHHHTT-TTHHHHS-TT--HHHHHHHHHHHHHHHTHHHHH-PPPHHHHHHHHHHTHHHHHHHHHHHHHHHHHHTS---/--------EEEEEE---SS--BHHHIIIIIHHHHHGGGTSEEEEEE-HHHHHHH-GGGHHHHHHHHHHHHHHHHHTT--TTTSEEEEGGGGHHHHHHHHHHHHTTSBHHHHHHHHHTSTTTT--HHHHHHTT--SS-BHHHHHHHHHHHHHHHHHTT--EEE-STHHHHHHHHHHHHHHHHHHH-TT--PPP-B-PPP--PPB-TTSSBP-STTS-BTT--HHHHHHHHHT---HHHHHHHHHHTT-TTHHHHS-TT--HHHHHHHHHHHHHHHTHHHHH----HHHHHHHHHHTHHHHHHHHHHHHHHHHHHTS---